Protein AF-A0A956DPC8-F1 (afdb_monomer)

Nearest PDB structures (foldseek):
  2i27-assembly2_O  TM=5.376E-01  e=2.536E-02  Ginglymostoma cirratum
  7s83-assembly1_B  TM=5.175E-01  e=5.178E-02  Ginglymostoma cirratum
  1ves-assembly2_B  TM=4.598E-01  e=2.830E-02  Orectolobus maculatus
  8ht3-assembly1_A  TM=4.931E-01  e=6.450E-02  Okamejei kenojei
  7fab-assembly1_L  TM=3.841E-01  e=5.779E-02  Homo sapiens

Foldseek 3Di:
DEWDDFDPVFLCLADPQLPAADADFAQLDHFWQPLALQRAAEEALAYKDKTKTKAAAPDDPVLKWKKWAAPPDDLGIGTWDWDKDWDPPDDDRRITMIITITGSHPRDFFFTWMWIDSDPDIHIHFSRYGYDNDFAQQFKEWEFEAQQDDPQFLVLLLLVLVVCQDPVNPRHAEYEYFANLHNFQCLDLLRLLVLLVVDDQDFADTRLVPRLVSSLVRSSSHRHRYHYAYALLQFAWAFRGRALWDDDQAQGGHDPGTHTNDTSSSSCCSRTHGNWDWGDGQLEIETRHHQASGGNSLRHDDRPQGQDRAGDDDPSRLVVLLVVLVVSLVVNGAYEYRHAFQLQWDAPPPQGPFAAEGGRRGPSDSVVSSVVSLVVLLAVPPDPRLRSHYDYPPDDLVRGRSLSNLLSCQVSVHLEYEYESNQDWWKFKDFFFAFSRDGDTPTPDDDPDDPPDDDDDPLLCVLLVCVVVVVVVVNSVSLVPDDPVVSSVSSNRNNPNPPDPPPPPPDDPDPVVVCRPGGPDDPPPDPVSTRGRNGMYMYTYHHHSTDNDRDDPCVQQSTWMWIFRGDSNHGQKIWTATSVRDTDDIDGSDDDD

Sequence (593 aa):
MPQRPLPRAQRRYADATSVAQSLPLPRLVDHLQYPTLGAPALVEVAATLQCVVSLDEGVGPSEVTLALVARHGDGGRHGLRFEAEALDDGVEGGRRLYELRASLEGIPAALYDLALEGLAEPEVQPNAVRVFEQITGDELVVFCGDSQLHDGNTQCLERFVARMNDADNEEVAWIALIGDVCDNGVKGETNAMRLALKAKASEVSHYYDFEYPTAHRILAKLHKPILLMPGNHDGMVAYARYGAGERTNVVVGPDPKNDVAYDGLQHFARTFGPLHHAFDWGGTRYLCTNTYELNRHDRLGFHCVVTNWGGWMQDSQIAWLDAELADAHASGLGAVVLMHHDPRGGSLGRKLGQYHLFRPYDFDEVGAAVLAYLRYLAKRRNVTFQQEWMADFGVDLVDHPARRILESLAKHHVHAVVMGHDNLNWVDTYDEGDDLLSAPSSTTRKALFDDDRELGSPEIEALRELLEKGAMEEALAILDGLPPERRDALLAQALPDAGDARVVTAASDDEATSEAGKPVFDLSDRVDYAVLAEAPLHFVHVDDIGAYRHSEETDFDDYGYVKARLSGGKPVYLEGVTMRGAESASVDLIVEE

Solvent-accessible surface area (backbone atoms only — not comparable to full-atom values): 31410 Å² total; per-residue (Å²): 96,75,68,57,77,74,47,79,90,41,72,61,60,35,44,82,62,48,64,36,44,75,50,90,70,72,74,65,28,52,39,56,62,27,40,16,40,24,42,40,41,69,35,26,29,83,26,59,49,68,31,36,34,45,33,52,71,92,58,53,78,88,58,45,46,45,30,41,35,38,72,80,70,83,78,45,75,45,80,48,64,62,50,77,45,77,49,95,80,58,74,58,72,59,28,38,42,31,42,34,45,22,66,30,73,90,48,74,62,44,52,15,23,39,34,45,34,71,52,99,69,63,45,66,25,45,40,8,33,36,32,28,84,66,76,72,13,56,51,35,32,38,40,27,9,24,38,25,28,36,98,73,40,54,66,34,55,48,49,51,37,53,53,59,56,31,78,94,33,65,66,46,64,39,36,36,41,26,10,16,60,24,37,34,65,25,77,33,72,68,42,39,51,52,49,37,73,65,50,64,98,50,83,78,83,78,44,60,81,54,28,49,60,50,48,50,63,49,60,57,66,38,81,48,38,37,37,49,27,48,15,54,49,29,35,37,19,37,37,49,69,68,37,60,71,62,89,52,87,47,56,77,54,67,52,95,78,44,61,30,27,44,47,22,54,52,50,44,17,11,59,30,28,49,58,46,47,56,44,63,42,50,43,16,34,40,37,41,34,41,29,46,50,42,31,39,52,53,23,29,32,61,63,79,52,48,32,47,70,31,22,33,53,42,70,69,55,51,53,47,51,46,50,53,40,52,51,28,46,77,69,70,30,42,36,36,39,38,30,14,44,50,62,42,16,27,52,88,85,39,60,43,35,31,27,39,62,64,50,79,60,73,47,69,41,53,68,54,46,31,49,50,48,52,50,51,62,31,43,60,85,84,43,86,75,60,41,22,26,52,36,60,91,90,64,51,67,87,78,31,54,42,50,53,50,51,46,42,43,22,74,48,49,30,48,36,40,42,26,13,85,68,63,40,61,40,48,37,46,39,51,64,66,35,28,70,40,75,53,84,54,80,51,71,77,64,84,90,76,88,83,91,73,88,79,92,53,76,66,27,58,53,37,24,56,23,58,76,68,66,39,53,71,60,34,47,54,60,42,73,76,42,59,69,74,59,32,55,57,36,52,66,62,19,38,59,76,77,74,80,75,74,77,82,70,85,84,70,100,60,76,71,71,82,52,78,81,54,54,75,42,73,58,92,82,48,77,90,69,64,39,52,22,72,34,58,34,33,43,34,33,20,13,18,45,27,68,61,73,63,90,52,85,70,45,41,68,79,23,23,32,29,42,28,39,25,53,49,34,39,73,36,35,41,33,37,29,26,68,78,66,50,77,58,67,69,47,69,70,59,77,85,128

Radius of gyration: 23.96 Å; Cα contacts (8 Å, |Δi|>4): 1394; chains: 1; bounding box: 62×53×73 Å

pLDDT: mean 82.51, std 16.86, range [28.12, 98.69]

Structure (mmCIF, N/CA/C/O backbone):
data_AF-A0A956DPC8-F1
#
_entry.id   AF-A0A956DPC8-F1
#
loop_
_atom_site.group_PDB
_atom_site.id
_atom_site.type_symbol
_atom_site.label_atom_id
_atom_site.label_alt_id
_atom_site.label_comp_id
_atom_site.label_asym_id
_atom_site.label_entity_id
_atom_site.label_seq_id
_atom_site.pdbx_PDB_ins_code
_atom_site.Cartn_x
_atom_site.Cartn_y
_atom_site.Cartn_z
_atom_site.occupancy
_atom_site.B_iso_or_equiv
_atom_site.auth_seq_id
_atom_site.auth_comp_id
_atom_site.auth_asym_id
_atom_site.auth_atom_id
_atom_site.pdbx_PDB_model_num
ATOM 1 N N . MET A 1 1 ? -15.218 -6.764 14.754 1.00 68.00 1 MET A N 1
ATOM 2 C CA . MET A 1 1 ? -14.123 -7.733 14.488 1.00 68.00 1 MET A CA 1
ATOM 3 C C . MET A 1 1 ? -12.862 -7.371 15.260 1.00 68.00 1 MET A C 1
ATOM 5 O O . MET A 1 1 ? -12.673 -6.189 15.539 1.00 68.00 1 MET A O 1
ATOM 9 N N . PRO A 1 2 ? -12.029 -8.353 15.654 1.00 74.56 2 PRO A N 1
ATOM 10 C CA . PRO A 1 2 ? -10.745 -8.068 16.280 1.00 74.56 2 PRO A CA 1
ATOM 11 C C . PRO A 1 2 ? -9.782 -7.451 15.261 1.00 74.56 2 PRO A C 1
ATOM 13 O O . PRO A 1 2 ? -9.672 -7.919 14.132 1.00 74.56 2 PRO A O 1
ATOM 16 N N . GLN A 1 3 ? -9.072 -6.411 15.680 1.00 87.88 3 GLN A N 1
ATOM 17 C CA . GLN A 1 3 ? -7.955 -5.856 14.926 1.00 87.88 3 GLN A CA 1
ATOM 18 C C . GLN A 1 3 ? -6.822 -6.890 14.843 1.00 87.88 3 GLN A C 1
ATOM 20 O O . GLN A 1 3 ? -6.583 -7.632 15.802 1.00 87.88 3 GLN A O 1
ATOM 25 N N . ARG A 1 4 ? -6.141 -6.960 13.694 1.00 91.44 4 ARG A N 1
ATOM 26 C CA . ARG A 1 4 ? -4.997 -7.858 13.498 1.00 91.44 4 ARG A CA 1
ATOM 27 C C . ARG A 1 4 ? -3.720 -7.194 14.028 1.00 91.44 4 ARG A C 1
ATOM 29 O O . ARG A 1 4 ? -3.543 -5.988 13.846 1.00 91.44 4 ARG A O 1
ATOM 36 N N . PRO A 1 5 ? -2.813 -7.961 14.653 1.00 89.38 5 PRO A N 1
ATOM 37 C CA . PRO A 1 5 ? -1.535 -7.424 15.089 1.00 89.38 5 PRO A CA 1
ATOM 38 C C . PRO A 1 5 ? -0.655 -7.090 13.880 1.00 89.38 5 PRO A C 1
ATOM 40 O O . PRO A 1 5 ? -0.669 -7.804 12.876 1.00 89.38 5 PRO A O 1
ATOM 43 N N . LEU A 1 6 ? 0.186 -6.059 14.005 1.00 89.81 6 LEU A N 1
ATOM 44 C CA . LEU A 1 6 ? 1.189 -5.779 12.979 1.00 89.81 6 LEU A CA 1
ATOM 45 C C . LEU A 1 6 ? 2.157 -6.967 12.805 1.00 89.81 6 LEU A C 1
ATOM 47 O O . LEU A 1 6 ? 2.619 -7.532 13.818 1.00 89.81 6 LEU A O 1
ATOM 51 N N . PRO A 1 7 ? 2.541 -7.290 11.551 1.00 90.31 7 PRO A N 1
ATOM 52 C CA . PRO A 1 7 ? 3.593 -8.256 11.261 1.00 90.31 7 PRO A CA 1
ATOM 53 C C . PRO A 1 7 ? 4.859 -7.899 12.033 1.00 90.31 7 PRO A C 1
ATOM 55 O O . PRO A 1 7 ? 5.231 -6.729 12.114 1.00 90.31 7 PRO A O 1
ATOM 58 N N . ARG A 1 8 ? 5.558 -8.892 12.595 1.00 87.44 8 ARG A N 1
ATOM 59 C CA . ARG A 1 8 ? 6.745 -8.639 13.431 1.00 87.44 8 ARG A CA 1
ATOM 60 C C . ARG A 1 8 ? 7.800 -7.785 12.715 1.00 87.44 8 ARG A C 1
ATOM 62 O O . ARG A 1 8 ? 8.351 -6.871 13.319 1.00 87.44 8 ARG A O 1
ATOM 69 N N . ALA A 1 9 ? 8.019 -8.042 11.423 1.00 85.44 9 ALA A N 1
ATOM 70 C CA . ALA A 1 9 ? 8.944 -7.284 10.578 1.00 85.44 9 ALA A CA 1
ATOM 71 C C . ALA A 1 9 ? 8.561 -5.798 10.420 1.00 85.44 9 ALA A C 1
ATOM 73 O O . ALA A 1 9 ? 9.420 -4.970 10.141 1.00 85.44 9 ALA A O 1
ATOM 74 N N . GLN A 1 10 ? 7.292 -5.453 10.651 1.00 89.88 10 GLN A N 1
ATOM 75 C CA . GLN A 1 10 ? 6.738 -4.105 10.526 1.00 89.88 10 GLN A CA 1
ATOM 76 C C . GLN A 1 10 ? 6.534 -3.422 11.886 1.00 89.88 10 GLN A C 1
ATOM 78 O O . GLN A 1 10 ? 5.973 -2.342 11.953 1.00 89.88 10 GLN A O 1
ATOM 83 N N . ARG A 1 11 ? 6.993 -3.978 13.011 1.00 86.19 11 ARG A N 1
ATOM 84 C CA . ARG A 1 11 ? 6.818 -3.310 14.319 1.00 86.19 11 ARG A CA 1
ATOM 85 C C . ARG A 1 11 ? 7.808 -2.163 14.565 1.00 86.19 11 ARG A C 1
ATOM 87 O O . ARG A 1 11 ? 7.695 -1.480 15.574 1.00 86.19 11 ARG A O 1
ATOM 94 N N . ARG A 1 12 ? 8.774 -1.951 13.661 1.00 78.88 12 ARG A N 1
ATOM 95 C CA . ARG A 1 12 ? 9.890 -0.985 13.794 1.00 78.88 12 ARG A CA 1
ATOM 96 C C . ARG A 1 12 ? 10.102 -0.077 12.586 1.00 78.88 12 ARG A C 1
ATOM 98 O O . ARG A 1 12 ? 11.180 0.499 12.434 1.00 78.88 12 ARG A O 1
ATOM 105 N N . TYR A 1 13 ? 9.116 0.047 11.707 1.00 75.38 13 TYR A N 1
ATOM 106 C CA . TYR A 1 13 ? 9.324 0.740 10.435 1.00 75.38 13 TYR A CA 1
ATOM 107 C C . TYR A 1 13 ? 9.652 2.239 10.617 1.00 75.38 13 TYR A C 1
ATOM 109 O O . TYR A 1 13 ? 10.353 2.813 9.784 1.00 75.38 13 TYR A O 1
ATOM 117 N N . ALA A 1 14 ? 9.205 2.872 11.712 1.00 69.19 14 ALA A N 1
ATOM 118 C CA . ALA A 1 14 ? 9.431 4.289 11.998 1.00 69.19 14 ALA A CA 1
ATOM 119 C C . ALA A 1 14 ? 10.310 4.550 13.240 1.00 69.19 14 ALA A C 1
ATOM 121 O O . ALA A 1 14 ? 10.164 5.570 13.906 1.00 69.19 14 ALA A O 1
ATOM 122 N N . ASP A 1 15 ? 11.284 3.697 13.565 1.00 71.56 15 ASP A N 1
ATOM 123 C CA . ASP A 1 15 ? 12.236 4.014 14.646 1.00 71.56 15 ASP A CA 1
ATOM 124 C C . ASP A 1 15 ? 13.262 5.084 14.226 1.00 71.56 15 ASP A C 1
ATOM 126 O O . ASP A 1 15 ? 14.092 4.842 13.359 1.00 71.56 15 ASP A O 1
ATOM 130 N N . ALA A 1 16 ? 13.220 6.313 14.763 1.00 61.19 16 ALA A N 1
ATOM 131 C CA . ALA A 1 16 ? 14.085 7.449 14.362 1.00 61.19 16 ALA A CA 1
ATOM 132 C C . ALA A 1 16 ? 15.601 7.179 14.416 1.00 61.19 16 ALA A C 1
ATOM 134 O O . ALA A 1 16 ? 16.392 7.931 13.850 1.00 61.19 16 ALA A O 1
ATOM 135 N N . THR A 1 17 ? 16.020 6.112 15.074 1.00 60.31 17 THR A N 1
ATOM 136 C CA . THR A 1 17 ? 17.427 5.713 15.176 1.00 60.31 17 THR A CA 1
ATOM 137 C C . THR A 1 17 ? 17.814 4.604 14.197 1.00 60.31 17 THR A C 1
ATOM 139 O O . THR A 1 17 ? 19.001 4.364 13.984 1.00 60.31 17 THR A O 1
ATOM 142 N N . SER A 1 18 ? 16.831 4.009 13.512 1.00 62.34 18 SER A N 1
ATOM 143 C CA . SER A 1 18 ? 17.036 3.225 12.291 1.00 62.34 18 SER A CA 1
ATOM 144 C C . SER A 1 18 ? 17.249 4.118 11.060 1.00 62.34 18 SER A C 1
ATOM 146 O O . SER A 1 18 ? 17.304 3.613 9.937 1.00 62.34 18 SER A O 1
ATOM 148 N N . VAL A 1 19 ? 17.377 5.446 11.247 1.00 64.31 19 VAL A N 1
ATOM 149 C CA . VAL A 1 19 ? 17.580 6.406 10.157 1.00 64.31 19 VAL A CA 1
ATOM 150 C C . VAL A 1 19 ? 18.875 6.111 9.412 1.00 64.31 19 VAL A C 1
ATOM 152 O O . VAL A 1 19 ? 19.976 6.393 9.870 1.00 64.31 19 VAL A O 1
ATOM 155 N N . ALA A 1 20 ? 18.688 5.506 8.243 1.00 75.88 20 ALA A N 1
ATOM 156 C CA . ALA A 1 20 ? 19.720 4.970 7.379 1.00 75.88 20 ALA A CA 1
ATOM 157 C C . ALA A 1 20 ? 20.302 5.981 6.400 1.00 75.88 20 ALA A C 1
ATOM 159 O O . ALA A 1 20 ? 21.196 5.621 5.641 1.00 75.88 20 ALA A O 1
ATOM 160 N N . GLN A 1 21 ? 19.743 7.191 6.367 1.00 87.62 21 GLN A N 1
ATOM 161 C CA . GLN A 1 21 ? 19.952 8.151 5.297 1.00 87.62 21 GLN A CA 1
ATOM 162 C C . GLN A 1 21 ? 20.411 9.511 5.821 1.00 87.62 21 GLN A C 1
ATOM 164 O O . GLN A 1 21 ? 20.156 9.876 6.970 1.00 87.62 21 GLN A O 1
ATOM 169 N N . SER A 1 22 ? 21.099 10.252 4.960 1.00 85.81 22 SER A N 1
ATOM 170 C CA . SER A 1 22 ? 21.679 11.560 5.269 1.00 85.81 22 SER A CA 1
ATOM 171 C C . SER A 1 22 ? 20.720 12.725 5.020 1.00 85.81 22 SER A C 1
ATOM 173 O O . SER A 1 22 ? 20.832 13.746 5.704 1.00 85.81 22 SER A O 1
ATOM 175 N N . LEU A 1 23 ? 19.773 12.594 4.084 1.00 84.81 23 LEU A N 1
ATOM 176 C CA . LEU A 1 23 ? 18.778 13.631 3.818 1.00 84.81 23 LEU A CA 1
ATOM 177 C C . LEU A 1 23 ? 17.617 13.568 4.821 1.00 84.81 23 LEU A C 1
ATOM 179 O O . LEU A 1 23 ? 17.284 12.480 5.309 1.00 84.81 23 LEU A O 1
ATOM 183 N N . PRO A 1 24 ? 17.011 14.724 5.161 1.00 85.69 24 PRO A N 1
ATOM 184 C CA . PRO A 1 24 ? 15.942 14.790 6.147 1.00 85.69 24 PRO A CA 1
ATOM 185 C C . PRO A 1 24 ? 14.787 13.837 5.834 1.00 85.69 24 PRO A C 1
ATOM 187 O O . PRO A 1 24 ? 14.414 13.633 4.687 1.00 85.69 24 PRO A O 1
ATOM 190 N N . LEU A 1 25 ? 14.194 13.282 6.890 1.00 84.94 25 LEU A N 1
ATOM 191 C CA . LEU A 1 25 ? 12.956 12.518 6.806 1.00 84.94 25 LEU A CA 1
ATOM 192 C C . LEU A 1 25 ? 11.847 13.298 7.507 1.00 84.94 25 LEU A C 1
ATOM 194 O O . LEU A 1 25 ? 12.065 13.754 8.639 1.00 84.94 25 LEU A O 1
ATOM 198 N N . PRO A 1 26 ? 10.656 13.427 6.897 1.00 82.81 26 PRO A N 1
ATOM 199 C CA . PRO A 1 26 ? 9.501 13.915 7.630 1.00 82.81 26 PRO A CA 1
ATOM 200 C C . PRO A 1 26 ? 9.234 12.980 8.817 1.00 82.81 26 PRO A C 1
ATOM 202 O O . PRO A 1 26 ? 9.310 11.762 8.690 1.00 82.81 26 PRO A O 1
ATOM 205 N N . ARG A 1 27 ? 8.933 13.542 9.989 1.00 85.69 27 ARG A N 1
ATOM 206 C CA . ARG A 1 27 ? 8.553 12.782 11.194 1.00 85.69 27 ARG A CA 1
ATOM 207 C C . ARG A 1 27 ? 7.041 12.821 11.382 1.00 85.69 27 ARG A C 1
ATOM 209 O O . ARG A 1 27 ? 6.553 13.292 12.401 1.00 85.69 27 ARG A O 1
ATOM 216 N N . LEU A 1 28 ? 6.306 12.428 10.342 1.00 93.44 28 LEU A N 1
ATOM 217 C CA . LEU A 1 28 ? 4.844 12.384 10.403 1.00 93.44 28 LEU A CA 1
ATOM 218 C C . LEU A 1 28 ? 4.375 11.149 11.168 1.00 93.44 28 LEU A C 1
ATOM 220 O O . LEU A 1 28 ? 3.406 11.250 11.904 1.00 93.44 28 LEU A O 1
ATOM 224 N N . VAL A 1 29 ? 5.104 10.038 11.048 1.00 94.31 29 VAL A N 1
ATOM 225 C CA . VAL A 1 29 ? 5.017 8.854 11.906 1.00 94.31 29 VAL A CA 1
ATOM 226 C C . VAL A 1 29 ? 6.333 8.701 12.672 1.00 94.31 29 VAL A C 1
ATOM 228 O O . VAL A 1 29 ? 7.400 8.569 12.055 1.00 94.31 29 VAL A O 1
ATOM 231 N N . ASP A 1 30 ? 6.280 8.719 14.006 1.00 93.56 30 ASP A N 1
ATOM 232 C CA . ASP A 1 30 ? 7.489 8.645 14.846 1.00 93.56 30 ASP A CA 1
ATOM 233 C C . ASP A 1 30 ? 7.369 7.658 16.015 1.00 93.56 30 ASP A C 1
ATOM 235 O O . ASP A 1 30 ? 8.064 6.642 16.061 1.00 93.56 30 ASP A O 1
ATOM 239 N N . HIS A 1 31 ? 6.477 7.931 16.956 1.00 94.62 31 HIS A N 1
ATOM 240 C CA . HIS A 1 31 ? 6.192 7.105 18.120 1.00 94.62 31 HIS A CA 1
ATOM 241 C C . HIS A 1 31 ? 4.958 6.227 17.908 1.00 94.62 31 HIS A C 1
ATOM 243 O O . HIS A 1 31 ? 4.946 5.105 18.409 1.00 94.62 31 HIS A O 1
ATOM 249 N N . LEU A 1 32 ? 3.947 6.671 17.155 1.00 95.94 32 LEU A N 1
ATOM 250 C CA . LEU A 1 32 ? 2.731 5.893 16.892 1.00 95.94 32 LEU A CA 1
ATOM 251 C C . LEU A 1 32 ? 2.889 5.015 15.637 1.00 95.94 32 LEU A C 1
ATOM 253 O O . LEU A 1 32 ? 2.623 5.447 14.523 1.00 95.94 32 LEU A O 1
ATOM 257 N N . GLN A 1 33 ? 3.314 3.763 15.817 1.00 94.88 33 GLN A N 1
ATOM 258 C CA . GLN A 1 33 ? 3.566 2.810 14.722 1.00 94.88 33 GLN A CA 1
ATOM 259 C C . GLN A 1 33 ? 2.286 2.149 14.179 1.00 94.88 33 GLN A C 1
ATOM 261 O O . GLN A 1 33 ? 2.316 1.489 13.152 1.00 94.88 33 GLN A O 1
ATOM 266 N N . TYR A 1 34 ? 1.169 2.210 14.898 1.00 96.94 34 TYR A N 1
ATOM 267 C CA . TYR A 1 34 ? -0.126 1.731 14.413 1.00 96.94 34 TYR A CA 1
ATOM 268 C C . TYR A 1 34 ? -1.226 2.149 15.389 1.00 96.94 34 TYR A C 1
ATOM 270 O O . TYR A 1 34 ? -0.990 2.087 16.601 1.00 96.94 34 TYR A O 1
ATOM 278 N N . PRO A 1 35 ? -2.429 2.489 14.907 1.00 98.00 35 PRO A N 1
ATOM 279 C CA . PRO A 1 35 ? -2.759 2.792 13.513 1.00 98.00 35 PRO A CA 1
ATOM 280 C C . PRO A 1 35 ? -2.233 4.154 13.042 1.00 98.00 35 PRO A C 1
ATOM 282 O O . PRO A 1 35 ? -1.934 5.034 13.848 1.00 98.00 35 PRO A O 1
ATOM 285 N N . THR A 1 36 ? -2.142 4.321 11.725 1.00 98.12 36 THR A N 1
ATOM 286 C CA . THR A 1 36 ? -1.652 5.535 11.044 1.00 98.12 36 THR A CA 1
ATOM 287 C C . THR A 1 36 ? -2.607 5.957 9.924 1.00 98.12 36 THR A C 1
ATOM 289 O O . THR A 1 36 ? -3.584 5.260 9.655 1.00 98.12 36 THR A O 1
ATOM 292 N N . LEU A 1 37 ? -2.328 7.079 9.244 1.00 97.94 37 LEU A N 1
ATOM 293 C CA . LEU A 1 37 ? -3.138 7.530 8.100 1.00 97.94 37 LEU A CA 1
ATOM 294 C C . LEU A 1 37 ? -3.252 6.469 6.992 1.00 97.94 37 LEU A C 1
ATOM 296 O O . LEU A 1 37 ? -4.336 6.305 6.447 1.00 97.94 37 LEU A O 1
ATOM 300 N N . GLY A 1 38 ? -2.151 5.789 6.645 1.00 97.88 38 GLY A N 1
ATOM 301 C CA . GLY A 1 38 ? -2.118 4.792 5.566 1.00 97.88 38 GLY A CA 1
ATOM 302 C C . GLY A 1 38 ? -2.426 3.357 5.997 1.00 97.88 38 GLY A C 1
ATOM 303 O O . GLY A 1 38 ? -2.572 2.484 5.146 1.00 97.88 38 GLY A O 1
ATOM 304 N N . ALA A 1 39 ? -2.526 3.105 7.303 1.00 98.12 39 ALA A N 1
ATOM 305 C CA . ALA A 1 39 ? -2.920 1.820 7.875 1.00 98.12 39 ALA A CA 1
ATOM 306 C C . ALA A 1 39 ? -3.887 2.056 9.051 1.00 98.12 39 ALA A C 1
ATOM 308 O O . ALA A 1 39 ? -3.508 1.897 10.220 1.00 98.12 39 ALA A O 1
ATOM 309 N N . PRO A 1 40 ? -5.124 2.502 8.767 1.00 98.12 40 PRO A N 1
ATOM 310 C CA . PRO A 1 40 ? -6.095 2.826 9.796 1.00 98.12 40 PRO A CA 1
ATOM 311 C C . PRO A 1 40 ? -6.610 1.570 10.509 1.00 98.12 40 PRO A C 1
ATOM 313 O O . PRO A 1 40 ? -6.688 0.477 9.946 1.00 98.12 40 PRO A O 1
ATOM 316 N N . ALA A 1 41 ? -7.030 1.737 11.760 1.00 98.06 41 ALA A N 1
ATOM 317 C CA . ALA A 1 41 ? -7.801 0.737 12.483 1.00 98.06 41 ALA A CA 1
ATOM 318 C C . ALA A 1 41 ? -9.277 0.838 12.081 1.00 98.06 41 ALA A C 1
ATOM 320 O O . ALA A 1 41 ? -9.923 1.863 12.316 1.00 98.06 41 ALA A O 1
ATOM 321 N N . LEU A 1 42 ? -9.811 -0.239 11.507 1.00 97.62 42 LEU A N 1
ATOM 322 C CA . LEU A 1 42 ? -11.221 -0.379 11.149 1.00 97.62 42 LEU A CA 1
ATOM 323 C C . LEU A 1 42 ? -11.898 -1.291 12.177 1.00 97.62 42 LEU A C 1
ATOM 325 O O . LEU A 1 42 ? -11.682 -2.501 12.181 1.00 97.62 42 LEU A O 1
ATOM 329 N N . VAL A 1 43 ? -12.658 -0.712 13.104 1.00 97.31 43 VAL A N 1
ATOM 330 C CA . VAL A 1 43 ? -13.099 -1.408 14.326 1.00 97.31 43 VAL A CA 1
ATOM 331 C C . VAL A 1 43 ? -14.551 -1.091 14.666 1.00 97.31 43 VAL A C 1
ATOM 333 O O . VAL A 1 43 ? -15.072 -0.052 14.286 1.00 97.31 43 VAL A O 1
ATOM 336 N N . GLU A 1 44 ? -15.223 -1.976 15.399 1.00 96.44 44 GLU A N 1
ATOM 337 C CA . GLU A 1 44 ? -16.591 -1.740 15.885 1.00 96.44 44 GLU A CA 1
ATOM 338 C C . GLU A 1 44 ? -16.586 -1.093 17.278 1.00 96.44 44 GLU A C 1
ATOM 340 O O . GLU A 1 44 ? -15.619 -1.236 18.026 1.00 96.44 44 GLU A O 1
ATOM 345 N N . VAL A 1 45 ? -17.686 -0.448 17.675 1.00 94.69 45 VAL A N 1
ATOM 346 C CA . VAL A 1 45 ? -17.839 0.215 18.994 1.00 94.69 45 VAL A CA 1
ATOM 347 C C . VAL A 1 45 ? -17.533 -0.680 20.208 1.00 94.69 45 VAL A C 1
ATOM 349 O O . VAL A 1 45 ? -17.133 -0.187 21.257 1.00 94.69 45 VAL A O 1
ATOM 352 N N . ALA A 1 46 ? -17.715 -1.998 20.093 1.00 92.50 46 ALA A N 1
ATOM 353 C CA . ALA A 1 46 ? -17.449 -2.955 21.172 1.00 92.50 46 ALA A CA 1
ATOM 354 C C . ALA A 1 46 ? -16.038 -3.574 21.113 1.00 92.50 46 ALA A C 1
ATOM 356 O O . ALA A 1 46 ? -15.698 -4.421 21.941 1.00 92.50 46 ALA A O 1
ATOM 357 N N . ALA A 1 47 ? -15.230 -3.205 20.118 1.00 95.31 47 ALA A N 1
ATOM 358 C CA . ALA A 1 47 ? -13.908 -3.774 19.919 1.00 95.31 47 ALA A CA 1
ATOM 359 C C . ALA A 1 47 ? -12.866 -3.169 20.874 1.00 95.31 47 ALA A C 1
ATOM 361 O O . ALA A 1 47 ? -13.050 -2.121 21.498 1.00 95.31 47 ALA A O 1
ATOM 362 N N . THR A 1 48 ? -11.734 -3.858 20.975 1.00 96.56 48 THR A N 1
ATOM 363 C CA . THR A 1 48 ? -10.515 -3.312 21.571 1.00 96.56 48 THR A CA 1
ATOM 364 C C . THR A 1 48 ? -9.668 -2.706 20.463 1.00 96.56 48 THR A C 1
ATOM 366 O O . THR A 1 48 ? -9.332 -3.402 19.506 1.00 96.56 48 THR A O 1
ATOM 369 N N . LEU A 1 49 ? -9.312 -1.433 20.613 1.00 97.75 49 LEU A N 1
ATOM 370 C CA . LEU A 1 49 ? -8.311 -0.781 19.782 1.00 97.75 49 LEU A CA 1
ATOM 371 C C . LEU A 1 49 ? -6.920 -1.221 20.241 1.00 97.75 49 LEU A C 1
ATOM 373 O O . LEU A 1 49 ? -6.551 -1.034 21.401 1.00 97.75 49 LEU A O 1
ATOM 377 N N . GLN A 1 50 ? -6.160 -1.794 19.324 1.00 97.62 50 GLN A N 1
ATOM 378 C CA . GLN A 1 50 ? -4.742 -2.081 19.457 1.00 97.62 50 GLN A CA 1
ATOM 379 C C . GLN A 1 50 ? -3.945 -0.939 18.830 1.00 97.62 50 GLN A C 1
ATOM 381 O O . GLN A 1 50 ? -4.149 -0.583 17.666 1.00 97.62 50 GLN A O 1
ATOM 386 N N . CYS A 1 51 ? -3.011 -0.396 19.601 1.00 97.56 51 CYS A N 1
ATOM 387 C CA . CYS A 1 51 ? -2.027 0.560 19.124 1.00 97.56 51 CYS A CA 1
ATOM 388 C C . CYS A 1 51 ? -0.627 -0.006 19.341 1.00 97.56 51 CYS A C 1
ATOM 390 O O . CYS A 1 51 ? -0.344 -0.563 20.401 1.00 97.56 51 CYS A O 1
ATOM 392 N N . VAL A 1 52 ? 0.271 0.184 18.382 1.00 96.62 52 VAL A N 1
ATOM 393 C CA . VAL A 1 52 ? 1.697 -0.109 18.563 1.00 96.62 52 VAL A CA 1
ATOM 394 C C . VAL A 1 52 ? 2.425 1.216 18.708 1.00 96.62 52 VAL A C 1
ATOM 396 O O . VAL A 1 52 ? 2.320 2.081 17.840 1.00 96.62 52 VAL A O 1
ATOM 399 N N . VAL A 1 53 ? 3.155 1.384 19.808 1.00 95.69 53 VAL A N 1
ATOM 400 C CA . VAL A 1 53 ? 3.954 2.585 20.068 1.00 95.69 53 VAL A CA 1
ATOM 401 C C . VAL A 1 53 ? 5.422 2.233 20.279 1.00 95.69 53 VAL A C 1
ATOM 403 O O . VAL A 1 53 ? 5.742 1.208 20.879 1.00 95.69 53 VAL A O 1
ATOM 406 N N . SER A 1 54 ? 6.313 3.100 19.806 1.00 93.81 54 SER A N 1
ATOM 407 C CA . SER A 1 54 ? 7.756 3.047 20.046 1.00 93.81 54 SER A CA 1
ATOM 408 C C . SER A 1 54 ? 8.152 4.222 20.934 1.00 93.81 54 SER A C 1
ATOM 410 O O . SER A 1 54 ? 8.138 5.370 20.492 1.00 93.81 54 SER A O 1
ATOM 412 N N . LEU A 1 55 ? 8.450 3.957 22.205 1.00 93.44 55 LEU A N 1
ATOM 413 C CA . LEU A 1 55 ? 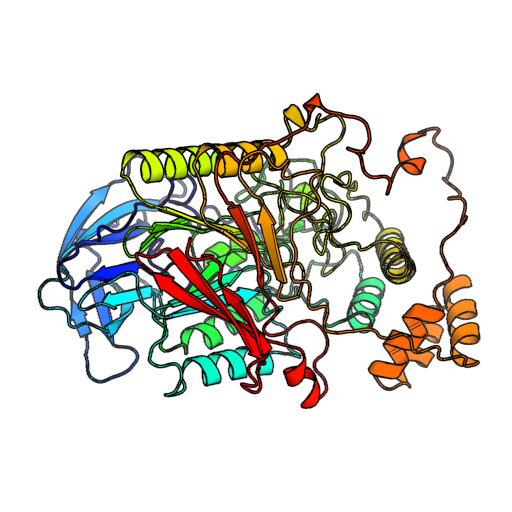8.761 4.986 23.202 1.00 93.44 55 LEU A CA 1
ATOM 414 C C . LEU A 1 55 ? 10.265 5.045 23.468 1.00 93.44 55 LEU A C 1
ATOM 416 O O . LEU A 1 55 ? 10.936 4.013 23.441 1.00 93.44 55 LEU A O 1
ATOM 420 N N . ASP A 1 56 ? 10.785 6.240 23.741 1.00 92.00 56 ASP A N 1
ATOM 421 C CA . ASP A 1 56 ? 12.200 6.439 24.066 1.00 92.00 56 ASP A CA 1
ATOM 422 C C . ASP A 1 56 ? 12.606 5.680 25.339 1.00 92.00 56 ASP A C 1
ATOM 424 O O . ASP A 1 56 ? 11.800 5.448 26.246 1.00 92.00 56 ASP A O 1
ATOM 428 N N . GLU A 1 57 ? 13.875 5.283 25.422 1.00 88.25 57 GLU A N 1
ATOM 429 C CA . GLU A 1 57 ? 14.409 4.581 26.584 1.00 88.25 57 GLU A CA 1
ATOM 430 C C . GLU A 1 57 ? 14.172 5.385 27.871 1.00 88.25 57 GLU A C 1
ATOM 432 O O . GLU A 1 57 ? 14.540 6.552 27.997 1.00 88.25 57 GLU A O 1
ATOM 437 N N . GLY A 1 58 ? 13.551 4.730 28.852 1.00 90.81 58 GLY A N 1
ATOM 438 C CA . GLY A 1 58 ? 13.179 5.343 30.124 1.00 90.81 58 GLY A CA 1
ATOM 439 C C . GLY A 1 58 ? 11.773 5.943 30.154 1.00 90.81 58 GLY A C 1
ATOM 440 O O . GLY A 1 58 ? 11.291 6.179 31.257 1.00 90.81 58 GLY A O 1
ATOM 441 N N . VAL A 1 59 ? 11.104 6.107 29.006 1.00 94.25 59 VAL A N 1
ATOM 442 C CA . VAL A 1 59 ? 9.694 6.517 28.931 1.00 94.25 59 VAL A CA 1
ATOM 443 C C . VAL A 1 59 ? 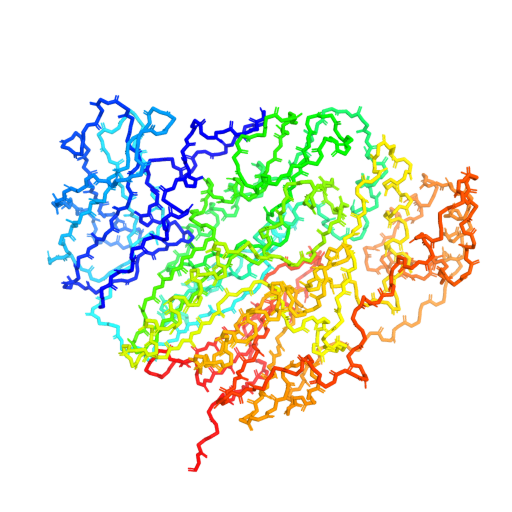8.803 5.277 28.955 1.00 94.25 59 VAL A C 1
ATOM 445 O O . VAL A 1 59 ? 8.809 4.450 28.041 1.00 94.25 59 VAL A O 1
ATOM 448 N N . GLY A 1 60 ? 8.035 5.121 30.029 1.00 95.44 60 GLY A N 1
ATOM 449 C CA . GLY A 1 60 ? 7.081 4.029 30.189 1.00 95.44 60 GLY A CA 1
ATOM 450 C C . GLY A 1 60 ? 5.705 4.337 29.584 1.00 95.44 60 GLY A C 1
ATOM 451 O O . GLY A 1 60 ? 5.310 5.497 29.477 1.00 95.44 60 GLY A O 1
ATOM 452 N N . PRO A 1 61 ? 4.889 3.307 29.286 1.00 96.75 61 PRO A N 1
ATOM 453 C CA . PRO A 1 61 ? 3.536 3.495 28.756 1.00 96.75 61 PRO A CA 1
ATOM 454 C C . PRO A 1 61 ? 2.601 4.243 29.723 1.00 96.75 61 PRO A C 1
ATOM 456 O O . PRO A 1 61 ? 1.594 4.790 29.299 1.00 96.75 61 PRO A O 1
ATOM 459 N N . SER A 1 62 ? 2.924 4.304 31.020 1.00 96.94 62 SER A N 1
ATOM 460 C CA . SER A 1 62 ? 2.176 5.096 32.007 1.00 96.94 62 SER A CA 1
ATOM 461 C C . SER A 1 62 ? 2.396 6.608 31.900 1.00 96.94 62 SER A C 1
ATOM 463 O O . SER A 1 62 ? 1.689 7.365 32.561 1.00 96.94 62 SER A O 1
ATOM 465 N N . GLU A 1 63 ? 3.407 7.046 31.148 1.00 97.75 63 GLU A N 1
ATOM 466 C CA . GLU A 1 63 ? 3.757 8.463 30.974 1.00 97.75 63 GLU A CA 1
ATOM 467 C C . GLU A 1 63 ? 3.084 9.088 29.751 1.00 97.75 63 GLU A C 1
ATOM 469 O O . GLU A 1 63 ? 3.076 10.309 29.609 1.00 97.75 63 GLU A O 1
ATOM 474 N N . VAL A 1 64 ? 2.481 8.259 28.898 1.00 98.12 64 VAL A N 1
ATOM 475 C CA . VAL A 1 64 ? 1.751 8.696 27.713 1.00 98.12 64 VAL A CA 1
ATOM 476 C C . VAL A 1 64 ? 0.251 8.499 27.888 1.00 98.12 64 VAL A C 1
ATOM 478 O O . VAL A 1 64 ? -0.212 7.661 28.664 1.00 98.12 64 VAL A O 1
ATOM 481 N N . THR A 1 65 ? -0.530 9.269 27.140 1.00 98.19 65 THR A N 1
ATOM 482 C CA . THR A 1 65 ? -1.984 9.097 27.060 1.00 98.19 65 THR A CA 1
ATOM 483 C C . THR A 1 65 ? -2.433 8.976 25.616 1.00 98.19 65 THR A C 1
ATOM 485 O O . THR A 1 65 ? -1.910 9.670 24.747 1.00 98.19 65 THR A O 1
ATOM 488 N N . LEU A 1 66 ? -3.441 8.137 25.382 1.00 98.31 66 LEU A N 1
ATOM 489 C CA . LEU A 1 66 ? -4.098 7.989 24.089 1.00 98.31 66 LEU A CA 1
ATOM 490 C C . LEU A 1 66 ? -5.429 8.738 24.078 1.00 98.31 66 LEU A C 1
ATOM 492 O O . LEU A 1 66 ? -6.181 8.699 25.058 1.00 98.31 66 LEU A O 1
ATOM 496 N N . ALA A 1 67 ? -5.748 9.378 22.958 1.00 98.38 67 ALA A N 1
ATOM 497 C CA . ALA A 1 67 ? -7.059 9.974 22.747 1.00 98.38 67 ALA A CA 1
ATOM 498 C C . ALA A 1 67 ? -7.525 9.869 21.296 1.00 98.38 67 ALA A C 1
ATOM 500 O O . ALA A 1 67 ? -6.731 9.991 20.368 1.00 98.38 67 ALA A O 1
ATOM 501 N N . LEU A 1 68 ? -8.836 9.717 21.125 1.00 98.38 68 LEU A N 1
ATOM 502 C CA . LEU A 1 68 ? -9.514 9.865 19.843 1.00 98.38 68 LEU A CA 1
ATOM 503 C C . LEU A 1 68 ? -10.057 11.285 19.724 1.00 98.38 68 LEU A C 1
ATOM 505 O O . LEU A 1 68 ? -10.719 11.781 20.643 1.00 98.38 68 LEU A O 1
ATOM 509 N N . VAL A 1 69 ? -9.787 11.941 18.599 1.00 97.75 69 VAL A N 1
ATOM 510 C CA . VAL A 1 69 ? -10.264 13.298 18.311 1.00 97.75 69 VAL A CA 1
ATOM 511 C C . VAL A 1 69 ? -11.137 13.244 17.068 1.00 97.75 69 VAL A C 1
ATOM 513 O O . VAL A 1 69 ? -10.667 12.877 15.994 1.00 97.75 69 VAL A O 1
ATOM 516 N N . ALA A 1 70 ? -12.424 13.564 17.213 1.00 94.94 70 ALA A N 1
ATOM 517 C CA . ALA A 1 70 ? -13.342 13.578 16.082 1.00 94.94 70 ALA A CA 1
ATOM 518 C C . ALA A 1 70 ? -12.896 14.658 15.091 1.00 94.94 70 ALA A C 1
ATOM 520 O O . ALA A 1 70 ? -12.846 15.841 15.434 1.00 94.94 70 ALA A O 1
ATOM 521 N N . ARG A 1 71 ? -12.557 14.246 13.868 1.00 82.69 71 ARG A N 1
ATOM 522 C CA . ARG A 1 71 ? -12.039 15.157 12.838 1.00 82.69 71 ARG A CA 1
ATOM 523 C C . ARG A 1 71 ? -13.160 15.861 12.079 1.00 82.69 71 ARG A C 1
ATOM 525 O O . ARG A 1 71 ? -13.077 17.052 11.786 1.00 82.69 71 ARG A O 1
ATOM 532 N N . HIS A 1 72 ? -14.221 15.115 11.788 1.00 81.62 72 HIS A N 1
ATOM 533 C CA . HIS A 1 72 ? -15.349 15.553 10.975 1.00 81.62 72 HIS A CA 1
ATOM 534 C C . HIS A 1 72 ? -16.630 15.478 11.808 1.00 81.62 72 HIS A C 1
ATOM 536 O O . HIS A 1 72 ? -17.272 14.435 11.874 1.00 81.62 72 HIS A O 1
ATOM 542 N N . GLY A 1 73 ? -16.975 16.571 12.495 1.00 74.75 73 GLY A N 1
ATOM 543 C CA . GLY A 1 73 ? -18.208 16.680 13.283 1.00 74.75 73 GLY A CA 1
ATOM 544 C C . GLY A 1 73 ? -18.000 17.212 14.701 1.00 74.75 73 GLY A C 1
ATOM 545 O O . GLY A 1 73 ? -16.955 17.766 15.035 1.00 74.75 73 GLY A O 1
ATOM 546 N N . ASP A 1 74 ? -19.021 17.052 15.538 1.00 75.94 74 ASP A N 1
ATOM 547 C CA . ASP A 1 74 ? -19.084 17.507 16.932 1.00 75.94 74 ASP A CA 1
ATOM 548 C C . ASP A 1 74 ? -18.784 16.395 17.954 1.00 75.94 74 ASP A C 1
ATOM 550 O O . ASP A 1 74 ? -18.937 16.606 19.158 1.00 75.94 74 ASP A O 1
ATOM 554 N N . GLY A 1 75 ? -18.295 15.236 17.489 1.00 76.75 75 GLY A N 1
ATOM 555 C CA . GLY A 1 75 ? -18.009 14.055 18.317 1.00 76.75 75 GLY A CA 1
ATOM 556 C C . GLY A 1 75 ? -17.023 14.303 19.466 1.00 76.75 75 GLY A C 1
ATOM 557 O O . GLY A 1 75 ? -17.008 13.559 20.441 1.00 76.75 75 GLY A O 1
ATOM 558 N N . GLY A 1 76 ? -16.255 15.392 19.411 1.00 91.75 76 GLY A N 1
ATOM 559 C CA . GLY A 1 76 ? -15.403 15.832 20.507 1.00 91.75 76 GLY A CA 1
ATOM 560 C C . GLY A 1 76 ? -14.146 14.979 20.676 1.00 91.75 76 GLY A C 1
ATOM 561 O O . GLY A 1 76 ? -13.617 14.402 19.728 1.00 91.75 76 GLY A O 1
ATOM 562 N N . ARG A 1 77 ? -13.616 14.968 21.901 1.00 96.81 77 ARG A N 1
ATOM 563 C CA . ARG A 1 77 ? -12.356 14.311 22.262 1.00 96.81 77 ARG A CA 1
ATOM 564 C C . ARG A 1 77 ? -12.610 13.257 23.331 1.00 96.81 77 ARG A C 1
ATOM 566 O O . ARG A 1 77 ? -13.208 13.564 24.363 1.00 96.81 77 ARG A O 1
ATOM 573 N N . HIS A 1 78 ? -12.076 12.058 23.126 1.00 97.69 78 HIS A N 1
ATOM 574 C CA . HIS A 1 78 ? -12.237 10.926 24.032 1.00 97.69 78 HIS A CA 1
ATOM 575 C C . HIS A 1 78 ? -10.876 10.417 24.501 1.00 97.69 78 HIS A C 1
ATOM 577 O O . HIS A 1 78 ? -10.096 9.899 23.708 1.00 97.69 78 HIS A O 1
ATOM 583 N N . GLY A 1 79 ? -10.583 10.558 25.795 1.00 97.69 79 GLY A N 1
ATOM 584 C CA . GLY A 1 79 ? -9.401 9.937 26.393 1.00 97.69 79 GLY A CA 1
ATOM 585 C C . GLY A 1 79 ? -9.599 8.430 26.537 1.00 97.69 79 GLY A C 1
ATOM 586 O O . GLY A 1 79 ? -10.633 7.992 27.043 1.00 97.69 79 GLY A O 1
ATOM 587 N N . LEU A 1 80 ? -8.607 7.648 26.122 1.00 98.00 80 LEU A N 1
ATOM 588 C CA . LEU A 1 80 ? -8.643 6.193 26.167 1.00 98.00 80 LEU A CA 1
ATOM 589 C C . LEU A 1 80 ? -7.872 5.667 27.378 1.00 98.00 80 LEU A C 1
ATOM 591 O O . LEU A 1 80 ? -6.749 6.085 27.660 1.00 98.00 80 LEU A O 1
ATOM 595 N N . ARG A 1 81 ? -8.471 4.706 28.084 1.00 96.69 81 ARG A N 1
ATOM 596 C CA . ARG A 1 81 ? -7.758 3.885 29.068 1.00 96.69 81 ARG A CA 1
ATOM 597 C C . ARG A 1 81 ? -7.261 2.635 28.369 1.00 96.69 81 ARG A C 1
ATOM 599 O O . ARG A 1 81 ? -8.038 1.999 27.659 1.00 96.69 81 ARG A O 1
ATOM 606 N N . PHE A 1 82 ? -6.005 2.285 28.600 1.00 98.12 82 PHE A N 1
ATOM 607 C CA . PHE A 1 82 ? -5.380 1.147 27.948 1.00 98.12 82 PHE A CA 1
ATOM 608 C C . PHE A 1 82 ? -4.586 0.286 28.924 1.00 98.12 82 PHE A C 1
ATOM 610 O O . PHE A 1 82 ? -4.088 0.759 29.948 1.00 98.12 82 PHE A O 1
ATOM 617 N N . GLU A 1 83 ? -4.469 -0.985 28.566 1.00 98.00 83 GLU A N 1
ATOM 618 C CA . GLU A 1 83 ? -3.449 -1.891 29.080 1.00 98.00 83 GLU A CA 1
ATOM 619 C C . GLU A 1 83 ? -2.235 -1.835 28.154 1.00 98.00 83 GLU A C 1
ATOM 621 O O . GLU A 1 83 ? -2.383 -1.565 26.964 1.00 98.00 83 GLU A O 1
ATOM 626 N N . ALA A 1 84 ? -1.040 -2.056 28.694 1.00 97.56 84 ALA A N 1
ATOM 627 C CA . ALA A 1 84 ? 0.194 -2.000 27.923 1.00 97.56 84 ALA A CA 1
ATOM 628 C C . ALA A 1 84 ? 1.006 -3.280 28.114 1.00 97.56 84 ALA A C 1
ATOM 630 O O . ALA A 1 84 ? 1.277 -3.686 29.247 1.00 97.56 84 ALA A O 1
ATOM 631 N N . GLU A 1 85 ? 1.438 -3.870 27.007 1.00 96.44 85 GLU A N 1
ATOM 632 C CA . GLU A 1 85 ? 2.330 -5.023 26.966 1.00 96.44 85 GLU A CA 1
ATOM 633 C C . GLU A 1 85 ? 3.608 -4.638 26.218 1.00 96.44 85 GLU A C 1
ATOM 635 O O . GLU A 1 85 ? 3.561 -4.044 25.144 1.00 96.44 85 GLU A O 1
ATOM 640 N N . ALA A 1 86 ? 4.773 -4.936 26.796 1.00 94.56 86 ALA A N 1
ATOM 641 C CA . ALA A 1 86 ? 6.031 -4.743 26.086 1.00 94.56 86 ALA A CA 1
ATOM 642 C C . ALA A 1 86 ? 6.196 -5.847 25.037 1.00 94.56 86 ALA A C 1
ATOM 644 O O . ALA A 1 86 ? 6.046 -7.022 25.361 1.00 94.56 86 ALA A O 1
ATOM 645 N N . LEU A 1 87 ? 6.557 -5.478 23.812 1.00 92.19 87 LEU A N 1
ATOM 646 C CA . LEU A 1 87 ? 6.788 -6.451 22.746 1.00 92.19 87 LEU A CA 1
ATOM 647 C C . LEU A 1 87 ? 8.233 -6.978 22.808 1.00 92.19 87 LEU A C 1
ATOM 649 O O . LEU A 1 87 ? 9.185 -6.203 22.943 1.00 92.19 87 LEU A O 1
ATOM 653 N N . ASP A 1 88 ? 8.400 -8.302 22.707 1.00 78.81 88 ASP A N 1
ATOM 654 C CA . ASP A 1 88 ? 9.680 -9.034 22.804 1.00 78.81 88 ASP A CA 1
ATOM 655 C C . ASP A 1 88 ? 10.544 -8.919 21.530 1.00 78.81 88 ASP A C 1
ATOM 657 O O . ASP A 1 88 ? 11.064 -9.891 20.973 1.00 78.81 88 ASP A O 1
ATOM 661 N N . ASP A 1 89 ? 10.722 -7.693 21.054 1.00 73.25 89 ASP A N 1
ATOM 662 C CA . ASP A 1 89 ? 11.558 -7.394 19.892 1.00 73.25 89 ASP A CA 1
ATOM 663 C C . ASP A 1 89 ? 12.940 -6.850 20.309 1.00 73.25 89 ASP A C 1
ATOM 665 O O . ASP A 1 89 ? 13.846 -6.703 19.488 1.00 73.25 89 ASP A O 1
ATOM 669 N N . GLY A 1 90 ? 13.151 -6.582 21.603 1.00 65.69 90 GLY A N 1
ATOM 670 C CA . GLY A 1 90 ? 14.376 -5.998 22.163 1.00 65.69 90 GLY A CA 1
ATOM 671 C C . GLY A 1 90 ? 14.336 -4.467 22.254 1.00 65.69 90 GLY A C 1
ATOM 672 O O . GLY A 1 90 ? 13.331 -3.841 21.922 1.00 65.69 90 GLY A O 1
ATOM 673 N N . VAL A 1 91 ? 15.432 -3.869 22.724 1.00 63.97 91 VAL A N 1
ATOM 674 C CA . VAL A 1 91 ? 15.683 -2.424 22.603 1.00 63.97 91 VAL A CA 1
ATOM 675 C C . VAL A 1 91 ? 16.624 -2.263 21.423 1.00 63.97 91 VAL A C 1
ATOM 677 O O . VAL A 1 91 ? 17.783 -2.670 21.490 1.00 63.97 91 VAL A O 1
ATOM 680 N N . GLU A 1 92 ? 16.110 -1.733 20.328 1.00 66.81 92 GLU A N 1
ATOM 681 C CA . GLU A 1 92 ? 16.916 -1.332 19.184 1.00 66.81 92 GLU A CA 1
ATOM 682 C C . GLU A 1 92 ? 16.823 0.181 19.118 1.00 66.81 92 GLU A C 1
ATOM 684 O O . GLU A 1 92 ? 15.784 0.748 19.453 1.00 66.81 92 GLU A O 1
ATOM 689 N N . GLY A 1 93 ? 17.937 0.849 18.828 1.00 73.69 93 GLY A N 1
ATOM 690 C CA . GLY A 1 93 ? 17.845 2.282 18.620 1.00 73.69 93 GLY A CA 1
ATOM 691 C C . GLY A 1 93 ? 17.576 3.159 19.850 1.00 73.69 93 GLY A C 1
ATOM 692 O O . GLY A 1 93 ? 17.354 4.355 19.731 1.00 73.69 93 GLY A O 1
ATOM 693 N N . GLY A 1 94 ? 17.586 2.594 21.059 1.00 85.44 94 GLY A N 1
ATOM 694 C CA . GLY A 1 94 ? 17.211 3.341 22.263 1.00 85.44 94 GLY A CA 1
ATOM 695 C C . GLY A 1 94 ? 15.707 3.606 22.370 1.00 85.44 94 GLY A C 1
ATOM 696 O O . GLY A 1 94 ? 15.303 4.469 23.145 1.00 85.44 94 GLY A O 1
ATOM 697 N N . ARG A 1 95 ? 14.873 2.863 21.630 1.00 89.44 95 ARG A N 1
ATOM 698 C CA . ARG A 1 95 ? 13.421 2.840 21.816 1.00 89.44 95 ARG A CA 1
ATOM 699 C C . ARG A 1 95 ? 12.927 1.445 22.183 1.00 89.44 95 ARG A C 1
ATOM 701 O O . ARG A 1 95 ? 13.548 0.424 21.875 1.00 89.44 95 ARG A O 1
ATOM 708 N N . ARG A 1 96 ? 11.791 1.397 22.876 1.00 91.56 96 ARG A N 1
ATOM 709 C CA . ARG A 1 96 ? 11.100 0.164 23.254 1.00 91.56 96 ARG A CA 1
ATOM 710 C C . ARG A 1 96 ? 9.679 0.168 22.717 1.00 91.56 96 ARG A C 1
ATOM 712 O O . ARG A 1 96 ? 8.952 1.150 22.842 1.00 91.56 96 ARG A O 1
ATOM 719 N N . LEU A 1 97 ? 9.290 -0.972 22.157 1.00 93.50 97 LEU A N 1
ATOM 720 C CA . LEU A 1 97 ? 7.958 -1.178 21.618 1.00 93.50 97 LEU A CA 1
ATOM 721 C C . LEU A 1 97 ? 6.978 -1.646 22.686 1.00 93.50 97 LEU A C 1
ATOM 723 O O . LEU A 1 97 ? 7.283 -2.536 23.490 1.00 93.50 97 LEU A O 1
ATOM 727 N N . TYR A 1 98 ? 5.781 -1.081 22.625 1.00 95.19 98 TYR A N 1
ATOM 728 C CA . TYR A 1 98 ? 4.644 -1.472 23.436 1.00 95.19 98 TYR A CA 1
ATOM 729 C C . TYR A 1 98 ? 3.417 -1.654 22.553 1.00 95.19 98 TYR A C 1
ATOM 731 O O . TYR A 1 98 ? 3.162 -0.854 21.652 1.00 95.19 98 TYR A O 1
ATOM 739 N N . GLU A 1 99 ? 2.637 -2.684 22.847 1.00 96.81 99 GLU A N 1
ATOM 740 C CA . GLU A 1 99 ? 1.264 -2.798 22.380 1.00 96.81 99 GLU A CA 1
ATOM 741 C C . GLU A 1 99 ? 0.339 -2.241 23.461 1.00 96.81 99 GLU A C 1
ATOM 743 O O . GLU A 1 99 ? 0.372 -2.676 24.614 1.00 96.81 99 GLU A O 1
ATOM 748 N N . LEU A 1 100 ? -0.469 -1.254 23.089 1.00 97.56 100 LEU A N 1
ATOM 749 C CA . LEU A 1 100 ? -1.478 -0.642 23.938 1.00 97.56 100 LEU A CA 1
ATOM 750 C C . LEU A 1 100 ? -2.850 -1.159 23.507 1.00 97.56 100 LEU A C 1
ATOM 752 O O . LEU A 1 100 ? -3.191 -1.101 22.329 1.00 97.56 100 LEU A O 1
ATOM 756 N N . ARG A 1 101 ? -3.650 -1.648 24.452 1.00 97.94 101 ARG A N 1
ATOM 757 C CA . ARG A 1 101 ? -4.990 -2.193 24.203 1.00 97.94 101 ARG A CA 1
ATOM 758 C C . ARG A 1 101 ? -6.028 -1.354 24.929 1.00 97.94 101 ARG A C 1
ATOM 760 O O . ARG A 1 101 ? -6.083 -1.378 26.158 1.00 97.94 101 ARG A O 1
ATOM 767 N N . ALA A 1 102 ? -6.833 -0.605 24.184 1.00 97.94 102 ALA A N 1
ATOM 768 C CA . ALA A 1 102 ? -7.854 0.294 24.712 1.00 97.94 102 ALA A CA 1
ATOM 769 C C . ALA A 1 102 ? -9.270 -0.204 24.400 1.00 97.94 102 ALA A C 1
ATOM 771 O O . ALA A 1 102 ? -9.561 -0.605 23.276 1.00 97.94 102 ALA A O 1
ATOM 772 N N . SER A 1 103 ? -10.177 -0.129 25.376 1.00 96.00 103 SER A N 1
ATOM 773 C CA . SER A 1 103 ? -11.605 -0.369 25.125 1.00 96.00 103 SER A CA 1
ATOM 774 C C . SER A 1 103 ? -12.227 0.822 24.395 1.00 96.00 103 SER A C 1
ATOM 776 O O . SER A 1 103 ? -11.971 1.970 24.766 1.00 96.00 103 SER A O 1
ATOM 778 N N . LEU A 1 104 ? -13.071 0.544 23.398 1.00 96.75 104 LEU A N 1
ATOM 779 C CA . LEU A 1 104 ? -13.879 1.547 22.695 1.00 96.75 104 LEU A CA 1
ATOM 780 C C . LEU A 1 104 ? -15.309 1.663 23.241 1.00 96.75 104 LEU A C 1
ATOM 782 O O . LEU A 1 104 ? -16.137 2.368 22.668 1.00 96.75 104 LEU A O 1
ATOM 786 N N . GLU A 1 105 ? -15.609 1.019 24.372 1.00 95.31 105 GLU A N 1
ATOM 787 C CA . GLU A 1 105 ? -16.935 1.085 24.984 1.00 95.31 105 GLU A CA 1
ATOM 788 C C . GLU A 1 105 ? -17.357 2.541 25.262 1.00 95.31 105 GLU A C 1
ATOM 790 O O . GLU A 1 105 ? -16.688 3.289 25.979 1.00 95.31 105 GLU A O 1
ATOM 795 N N . GLY A 1 106 ? -18.495 2.942 24.689 1.00 94.81 106 GLY A N 1
ATOM 796 C CA . GLY A 1 106 ? -19.039 4.296 24.818 1.00 94.81 106 GLY A CA 1
ATOM 797 C C . GLY A 1 106 ? -18.437 5.331 23.861 1.00 94.81 106 GLY A C 1
ATOM 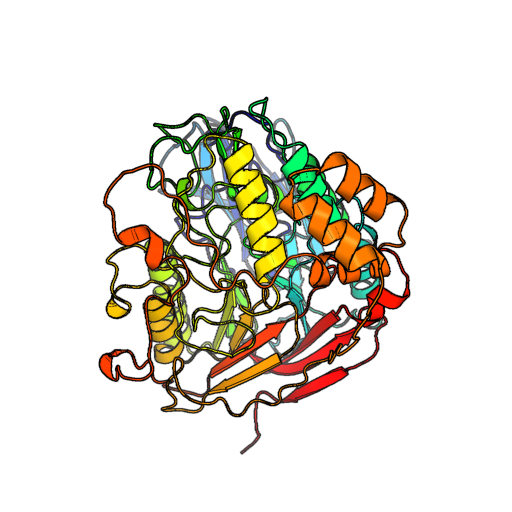798 O O . GLY A 1 106 ? -18.848 6.492 23.913 1.00 94.81 106 GLY A O 1
ATOM 799 N N . ILE A 1 107 ? -17.508 4.939 22.986 1.00 96.62 107 ILE A N 1
ATOM 800 C CA . ILE A 1 107 ? -17.030 5.776 21.882 1.00 96.62 107 ILE A CA 1
ATOM 801 C C . ILE A 1 107 ? -18.039 5.693 20.723 1.00 96.62 107 ILE A C 1
ATOM 803 O O . ILE A 1 107 ? -18.351 4.587 20.279 1.00 96.62 107 ILE A O 1
ATOM 807 N N . PRO A 1 108 ? -18.579 6.826 20.231 1.00 96.12 108 PRO A N 1
ATOM 808 C CA . PRO A 1 108 ? -19.485 6.829 19.084 1.00 96.12 108 PRO A CA 1
ATOM 809 C C . PRO A 1 108 ? -18.836 6.292 17.802 1.00 96.12 108 PRO A C 1
ATOM 811 O O . PRO A 1 108 ? -17.624 6.367 17.618 1.00 96.12 108 PRO A O 1
ATOM 814 N N . ALA A 1 109 ? -19.658 5.801 16.876 1.00 95.06 109 ALA A N 1
ATOM 815 C CA . ALA A 1 109 ? -19.191 5.474 15.536 1.00 95.06 109 ALA A CA 1
ATOM 816 C C . ALA A 1 109 ? -18.859 6.761 14.762 1.00 95.06 109 ALA A C 1
ATOM 818 O O . ALA A 1 109 ? -19.740 7.578 14.495 1.00 95.06 109 ALA A O 1
ATOM 819 N N . ALA A 1 110 ? -17.586 6.957 14.422 1.00 95.50 110 ALA A N 1
ATOM 820 C CA . ALA A 1 110 ? -17.102 8.074 13.614 1.00 95.50 110 ALA A CA 1
ATOM 821 C C . ALA A 1 110 ? -15.675 7.804 13.106 1.00 95.50 110 ALA A C 1
ATOM 823 O O . ALA A 1 110 ? -15.056 6.786 13.426 1.00 95.50 110 ALA A O 1
ATOM 824 N N . LEU A 1 111 ? -15.155 8.725 12.288 1.00 96.12 111 LEU A N 1
ATOM 825 C CA . LEU A 1 111 ? -13.742 8.769 11.908 1.00 96.12 111 LEU A CA 1
ATOM 826 C C . LEU A 1 111 ? -12.985 9.698 12.864 1.00 96.12 111 LEU A C 1
ATOM 828 O O . LEU A 1 111 ? -13.401 10.840 13.092 1.00 96.12 111 LEU A O 1
ATOM 832 N N . TYR A 1 112 ? -11.879 9.201 13.400 1.00 98.06 112 TYR A N 1
ATOM 833 C CA . TYR A 1 112 ? -11.086 9.858 14.424 1.00 98.06 112 TYR A CA 1
ATOM 834 C C . TYR A 1 112 ? -9.625 9.980 14.004 1.00 98.06 112 TYR A C 1
ATOM 836 O O . TYR A 1 112 ? -9.042 9.064 13.417 1.00 98.06 112 TYR A O 1
ATOM 844 N N . ASP A 1 113 ? -9.023 11.094 14.405 1.00 98.31 113 ASP A N 1
ATOM 845 C CA . ASP A 1 113 ? -7.579 11.179 14.564 1.00 98.31 113 ASP A CA 1
ATOM 846 C C . ASP A 1 113 ? -7.179 10.441 15.846 1.00 98.31 113 ASP A C 1
ATOM 848 O O . ASP A 1 113 ? -7.904 10.487 16.850 1.00 98.31 113 ASP A O 1
ATOM 852 N N . LEU A 1 114 ? -6.007 9.806 15.837 1.00 98.56 114 LEU A N 1
ATOM 853 C CA . LEU A 1 114 ? -5.421 9.194 17.027 1.00 98.56 114 LEU A CA 1
ATOM 854 C C . LEU A 1 114 ? -4.280 10.066 17.547 1.00 98.56 114 LEU A C 1
ATOM 856 O O . LEU A 1 114 ? -3.294 10.283 16.849 1.00 98.56 114 LEU A O 1
ATOM 860 N N . ALA A 1 115 ? -4.417 10.553 18.778 1.00 98.31 115 ALA A N 1
ATOM 861 C CA . ALA A 1 115 ? -3.420 11.378 19.445 1.00 98.31 115 ALA A CA 1
ATOM 862 C C . ALA A 1 115 ? -2.666 10.579 20.518 1.00 98.31 115 ALA A C 1
ATOM 864 O O . ALA A 1 115 ? -3.289 9.982 21.404 1.00 98.31 115 ALA A O 1
ATOM 865 N N . LEU A 1 116 ? -1.335 10.625 20.458 1.00 98.12 116 LEU A N 1
ATOM 866 C CA . LEU A 1 116 ? -0.410 10.143 21.478 1.00 98.12 116 LEU A CA 1
ATOM 867 C C . LEU A 1 116 ? 0.236 11.350 22.169 1.00 98.12 116 LEU A C 1
ATOM 869 O O . LEU A 1 116 ? 0.982 12.123 21.568 1.00 98.12 116 LEU A O 1
ATOM 873 N N . GLU A 1 117 ? -0.072 11.527 23.448 1.00 97.69 117 GLU A N 1
ATOM 874 C CA . GLU A 1 117 ? 0.318 12.695 24.243 1.00 97.69 117 GLU A CA 1
ATOM 875 C C . GLU A 1 117 ? 1.191 12.294 25.435 1.00 97.69 117 GLU A C 1
ATOM 877 O O . GLU A 1 117 ? 1.322 11.113 25.743 1.00 97.69 117 GLU A O 1
ATOM 882 N N . GLY A 1 118 ? 1.778 13.278 26.123 1.00 95.50 118 GLY A N 1
ATOM 883 C CA . GLY A 1 118 ? 2.738 13.052 27.216 1.00 95.50 118 GLY A CA 1
ATOM 884 C C . GLY A 1 118 ? 4.194 12.964 26.746 1.00 95.50 118 GLY A C 1
ATOM 885 O O . GLY A 1 118 ? 5.110 13.010 27.561 1.00 95.50 118 GLY A O 1
ATOM 886 N N . LEU A 1 119 ? 4.403 12.923 25.430 1.00 94.50 119 LEU A N 1
ATOM 887 C CA . LEU A 1 119 ? 5.699 13.077 24.778 1.00 94.50 119 LEU A CA 1
ATOM 888 C C . LEU A 1 119 ? 6.154 14.545 24.773 1.00 94.50 119 LEU A C 1
ATOM 890 O O . LEU A 1 119 ? 5.352 15.461 24.976 1.00 94.50 119 LEU A O 1
ATOM 894 N N . ALA A 1 120 ? 7.442 14.774 24.493 1.00 92.88 120 ALA A N 1
ATOM 895 C CA . ALA A 1 120 ? 7.979 16.123 24.296 1.00 92.88 120 ALA A CA 1
ATOM 896 C C . ALA A 1 120 ? 7.275 16.852 23.136 1.00 92.88 120 ALA A C 1
ATOM 898 O O . ALA A 1 120 ? 6.951 18.035 23.250 1.00 92.88 120 ALA A O 1
ATOM 899 N N . GLU A 1 121 ? 6.996 16.118 22.057 1.00 93.31 121 GLU A N 1
ATOM 900 C CA . GLU A 1 121 ? 6.187 16.548 20.921 1.00 93.31 121 GLU A CA 1
ATOM 901 C C . GLU A 1 121 ? 5.021 15.557 20.775 1.00 93.31 121 GLU A C 1
ATOM 903 O O . GLU A 1 121 ? 5.257 14.391 20.460 1.00 93.31 121 GLU A O 1
ATOM 908 N N . PRO A 1 122 ? 3.771 15.963 21.070 1.00 95.50 122 PRO A N 1
ATOM 909 C CA . PRO A 1 122 ? 2.613 15.104 20.858 1.00 95.50 122 PRO A CA 1
ATOM 910 C C . PRO A 1 122 ? 2.475 14.715 19.389 1.00 95.50 122 PRO A C 1
ATOM 912 O O . PRO A 1 122 ? 2.620 15.558 18.502 1.00 95.50 122 PRO A O 1
ATOM 915 N N . GLU A 1 123 ? 2.121 13.461 19.142 1.00 96.94 123 GLU A N 1
ATOM 916 C CA . GLU A 1 123 ? 1.922 12.936 17.796 1.00 96.94 123 GLU A CA 1
ATOM 917 C C . GLU A 1 123 ? 0.434 12.726 17.527 1.00 96.94 123 GLU A C 1
ATOM 919 O O . GLU A 1 123 ? -0.304 12.247 18.390 1.00 96.94 123 GLU A O 1
ATOM 924 N N . VAL A 1 124 ? -0.017 13.086 16.324 1.00 97.50 124 VAL A N 1
ATOM 925 C CA . VAL A 1 124 ? -1.404 12.900 15.893 1.00 97.50 124 VAL A CA 1
ATOM 926 C C . VAL A 1 124 ? -1.417 12.261 14.513 1.00 97.50 124 VAL A C 1
ATOM 928 O O . VAL A 1 124 ? -0.945 12.867 13.553 1.00 97.50 124 VAL A O 1
ATOM 931 N N . GLN A 1 125 ? -2.007 11.072 14.413 1.00 98.06 125 GLN A N 1
ATOM 932 C CA . GLN A 1 125 ? -2.230 10.390 13.143 1.00 98.06 125 GLN A CA 1
ATOM 933 C C . GLN A 1 125 ? -3.639 10.707 12.626 1.00 98.06 125 GLN A C 1
ATOM 935 O O . GLN A 1 125 ? -4.624 10.338 13.280 1.00 98.06 125 GLN A O 1
ATOM 940 N N . PRO A 1 126 ? -3.765 11.412 11.486 1.00 97.88 126 PRO A N 1
ATOM 941 C CA . PRO A 1 126 ? -5.062 11.804 10.968 1.00 97.88 126 PRO A CA 1
ATOM 942 C C . PRO A 1 126 ? -5.834 10.598 10.434 1.00 97.88 126 PRO A C 1
ATOM 944 O O . PRO A 1 126 ? -5.238 9.729 9.805 1.00 97.88 126 PRO A O 1
ATOM 947 N N . ASN A 1 127 ? -7.153 10.559 10.645 1.00 97.25 127 ASN A N 1
ATOM 948 C CA . ASN A 1 127 ? -8.039 9.500 10.126 1.00 97.25 127 ASN A CA 1
ATOM 949 C C . ASN A 1 127 ? -7.610 8.059 10.469 1.00 97.25 127 ASN A C 1
ATOM 951 O O . ASN A 1 127 ? -8.014 7.110 9.798 1.00 97.25 127 ASN A O 1
ATOM 955 N N . ALA A 1 128 ? -6.798 7.887 11.510 1.00 98.06 128 ALA A N 1
ATOM 956 C CA . ALA A 1 128 ? -6.167 6.616 11.831 1.00 98.06 128 ALA A CA 1
ATOM 957 C C . ALA A 1 128 ? -7.125 5.607 12.476 1.00 98.06 128 ALA A C 1
ATOM 959 O O . ALA A 1 128 ? -6.811 4.424 12.541 1.00 98.06 128 ALA A O 1
ATOM 960 N N . VAL A 1 129 ? -8.285 6.035 12.982 1.00 98.31 129 VAL A N 1
ATOM 961 C CA . VAL A 1 129 ? -9.250 5.127 13.617 1.00 98.31 129 VAL A CA 1
ATOM 962 C C . VAL A 1 129 ? -10.646 5.400 13.086 1.00 98.31 129 VAL A C 1
ATOM 964 O O . VAL A 1 129 ? -11.203 6.478 13.291 1.00 98.31 129 VAL A O 1
ATOM 967 N N . ARG A 1 130 ? -11.252 4.398 12.451 1.00 97.31 130 ARG A N 1
ATOM 968 C CA . ARG A 1 130 ? -12.666 4.415 12.083 1.00 97.31 130 ARG A CA 1
ATOM 969 C C . ARG A 1 130 ? -13.427 3.443 12.974 1.00 97.31 130 ARG A C 1
ATOM 971 O O . ARG A 1 130 ? -13.211 2.234 12.911 1.00 97.31 130 ARG A O 1
ATOM 978 N N . VAL A 1 131 ? -14.336 3.993 13.775 1.00 97.06 131 VAL A N 1
ATOM 979 C CA . VAL A 1 131 ? -15.261 3.223 14.607 1.00 97.06 131 VAL A CA 1
ATOM 980 C C . VAL A 1 131 ? -16.581 3.071 13.856 1.00 97.06 131 VAL A C 1
ATOM 982 O O . VAL A 1 131 ? -17.210 4.065 13.491 1.00 97.06 131 VAL A O 1
ATOM 985 N N . PHE A 1 132 ? -16.999 1.833 13.625 1.00 96.25 132 PHE A N 1
ATOM 986 C CA . PHE A 1 132 ? -18.266 1.465 13.003 1.00 96.25 132 PHE A CA 1
ATOM 987 C C . PHE A 1 132 ? -19.275 1.031 14.067 1.00 96.25 132 PHE A C 1
ATOM 989 O O . PHE A 1 132 ? -18.906 0.426 15.075 1.00 96.25 132 PHE A O 1
ATOM 996 N N . GLU A 1 133 ? -20.561 1.302 13.838 1.00 95.94 133 GLU A N 1
ATOM 997 C CA . GLU A 1 133 ? -21.621 0.703 14.663 1.00 95.94 133 GLU A CA 1
ATOM 998 C C . GLU A 1 133 ? -21.614 -0.819 14.500 1.00 95.94 133 GLU A C 1
ATOM 1000 O O . GLU A 1 133 ? -21.660 -1.559 15.481 1.00 95.94 133 GLU A O 1
ATOM 1005 N N . GLN A 1 134 ? -21.495 -1.262 13.249 1.00 95.62 134 GLN A N 1
ATOM 1006 C CA . GLN A 1 134 ? -21.385 -2.650 12.842 1.00 95.62 134 GLN A CA 1
ATOM 1007 C C . GLN A 1 134 ? -20.650 -2.712 11.501 1.00 95.62 134 GLN A C 1
ATOM 1009 O O . GLN A 1 134 ? -20.865 -1.846 10.652 1.00 95.62 134 GLN A O 1
ATOM 1014 N N . ILE A 1 135 ? -19.814 -3.732 11.313 1.00 96.25 135 ILE A N 1
ATOM 1015 C CA . ILE A 1 135 ? -19.253 -4.096 10.007 1.00 96.25 135 ILE A CA 1
ATOM 1016 C C . ILE A 1 135 ? -20.060 -5.287 9.485 1.00 96.25 135 ILE A C 1
ATOM 1018 O O . ILE A 1 135 ? -20.021 -6.373 10.068 1.00 96.25 135 ILE A O 1
ATOM 1022 N N . THR A 1 136 ? -20.826 -5.087 8.416 1.00 95.88 136 THR A N 1
ATOM 1023 C CA . THR A 1 136 ? -21.674 -6.125 7.810 1.00 95.88 136 THR A CA 1
ATOM 1024 C C . THR A 1 136 ? -20.907 -6.962 6.793 1.00 95.88 136 THR A C 1
ATOM 1026 O O . THR A 1 136 ? -21.193 -8.148 6.642 1.00 95.88 136 THR A O 1
ATOM 1029 N N . GLY A 1 137 ? -19.905 -6.372 6.137 1.00 96.00 137 GLY A N 1
ATOM 1030 C CA . GLY A 1 137 ? -19.239 -6.967 4.983 1.00 96.00 137 GLY A CA 1
ATOM 1031 C C . GLY A 1 137 ? -19.969 -6.721 3.660 1.00 96.00 137 GLY A C 1
ATOM 1032 O O . GLY A 1 137 ? -19.514 -7.225 2.640 1.00 96.00 137 GLY A O 1
ATOM 1033 N N . ASP A 1 138 ? -21.065 -5.966 3.655 1.00 96.75 138 ASP A N 1
ATOM 1034 C CA . ASP A 1 138 ? -21.849 -5.663 2.447 1.00 96.75 138 ASP A CA 1
ATOM 1035 C C . ASP A 1 138 ? -21.692 -4.196 2.010 1.00 96.75 138 ASP A C 1
ATOM 1037 O O . ASP A 1 138 ? -22.462 -3.667 1.206 1.00 96.75 138 ASP A O 1
ATOM 1041 N N . GLU A 1 139 ? -20.718 -3.499 2.595 1.00 96.12 139 GLU A N 1
ATOM 1042 C CA . GLU A 1 139 ? -20.479 -2.087 2.348 1.00 96.12 139 GLU A CA 1
ATOM 1043 C C . GLU A 1 139 ? -19.912 -1.822 0.946 1.00 96.12 139 GLU A C 1
ATOM 1045 O O . GLU A 1 139 ? -19.404 -2.707 0.253 1.00 96.12 139 GLU A O 1
ATOM 1050 N N . LEU A 1 140 ? -19.987 -0.558 0.533 1.00 96.19 140 LEU A N 1
ATOM 1051 C CA . LEU A 1 140 ? -19.308 -0.054 -0.651 1.00 96.19 140 LEU A CA 1
ATOM 1052 C C . LEU A 1 140 ? -17.873 0.337 -0.289 1.00 96.19 140 LEU A C 1
ATOM 1054 O O . LEU A 1 140 ? -17.648 1.043 0.696 1.00 96.19 140 LEU A O 1
ATOM 1058 N N . VAL A 1 141 ? -16.907 -0.066 -1.104 1.00 97.50 141 VAL A N 1
ATOM 1059 C CA . VAL A 1 141 ? -15.496 0.311 -0.944 1.00 97.50 141 VAL A CA 1
ATOM 1060 C C . VAL A 1 141 ? -14.941 0.841 -2.259 1.00 97.50 141 VAL A C 1
ATOM 1062 O O . VAL A 1 141 ? -15.560 0.673 -3.313 1.00 97.50 141 VAL A O 1
ATOM 1065 N N . VAL A 1 142 ? -13.801 1.523 -2.199 1.00 97.00 142 VAL A N 1
ATOM 1066 C CA . VAL A 1 142 ? -13.138 2.079 -3.386 1.00 97.00 142 VAL A CA 1
ATOM 1067 C C . VAL A 1 142 ? -11.724 1.535 -3.501 1.00 97.00 142 VAL A C 1
ATOM 1069 O O . VAL A 1 142 ? -10.961 1.581 -2.537 1.00 97.00 142 VAL A O 1
ATOM 1072 N N . PHE A 1 143 ? -11.375 1.077 -4.698 1.00 97.19 143 PHE A N 1
ATOM 1073 C CA . PHE A 1 143 ? -10.020 0.722 -5.098 1.00 97.19 143 PHE A CA 1
ATOM 1074 C C . PHE A 1 143 ? -9.534 1.706 -6.167 1.00 97.19 143 PHE A C 1
ATOM 1076 O O . PHE A 1 143 ? -10.270 2.021 -7.101 1.00 97.19 143 PHE A O 1
ATOM 1083 N N . CYS A 1 144 ? -8.307 2.193 -6.041 1.00 95.38 144 CYS A N 1
ATOM 1084 C CA . CYS A 1 144 ? -7.672 3.084 -7.013 1.00 95.38 144 CYS A CA 1
ATOM 1085 C C . CYS A 1 144 ? -6.161 2.863 -7.036 1.00 95.38 144 CYS A C 1
ATOM 1087 O O . CYS A 1 144 ? -5.596 2.463 -6.018 1.00 95.38 144 CYS A O 1
ATOM 1089 N N . GLY A 1 145 ? -5.524 3.118 -8.173 1.00 93.25 145 GLY A N 1
ATOM 1090 C CA . GLY A 1 145 ? -4.078 3.064 -8.349 1.00 93.25 145 GLY A CA 1
ATOM 1091 C C . GLY A 1 145 ? -3.456 4.456 -8.380 1.00 93.25 145 GLY A C 1
ATOM 1092 O O . GLY A 1 145 ? -4.146 5.466 -8.551 1.00 93.25 145 GLY A O 1
ATOM 1093 N N . ASP A 1 146 ? -2.149 4.485 -8.152 1.00 92.12 146 ASP A N 1
ATOM 1094 C CA . ASP A 1 146 ? -1.190 5.436 -8.711 1.00 92.12 146 ASP A CA 1
ATOM 1095 C C . ASP A 1 146 ? -1.687 6.885 -8.784 1.00 92.12 146 ASP A C 1
ATOM 1097 O O . ASP A 1 146 ? -2.110 7.424 -9.810 1.00 92.12 146 ASP A O 1
ATOM 1101 N N . SER A 1 147 ? -1.621 7.562 -7.636 1.00 92.38 147 SER A N 1
ATOM 1102 C CA . SER A 1 147 ? -1.895 9.001 -7.609 1.00 92.38 147 SER A CA 1
ATOM 1103 C C . SER A 1 147 ? -0.789 9.830 -8.256 1.00 92.38 147 SER A C 1
ATOM 1105 O O . SER A 1 147 ? -1.033 10.998 -8.561 1.00 92.38 147 SER A O 1
ATOM 1107 N N . GLN A 1 148 ? 0.409 9.238 -8.370 1.00 91.19 148 GLN A N 1
ATOM 1108 C CA . GLN A 1 148 ? 1.639 9.781 -8.941 1.00 91.19 148 GLN A CA 1
ATOM 1109 C C . GLN A 1 148 ? 1.796 11.262 -8.615 1.00 91.19 148 GLN A C 1
ATOM 1111 O O . GLN A 1 148 ? 1.944 12.115 -9.488 1.00 91.19 148 GLN A O 1
ATOM 1116 N N . LEU A 1 149 ? 1.694 11.616 -7.331 1.00 92.75 149 LEU A N 1
ATOM 1117 C CA . LEU A 1 149 ? 1.651 13.017 -6.945 1.00 92.75 149 LEU A CA 1
ATOM 1118 C C . LEU A 1 149 ? 2.983 13.708 -7.249 1.00 92.75 149 LEU A C 1
ATOM 1120 O O . LEU A 1 149 ? 4.040 13.284 -6.787 1.00 92.75 149 LEU A O 1
ATOM 1124 N N . HIS A 1 150 ? 2.888 14.864 -7.897 1.00 89.75 150 HIS A N 1
ATOM 1125 C CA . HIS A 1 150 ? 3.941 15.854 -8.041 1.00 89.75 150 HIS A CA 1
ATOM 1126 C C . HIS A 1 150 ? 3.376 17.291 -8.008 1.00 89.75 150 HIS A C 1
ATOM 1128 O O . HIS A 1 150 ? 2.175 17.552 -7.873 1.00 89.75 150 HIS A O 1
ATOM 1134 N N . ASP A 1 151 ? 4.258 18.285 -8.121 1.00 85.75 151 ASP A N 1
ATOM 1135 C CA . ASP A 1 151 ? 3.912 19.719 -8.056 1.00 85.75 151 ASP A CA 1
ATOM 1136 C C . ASP A 1 151 ? 3.020 20.229 -9.208 1.00 85.75 151 ASP A C 1
ATOM 1138 O O . ASP A 1 151 ? 2.520 21.351 -9.149 1.00 85.75 151 ASP A O 1
ATOM 1142 N N . GLY A 1 152 ? 2.820 19.421 -10.248 1.00 83.12 152 GLY A N 1
ATOM 1143 C CA . GLY A 1 152 ? 2.052 19.758 -11.445 1.00 83.12 152 GLY A CA 1
ATOM 1144 C C . GLY A 1 152 ? 0.666 19.119 -11.489 1.00 83.12 152 GLY A C 1
ATOM 1145 O O . GLY A 1 152 ? -0.186 19.611 -12.220 1.00 83.12 152 GLY A O 1
ATOM 1146 N N . ASN A 1 153 ? 0.410 18.080 -10.688 1.00 85.00 153 ASN A N 1
ATOM 1147 C CA . ASN A 1 153 ? -0.857 17.342 -10.693 1.00 85.00 153 ASN A CA 1
ATOM 1148 C C . ASN A 1 153 ? -1.530 17.281 -9.313 1.00 85.00 153 ASN A C 1
ATOM 1150 O O . ASN A 1 153 ? -2.483 16.535 -9.117 1.00 85.00 153 ASN A O 1
ATOM 1154 N N . THR A 1 154 ? -1.099 18.114 -8.359 1.00 90.31 154 THR A N 1
ATOM 1155 C CA . THR A 1 154 ? -1.687 18.174 -7.008 1.00 90.31 154 THR A CA 1
ATOM 1156 C C . THR A 1 154 ? -3.219 18.295 -7.022 1.00 90.31 154 THR A C 1
ATOM 1158 O O . THR A 1 154 ? -3.908 17.717 -6.181 1.00 90.31 154 THR A O 1
ATOM 1161 N N . GLN A 1 155 ? -3.761 18.996 -8.020 1.00 88.81 155 GLN A N 1
ATOM 1162 C CA . GLN A 1 155 ? -5.198 19.143 -8.245 1.00 88.81 155 GLN A CA 1
ATOM 1163 C C . GLN A 1 155 ? -5.944 17.819 -8.489 1.00 88.81 155 GLN A C 1
ATOM 1165 O O . GLN A 1 155 ? -7.132 17.748 -8.181 1.00 88.81 155 GLN A O 1
ATOM 1170 N N . CYS A 1 156 ? -5.288 16.782 -9.016 1.00 88.81 156 CYS A N 1
ATOM 1171 C CA . CYS A 1 156 ? -5.889 15.467 -9.243 1.00 88.81 156 CYS A CA 1
ATOM 1172 C C . CYS A 1 156 ? -6.224 14.792 -7.921 1.00 88.81 156 CYS A C 1
ATOM 1174 O O . CYS A 1 156 ? -7.392 14.499 -7.659 1.00 88.81 156 CYS A O 1
ATOM 1176 N N . LEU A 1 157 ? -5.238 14.695 -7.029 1.00 93.19 157 LEU A N 1
ATOM 1177 C CA . LEU A 1 157 ? -5.451 14.151 -5.695 1.00 93.19 157 LEU A CA 1
ATOM 1178 C C . LEU A 1 157 ? -6.441 15.003 -4.881 1.00 93.19 157 LEU A C 1
ATOM 1180 O O . LEU A 1 157 ? -7.288 14.466 -4.172 1.00 93.19 157 LEU A O 1
ATOM 1184 N N . GLU A 1 158 ? -6.404 16.335 -5.009 1.00 93.50 158 GLU A N 1
ATOM 1185 C CA . GLU A 1 158 ? -7.382 17.209 -4.342 1.00 93.50 158 GLU A CA 1
ATOM 1186 C C . GLU A 1 158 ? -8.816 16.997 -4.848 1.00 93.50 158 GLU A C 1
ATOM 1188 O O . GLU A 1 158 ? -9.746 16.969 -4.039 1.00 93.50 158 GLU A O 1
ATOM 1193 N N . ARG A 1 159 ? -9.011 16.819 -6.160 1.00 91.19 159 ARG A N 1
ATOM 1194 C CA . ARG A 1 159 ? -10.323 16.501 -6.746 1.00 91.19 159 ARG A CA 1
ATOM 1195 C C . ARG A 1 159 ? -10.799 15.117 -6.336 1.00 91.19 159 ARG A C 1
ATOM 1197 O O . ARG A 1 159 ? -11.979 14.976 -6.024 1.00 91.19 159 ARG A O 1
ATOM 1204 N N . PHE A 1 160 ? -9.903 14.134 -6.284 1.00 92.81 160 PHE A N 1
ATOM 1205 C CA . PHE A 1 160 ? -10.227 12.792 -5.804 1.00 92.81 160 PHE A CA 1
ATOM 1206 C C . PHE A 1 160 ? -10.754 12.859 -4.370 1.00 92.81 160 PHE A C 1
ATOM 1208 O O . PHE A 1 160 ? -11.866 12.413 -4.093 1.00 92.81 160 PHE A O 1
ATOM 1215 N N . VAL A 1 161 ? -10.019 13.527 -3.476 1.00 95.12 161 VAL A N 1
ATOM 1216 C CA . VAL A 1 161 ? -10.444 13.718 -2.084 1.00 95.12 161 VAL A CA 1
ATOM 1217 C C . VAL A 1 161 ? -11.770 14.476 -1.992 1.00 95.12 161 VAL A C 1
ATOM 1219 O O . VAL A 1 161 ? -12.651 14.077 -1.233 1.00 95.12 161 VAL A O 1
ATOM 1222 N N . ALA A 1 162 ? -11.953 15.543 -2.776 1.00 93.44 162 ALA A N 1
ATOM 1223 C CA . ALA A 1 162 ? -13.213 16.283 -2.804 1.00 93.44 162 ALA A CA 1
ATOM 1224 C C . ALA A 1 162 ? -14.389 15.400 -3.248 1.00 93.44 162 ALA A C 1
ATOM 1226 O O . ALA A 1 162 ? -15.455 15.460 -2.640 1.00 93.44 162 ALA A O 1
ATOM 1227 N N . ARG A 1 163 ? -14.182 14.550 -4.260 1.00 91.25 163 ARG A N 1
ATOM 1228 C CA . ARG A 1 163 ? -15.185 13.602 -4.751 1.00 91.25 163 ARG A CA 1
ATOM 1229 C C . ARG A 1 163 ? -15.523 12.559 -3.691 1.00 91.25 163 ARG A C 1
ATOM 1231 O O . ARG A 1 163 ? -16.700 12.332 -3.440 1.00 91.25 163 ARG A O 1
ATOM 1238 N N . MET A 1 164 ? -14.526 11.961 -3.042 1.00 94.25 164 MET A N 1
ATOM 1239 C CA . MET A 1 164 ? -14.734 10.953 -1.991 1.00 94.25 164 MET A CA 1
ATOM 1240 C C . MET A 1 164 ? -15.451 11.506 -0.754 1.00 94.25 164 MET A C 1
ATOM 1242 O O . MET A 1 164 ? -16.118 10.760 -0.041 1.00 94.25 164 MET A O 1
ATOM 1246 N N . ASN A 1 165 ? -15.342 12.813 -0.514 1.00 93.88 165 ASN A N 1
ATOM 1247 C CA . ASN A 1 165 ? -16.027 13.498 0.580 1.00 93.88 165 ASN A CA 1
ATOM 1248 C C . ASN A 1 165 ? -17.454 13.956 0.238 1.00 93.88 165 ASN A C 1
ATOM 1250 O O . ASN A 1 165 ? -18.154 14.425 1.135 1.00 93.88 165 ASN A O 1
ATOM 1254 N N . ASP A 1 166 ? -17.859 13.882 -1.031 1.00 90.69 166 ASP A N 1
ATOM 1255 C CA . ASP A 1 166 ? -19.181 14.303 -1.495 1.00 90.69 166 ASP A CA 1
ATOM 1256 C C . ASP A 1 166 ? -20.290 13.349 -1.014 1.00 90.69 166 ASP A C 1
ATOM 1258 O O . ASP A 1 166 ? -20.042 12.163 -0.785 1.00 90.69 166 ASP A O 1
ATOM 1262 N N . ALA A 1 167 ? -21.519 13.860 -0.885 1.00 62.19 167 ALA A N 1
ATOM 1263 C CA . ALA A 1 167 ? -22.653 13.164 -0.265 1.00 62.19 167 ALA A CA 1
ATOM 1264 C C . ALA A 1 167 ? -22.995 11.832 -0.959 1.00 62.19 167 ALA A C 1
ATOM 1266 O O . ALA A 1 167 ? -23.300 10.843 -0.297 1.00 62.19 167 ALA A O 1
ATOM 1267 N N . ASP A 1 168 ? -22.853 11.772 -2.286 1.00 62.62 168 ASP A N 1
ATOM 1268 C CA . ASP A 1 168 ? -23.073 10.553 -3.082 1.00 62.62 168 ASP A CA 1
ATOM 1269 C C . ASP A 1 168 ? -22.067 9.428 -2.764 1.00 62.62 168 ASP A C 1
ATOM 1271 O O . ASP A 1 168 ? -22.254 8.285 -3.176 1.00 62.62 168 ASP A O 1
ATOM 1275 N N . ASN A 1 169 ? -20.984 9.740 -2.046 1.00 74.81 169 ASN A N 1
ATOM 1276 C CA . ASN A 1 169 ? -19.967 8.788 -1.608 1.00 74.81 169 ASN A CA 1
ATOM 1277 C C . ASN A 1 169 ? -19.969 8.602 -0.075 1.00 74.81 169 ASN A C 1
ATOM 1279 O O . ASN A 1 169 ? -19.057 7.983 0.483 1.00 74.81 169 ASN A O 1
ATOM 1283 N N . GLU A 1 170 ? -21.009 9.070 0.631 1.00 73.06 170 GLU A N 1
ATOM 1284 C CA . GLU A 1 170 ? -21.167 8.836 2.074 1.00 73.06 170 GLU A CA 1
ATOM 1285 C C . GLU A 1 170 ? -21.253 7.344 2.427 1.00 73.06 170 GLU A C 1
ATOM 1287 O O . GLU A 1 170 ? -20.823 6.964 3.516 1.00 73.06 170 GLU A O 1
ATOM 1292 N N . GLU A 1 171 ? -21.688 6.494 1.498 1.00 85.69 171 GLU A N 1
ATOM 1293 C CA . GLU A 1 171 ? -21.778 5.041 1.686 1.00 85.69 171 GLU A CA 1
ATOM 1294 C C . GLU A 1 171 ? -20.422 4.320 1.629 1.00 85.69 171 GLU A C 1
ATOM 1296 O O . GLU A 1 171 ? -20.325 3.177 2.074 1.00 85.69 171 GLU A O 1
ATOM 1301 N N . VAL A 1 172 ? -19.362 4.970 1.125 1.00 95.31 172 VAL A N 1
ATOM 1302 C CA . VAL A 1 172 ? -18.027 4.357 1.066 1.00 95.31 172 VAL A CA 1
ATOM 1303 C C . VAL A 1 172 ? -17.524 4.108 2.488 1.00 95.31 172 VAL A C 1
ATOM 1305 O O . VAL A 1 172 ? -17.428 5.041 3.294 1.00 95.31 172 VAL A O 1
ATOM 1308 N N . ALA A 1 173 ? -17.199 2.859 2.808 1.00 96.56 173 ALA A N 1
ATOM 1309 C CA . ALA A 1 173 ? -16.699 2.471 4.122 1.00 96.56 173 ALA A CA 1
ATOM 1310 C C . ALA A 1 173 ? -15.206 2.781 4.283 1.00 96.56 173 ALA A C 1
ATOM 1312 O O . ALA A 1 173 ? -14.797 3.312 5.319 1.00 96.56 173 ALA A O 1
ATOM 1313 N N . TRP A 1 174 ? -14.412 2.479 3.255 1.00 97.75 174 TRP A N 1
ATOM 1314 C CA . TRP A 1 174 ? -12.971 2.713 3.197 1.00 97.75 174 TRP A CA 1
ATOM 1315 C C . TRP A 1 174 ? -12.475 2.763 1.744 1.00 97.75 174 TRP A C 1
ATOM 1317 O O . TRP A 1 174 ? -13.177 2.356 0.814 1.00 97.75 174 TRP A O 1
ATOM 1327 N N . ILE A 1 175 ? -11.270 3.302 1.563 1.00 98.25 175 ILE A N 1
ATOM 1328 C CA . ILE A 1 175 ? -10.594 3.476 0.271 1.00 98.25 175 ILE A CA 1
ATOM 1329 C C . ILE A 1 175 ? -9.258 2.732 0.325 1.00 98.25 175 ILE A C 1
ATOM 1331 O O . ILE A 1 175 ? -8.599 2.773 1.360 1.00 98.25 175 ILE A O 1
ATOM 1335 N N . ALA A 1 176 ? -8.827 2.108 -0.767 1.00 98.50 176 ALA A N 1
ATOM 1336 C CA . ALA A 1 176 ? -7.452 1.651 -0.938 1.00 98.50 176 ALA A CA 1
ATOM 1337 C C . ALA A 1 176 ? -6.801 2.334 -2.148 1.00 98.50 176 ALA A C 1
ATOM 1339 O O . ALA A 1 176 ? -7.338 2.265 -3.255 1.00 98.50 176 ALA A O 1
ATOM 1340 N N . LEU A 1 177 ? -5.653 2.977 -1.924 1.00 97.88 177 LEU A N 1
ATOM 1341 C CA . LEU A 1 177 ? -4.781 3.521 -2.967 1.00 97.88 177 LEU A CA 1
ATOM 1342 C C . LEU A 1 177 ? -3.568 2.592 -3.113 1.00 97.88 177 LEU A C 1
ATOM 1344 O O . LEU A 1 177 ? -2.781 2.426 -2.175 1.00 97.88 177 LEU A O 1
ATOM 1348 N N . ILE A 1 178 ? -3.477 1.941 -4.269 1.00 97.50 178 ILE A N 1
ATOM 1349 C CA . ILE A 1 178 ? -2.588 0.813 -4.541 1.00 97.50 178 ILE A CA 1
ATOM 1350 C C . ILE A 1 178 ? -1.363 1.277 -5.325 1.00 97.50 178 ILE A C 1
ATOM 1352 O O . ILE A 1 178 ? -1.295 1.129 -6.540 1.00 97.50 178 ILE A O 1
ATOM 1356 N N . GLY A 1 179 ? -0.372 1.772 -4.591 1.00 94.38 179 GLY A N 1
ATOM 1357 C CA . GLY A 1 179 ? 0.911 2.176 -5.143 1.00 94.38 179 GLY A CA 1
ATOM 1358 C C . GLY A 1 179 ? 0.976 3.615 -5.634 1.00 94.38 179 GLY A C 1
ATOM 1359 O O . GLY A 1 179 ? 0.032 4.394 -5.480 1.00 94.38 179 GLY A O 1
ATOM 1360 N N . ASP A 1 180 ? 2.177 3.944 -6.106 1.00 94.56 180 ASP A N 1
ATOM 1361 C CA . ASP A 1 180 ? 2.656 5.232 -6.594 1.00 94.56 180 ASP A CA 1
ATOM 1362 C C . ASP A 1 180 ? 1.913 6.433 -6.014 1.00 94.56 180 ASP A C 1
ATOM 1364 O O . ASP A 1 180 ? 1.246 7.211 -6.704 1.00 94.56 180 ASP A O 1
ATOM 1368 N N . VAL A 1 181 ? 2.032 6.613 -4.699 1.00 95.31 181 VAL A N 1
ATOM 1369 C CA . VAL A 1 181 ? 1.548 7.835 -4.053 1.00 95.31 181 VAL A CA 1
ATOM 1370 C C . VAL A 1 181 ? 2.325 9.041 -4.585 1.00 95.31 181 VAL A C 1
ATOM 1372 O O . VAL A 1 181 ? 1.766 10.121 -4.773 1.00 95.31 181 VAL A O 1
ATOM 1375 N N . CYS A 1 182 ? 3.612 8.858 -4.851 1.00 91.94 182 CYS A N 1
ATOM 1376 C CA . CYS A 1 182 ? 4.510 9.861 -5.405 1.00 91.94 182 CYS A CA 1
ATOM 1377 C C . CYS A 1 182 ? 4.884 9.533 -6.854 1.00 91.94 182 CYS A C 1
ATOM 1379 O O . CYS A 1 182 ? 4.952 8.372 -7.233 1.00 91.94 182 CYS A O 1
ATOM 1381 N N . ASP A 1 183 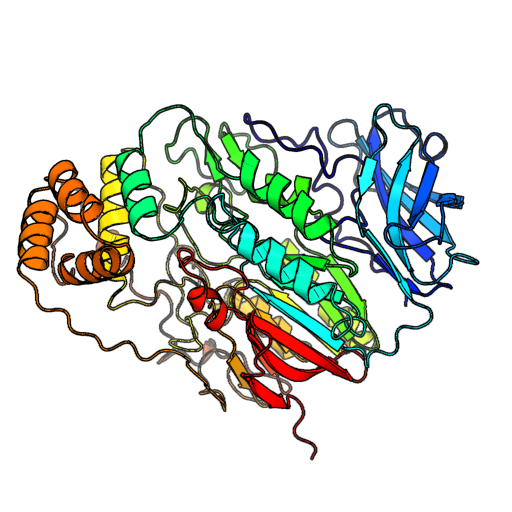? 5.192 10.554 -7.650 1.00 87.94 183 ASP A N 1
ATOM 1382 C CA . ASP A 1 183 ? 5.723 10.377 -9.011 1.00 87.94 183 ASP A CA 1
ATOM 1383 C C . ASP A 1 183 ? 7.256 10.258 -9.028 1.00 87.94 183 ASP A C 1
ATOM 1385 O O . ASP A 1 183 ? 7.861 9.781 -9.987 1.00 87.94 183 ASP A O 1
ATOM 1389 N N . ASN A 1 184 ? 7.926 10.740 -7.978 1.00 81.62 184 ASN A N 1
ATOM 1390 C CA . ASN A 1 184 ? 9.363 11.001 -7.966 1.00 81.62 184 ASN A CA 1
ATOM 1391 C C . ASN A 1 184 ? 9.806 11.914 -9.128 1.00 81.62 184 ASN A C 1
ATOM 1393 O O . ASN A 1 184 ? 10.894 11.774 -9.704 1.00 81.62 184 ASN A O 1
ATOM 1397 N N . GLY A 1 185 ? 8.939 12.877 -9.450 1.00 73.94 185 GLY A N 1
ATOM 1398 C CA . GLY A 1 185 ? 9.149 13.934 -10.423 1.00 73.94 185 GLY A CA 1
ATOM 1399 C C . GLY A 1 185 ? 9.413 13.491 -11.858 1.00 73.94 185 GLY A C 1
ATOM 1400 O O . GLY A 1 185 ? 10.121 14.216 -12.548 1.00 73.94 185 GLY A O 1
ATOM 1401 N N . VAL A 1 186 ? 8.845 12.387 -12.346 1.00 73.44 186 VAL A N 1
ATOM 1402 C CA . VAL A 1 186 ? 8.840 12.050 -13.783 1.00 73.44 186 VAL A CA 1
ATOM 1403 C C . VAL A 1 186 ? 8.150 13.162 -14.578 1.00 73.44 186 VAL A C 1
ATOM 1405 O O . VAL A 1 186 ? 8.735 13.670 -15.534 1.00 73.44 186 VAL A O 1
ATOM 1408 N N . LYS A 1 187 ? 6.965 13.609 -14.140 1.00 74.12 187 LYS A N 1
ATOM 1409 C CA . LYS A 1 187 ? 6.097 14.674 -14.689 1.00 74.12 187 LYS A CA 1
ATOM 1410 C C . LYS A 1 187 ? 5.875 14.579 -16.204 1.00 74.12 187 LYS A C 1
ATOM 1412 O O . LYS A 1 187 ? 5.738 15.603 -16.880 1.00 74.12 187 LYS A O 1
ATOM 1417 N N . GLY A 1 188 ? 5.935 13.363 -16.745 1.00 70.62 188 GLY A N 1
ATOM 1418 C CA . GLY A 1 188 ? 5.874 13.073 -18.178 1.00 70.62 188 GLY A CA 1
ATOM 1419 C C . GLY A 1 188 ? 7.224 13.079 -18.914 1.00 70.62 188 GLY A C 1
ATOM 1420 O O . GLY A 1 188 ? 8.282 13.431 -18.388 1.00 70.62 188 GLY A O 1
ATOM 1421 N N . GLU A 1 189 ? 7.193 12.687 -20.188 1.00 68.81 189 GLU A N 1
ATOM 1422 C CA . GLU A 1 189 ? 8.386 12.351 -20.987 1.00 68.81 189 GLU A CA 1
ATOM 1423 C C . GLU A 1 189 ? 9.365 13.519 -21.150 1.00 68.81 189 GLU A C 1
ATOM 1425 O O . GLU A 1 189 ? 10.584 13.350 -21.084 1.00 68.81 189 GLU A O 1
ATOM 1430 N N . THR A 1 190 ? 8.847 14.737 -21.306 1.00 66.81 190 THR A N 1
ATOM 1431 C CA . THR A 1 190 ? 9.698 15.924 -21.444 1.00 66.81 190 THR A CA 1
ATOM 1432 C C . THR A 1 190 ? 10.476 16.225 -20.174 1.00 66.81 190 THR A C 1
ATOM 1434 O O . THR A 1 190 ? 11.645 16.621 -20.225 1.00 66.81 190 THR A O 1
ATOM 1437 N N . ASN A 1 191 ? 9.818 16.107 -19.023 1.00 72.19 191 ASN A N 1
ATOM 1438 C CA . ASN A 1 191 ? 10.473 16.391 -17.765 1.00 72.19 191 ASN A CA 1
ATOM 1439 C C . ASN A 1 191 ? 11.465 15.273 -17.429 1.00 72.19 191 ASN A C 1
ATOM 1441 O O . ASN A 1 191 ? 12.597 15.602 -17.086 1.00 72.19 191 ASN A O 1
ATOM 1445 N N . ALA A 1 192 ? 11.135 14.009 -17.707 1.00 70.62 192 ALA A N 1
ATOM 1446 C CA . ALA A 1 192 ? 12.099 12.909 -17.706 1.00 70.62 192 ALA A CA 1
ATOM 1447 C C . ALA A 1 192 ? 13.352 13.231 -18.550 1.00 70.62 192 ALA A C 1
ATOM 1449 O O . ALA A 1 192 ? 14.478 13.111 -18.066 1.00 70.62 192 ALA A O 1
ATOM 1450 N N . MET A 1 193 ? 13.185 13.756 -19.771 1.00 69.06 193 MET A N 1
ATOM 1451 C CA . MET A 1 193 ? 14.305 14.181 -20.625 1.00 69.06 193 MET A CA 1
ATOM 1452 C C . MET A 1 193 ? 15.110 15.344 -20.025 1.00 69.06 193 MET A C 1
ATOM 1454 O O . MET A 1 193 ? 16.341 15.340 -20.046 1.00 69.06 193 MET A O 1
ATOM 1458 N N . ARG A 1 194 ? 14.439 16.351 -19.456 1.00 71.56 194 ARG A N 1
ATOM 1459 C CA . ARG A 1 194 ? 15.110 17.471 -18.774 1.00 71.56 194 ARG A CA 1
ATOM 1460 C C . ARG A 1 194 ? 15.881 17.003 -17.544 1.00 71.56 194 ARG A C 1
ATOM 1462 O O . ARG A 1 194 ? 16.955 17.539 -17.280 1.00 71.56 194 ARG A O 1
ATOM 1469 N N . LEU A 1 195 ? 15.344 16.045 -16.795 1.00 70.19 195 LEU A N 1
ATOM 1470 C CA . LEU A 1 195 ? 15.999 15.455 -15.633 1.00 70.19 195 LEU A CA 1
ATOM 1471 C C . LEU A 1 195 ? 17.210 14.634 -16.041 1.00 70.19 195 LEU A C 1
ATOM 1473 O O . LEU A 1 195 ? 18.273 14.831 -15.458 1.00 70.19 195 LEU A O 1
ATOM 1477 N N . ALA A 1 196 ? 17.093 13.837 -17.103 1.00 67.06 196 ALA A N 1
ATOM 1478 C CA . ALA A 1 196 ? 18.227 13.156 -17.715 1.00 67.06 196 ALA A CA 1
ATOM 1479 C C . ALA A 1 196 ? 19.360 14.147 -18.016 1.00 67.06 196 ALA A C 1
ATOM 1481 O O . ALA A 1 196 ? 20.499 13.944 -17.614 1.00 67.06 196 ALA A O 1
ATOM 1482 N N . LEU A 1 197 ? 19.044 15.274 -18.654 1.00 67.38 197 LEU A N 1
ATOM 1483 C CA . LEU A 1 197 ? 20.046 16.249 -19.097 1.00 67.38 197 LEU A CA 1
ATOM 1484 C C . LEU A 1 197 ? 20.623 17.117 -17.985 1.00 67.38 197 LEU A C 1
ATOM 1486 O O . LEU A 1 197 ? 21.710 17.674 -18.131 1.00 67.38 197 LEU A O 1
ATOM 1490 N N . LYS A 1 198 ? 19.903 17.238 -16.872 1.00 64.75 198 LYS A N 1
ATOM 1491 C CA . LYS A 1 198 ? 20.377 17.913 -15.662 1.00 64.75 198 LYS A CA 1
ATOM 1492 C C . LYS A 1 198 ? 21.078 16.964 -14.698 1.00 64.75 198 LYS A C 1
ATOM 1494 O O . LYS A 1 198 ? 21.644 17.457 -13.718 1.00 64.75 198 LYS A O 1
ATOM 1499 N N . ALA A 1 199 ? 21.047 15.654 -14.957 1.00 62.62 199 ALA A N 1
ATOM 1500 C CA . ALA A 1 199 ? 21.762 14.675 -14.162 1.00 62.62 199 ALA A CA 1
ATOM 1501 C C . ALA A 1 199 ? 23.241 15.069 -14.125 1.00 62.62 199 ALA A C 1
ATOM 1503 O O . ALA A 1 199 ? 23.880 15.313 -15.146 1.00 62.62 199 ALA A O 1
ATOM 1504 N N . LYS A 1 200 ? 23.784 15.201 -12.923 1.00 59.59 200 LYS A N 1
ATOM 1505 C CA . LYS A 1 200 ? 25.189 15.519 -12.686 1.00 59.59 200 LYS A CA 1
ATOM 1506 C C . LYS A 1 200 ? 25.611 14.823 -11.406 1.00 59.59 200 LYS A C 1
ATOM 1508 O O . LYS A 1 200 ? 24.795 14.671 -10.503 1.00 59.59 200 LYS A O 1
ATOM 1513 N N . ALA A 1 201 ? 26.884 14.455 -11.306 1.00 55.47 201 ALA A N 1
ATOM 1514 C CA . ALA A 1 201 ? 27.476 14.021 -10.046 1.00 55.47 201 ALA A CA 1
ATOM 1515 C C . ALA A 1 201 ? 27.561 15.227 -9.083 1.00 55.47 201 ALA A C 1
ATOM 1517 O O . ALA A 1 201 ? 28.607 15.858 -8.941 1.00 55.47 201 ALA A O 1
ATOM 1518 N N . SER A 1 202 ? 26.428 15.626 -8.506 1.00 57.03 202 SER A N 1
ATOM 1519 C CA . SER A 1 202 ? 26.315 16.651 -7.463 1.00 57.03 202 SER A CA 1
ATOM 1520 C C . SER A 1 202 ? 25.809 16.035 -6.163 1.00 57.03 202 SER A C 1
ATOM 1522 O O . SER A 1 202 ? 25.793 14.819 -6.019 1.00 57.03 202 SER A O 1
ATOM 1524 N N . GLU A 1 203 ? 25.391 16.853 -5.202 1.00 65.25 203 GLU A N 1
ATOM 1525 C CA . GLU A 1 203 ? 24.533 16.352 -4.131 1.00 65.25 203 GLU A CA 1
ATOM 1526 C C . GLU A 1 203 ? 23.211 15.853 -4.724 1.00 65.25 203 GLU A C 1
ATOM 1528 O O . GLU A 1 203 ? 22.728 16.365 -5.748 1.00 65.25 203 GLU A O 1
ATOM 1533 N N . VAL A 1 204 ? 22.682 14.804 -4.104 1.00 67.19 204 VAL A N 1
ATOM 1534 C CA . VAL A 1 204 ? 21.437 14.163 -4.501 1.00 67.19 204 VAL A CA 1
ATOM 1535 C C . VAL A 1 204 ? 20.251 15.013 -4.058 1.00 67.19 204 VAL A C 1
ATOM 1537 O O . VAL A 1 204 ? 20.168 15.398 -2.897 1.00 67.19 204 VAL A O 1
ATOM 1540 N N . SER A 1 205 ? 19.324 15.287 -4.977 1.00 72.00 205 SER A N 1
ATOM 1541 C CA . SER A 1 205 ? 18.009 15.858 -4.662 1.00 72.00 205 SER A CA 1
ATOM 1542 C C . SER A 1 205 ? 16.922 14.826 -4.927 1.00 72.00 205 SER A C 1
ATOM 1544 O O . SER A 1 205 ? 17.016 14.088 -5.906 1.00 72.00 205 SER A O 1
ATOM 1546 N N . HIS A 1 206 ? 15.873 14.819 -4.112 1.00 80.75 206 HIS A N 1
ATOM 1547 C CA . HIS A 1 206 ? 14.702 13.967 -4.309 1.00 80.75 206 HIS A CA 1
ATOM 1548 C C . HIS A 1 206 ? 13.414 14.768 -4.200 1.00 80.75 206 HIS A C 1
ATOM 1550 O O . HIS A 1 206 ? 13.387 15.873 -3.655 1.00 80.75 206 HIS A O 1
ATOM 1556 N N . TYR A 1 207 ? 12.339 14.185 -4.720 1.00 85.75 207 TYR A N 1
ATOM 1557 C CA . TYR A 1 207 ? 11.014 14.791 -4.682 1.00 85.75 207 TYR A CA 1
ATOM 1558 C C . TYR A 1 207 ? 10.202 14.377 -3.457 1.00 85.75 207 TYR A C 1
ATOM 1560 O O . TYR A 1 207 ? 9.276 15.091 -3.082 1.00 85.75 207 TYR A O 1
ATOM 1568 N N . TYR A 1 208 ? 10.614 13.314 -2.759 1.00 90.44 208 TYR A N 1
ATOM 1569 C CA . TYR A 1 208 ? 9.939 12.810 -1.562 1.00 90.44 208 TYR A CA 1
ATOM 1570 C C . TYR A 1 208 ? 9.771 13.844 -0.437 1.00 90.44 208 TYR A C 1
ATOM 1572 O O . TYR A 1 208 ? 8.798 13.762 0.306 1.00 90.44 208 TYR A O 1
ATOM 1580 N N . ASP A 1 209 ? 10.646 14.851 -0.330 1.00 88.94 209 ASP A N 1
ATOM 1581 C CA . ASP A 1 209 ? 10.497 15.938 0.655 1.00 88.94 209 ASP A CA 1
ATOM 1582 C C . ASP A 1 209 ? 9.304 16.858 0.369 1.00 88.94 209 ASP A C 1
ATOM 1584 O O . ASP A 1 209 ? 8.768 17.496 1.275 1.00 88.94 209 ASP A O 1
ATOM 1588 N N . PHE A 1 210 ? 8.884 16.938 -0.892 1.00 91.56 210 PHE A N 1
ATOM 1589 C CA . PHE A 1 210 ? 7.698 17.676 -1.298 1.00 91.56 210 PHE A CA 1
ATOM 1590 C C . PHE A 1 210 ? 6.487 16.750 -1.437 1.00 91.56 210 PHE A C 1
ATOM 1592 O O . PHE A 1 210 ? 5.430 17.047 -0.875 1.00 91.56 210 PHE A O 1
ATOM 1599 N N . GLU A 1 211 ? 6.630 15.652 -2.180 1.00 93.81 211 GLU A N 1
ATOM 1600 C CA . GLU A 1 211 ? 5.521 14.798 -2.612 1.00 93.81 211 GLU A CA 1
ATOM 1601 C C . GLU A 1 211 ? 4.858 14.110 -1.414 1.00 93.81 211 GLU A C 1
ATOM 1603 O O . GLU A 1 211 ? 3.663 14.310 -1.200 1.00 93.81 211 GLU A O 1
ATOM 1608 N N . TYR A 1 212 ? 5.614 13.443 -0.536 1.00 95.12 212 TYR A N 1
ATOM 1609 C CA . TYR A 1 212 ? 5.029 12.743 0.614 1.00 95.12 212 TYR A CA 1
ATOM 1610 C C . TYR A 1 212 ? 4.310 13.666 1.609 1.00 95.12 212 TYR A C 1
ATOM 1612 O O . TYR A 1 212 ? 3.138 13.411 1.907 1.00 95.12 212 TYR A O 1
ATOM 1620 N N . PRO A 1 213 ? 4.913 14.767 2.112 1.00 95.56 213 PRO A N 1
ATOM 1621 C CA . PRO A 1 213 ? 4.188 15.683 2.993 1.00 95.56 213 PRO A CA 1
ATOM 1622 C C . PRO A 1 213 ? 2.970 16.324 2.320 1.00 95.56 213 PRO A C 1
ATOM 1624 O O . PRO A 1 213 ? 1.959 16.588 2.981 1.00 95.56 213 PRO A O 1
ATOM 1627 N N . THR A 1 214 ? 3.036 16.570 1.008 1.00 96.38 214 THR A N 1
ATOM 1628 C CA . THR A 1 214 ? 1.912 17.122 0.243 1.00 96.38 214 THR A CA 1
ATOM 1629 C C . THR A 1 214 ? 0.782 16.106 0.113 1.00 96.38 214 THR A C 1
ATOM 1631 O O . THR A 1 214 ? -0.359 16.459 0.426 1.00 96.38 214 THR A O 1
ATOM 1634 N N . ALA A 1 215 ? 1.089 14.860 -0.256 1.00 97.00 215 ALA A N 1
ATOM 1635 C CA . ALA A 1 215 ? 0.140 13.752 -0.316 1.00 97.00 215 ALA A CA 1
ATOM 1636 C C . ALA A 1 215 ? -0.521 13.539 1.045 1.00 97.00 215 ALA A C 1
ATOM 1638 O O . ALA A 1 215 ? -1.745 13.595 1.145 1.00 97.00 215 ALA A O 1
ATOM 1639 N N . HIS A 1 216 ? 0.272 13.432 2.116 1.00 97.81 216 HIS A N 1
ATOM 1640 C CA . HIS A 1 216 ? -0.230 13.298 3.483 1.00 97.81 216 HIS A CA 1
ATOM 1641 C C . HIS A 1 216 ? -1.205 14.420 3.853 1.00 97.81 216 HIS A C 1
ATOM 1643 O O . HIS A 1 216 ? -2.309 14.162 4.329 1.00 97.81 216 HIS A O 1
ATOM 1649 N N . ARG A 1 217 ? -0.851 15.684 3.589 1.00 97.69 217 ARG A N 1
ATOM 1650 C CA . ARG A 1 217 ? -1.726 16.836 3.870 1.00 97.69 217 ARG A CA 1
ATOM 1651 C C . ARG A 1 217 ? -3.047 16.781 3.097 1.00 97.69 217 ARG A C 1
ATOM 1653 O O . ARG A 1 217 ? -4.057 17.263 3.612 1.00 97.69 217 ARG A O 1
ATOM 1660 N N . ILE A 1 218 ? -3.045 16.284 1.862 1.00 97.75 218 ILE A N 1
ATOM 1661 C CA . ILE A 1 218 ? -4.247 16.204 1.023 1.00 97.75 218 ILE A CA 1
ATOM 1662 C C . ILE A 1 218 ? -5.111 15.017 1.445 1.00 97.75 218 ILE A C 1
ATOM 1664 O O . ILE A 1 218 ? -6.289 15.217 1.736 1.00 97.75 218 ILE A O 1
ATOM 1668 N N . LEU A 1 219 ? -4.524 13.826 1.567 1.00 97.69 219 LEU A N 1
ATOM 1669 C CA . LEU A 1 219 ? -5.203 12.597 1.985 1.00 97.69 219 LEU A CA 1
ATOM 1670 C C . LEU A 1 219 ? -5.785 12.705 3.397 1.00 97.69 219 LEU A C 1
ATOM 1672 O O . LEU A 1 219 ? -6.893 12.241 3.646 1.00 97.69 219 LEU A O 1
ATOM 1676 N N . ALA A 1 220 ? -5.122 13.424 4.305 1.00 97.31 220 ALA A N 1
ATOM 1677 C CA . ALA A 1 220 ? -5.657 13.710 5.634 1.00 97.31 220 ALA A CA 1
ATOM 1678 C C . ALA A 1 220 ? -6.957 14.545 5.611 1.00 97.31 220 ALA A C 1
ATOM 1680 O O . ALA A 1 220 ? -7.566 14.758 6.656 1.00 97.31 220 ALA A O 1
ATOM 1681 N N . LYS A 1 221 ? -7.398 15.084 4.467 1.00 97.12 221 LYS A N 1
ATOM 1682 C CA . LYS A 1 221 ? -8.702 15.761 4.348 1.00 97.12 221 LYS A CA 1
ATOM 1683 C C . LYS A 1 221 ? -9.845 14.795 4.017 1.00 97.12 221 LYS A C 1
ATOM 1685 O O . LYS A 1 221 ? -10.990 15.238 4.004 1.00 97.12 221 LYS A O 1
ATOM 1690 N N . LEU A 1 222 ? -9.565 13.522 3.732 1.00 96.12 222 LEU A N 1
ATOM 1691 C CA . LEU A 1 222 ? -10.600 12.517 3.486 1.00 96.12 222 LEU A CA 1
ATOM 1692 C C . LEU A 1 222 ? -11.506 12.362 4.707 1.00 96.12 222 LEU A C 1
ATOM 1694 O O . LEU A 1 222 ? -11.034 12.319 5.835 1.00 96.12 222 LEU A O 1
ATOM 1698 N N . HIS A 1 223 ? -12.804 12.220 4.470 1.00 95.75 223 HIS A N 1
ATOM 1699 C CA . HIS A 1 223 ? -13.813 11.887 5.478 1.00 95.75 223 HIS A CA 1
ATOM 1700 C C . HIS A 1 223 ? -13.971 10.367 5.635 1.00 95.75 223 HIS A C 1
ATOM 1702 O O . HIS A 1 223 ? -14.913 9.887 6.271 1.00 95.75 223 HIS A O 1
ATOM 1708 N N . LYS A 1 224 ? -13.051 9.613 5.026 1.00 95.75 224 LYS A N 1
ATOM 1709 C CA . LYS A 1 224 ? -13.011 8.158 4.922 1.00 95.75 224 LYS A CA 1
ATOM 1710 C C . LYS A 1 224 ? -11.625 7.664 5.347 1.00 95.75 224 LYS A C 1
ATOM 1712 O O . LYS A 1 224 ? -10.644 8.365 5.087 1.00 95.75 224 LYS A O 1
ATOM 1717 N N . PRO A 1 225 ? -11.522 6.489 5.987 1.00 97.12 225 PRO A N 1
ATOM 1718 C CA . PRO A 1 225 ? -10.228 5.847 6.180 1.00 97.12 225 PRO A CA 1
ATOM 1719 C C . PRO A 1 225 ? -9.643 5.423 4.822 1.00 97.12 225 PRO A C 1
ATOM 1721 O O . PRO A 1 225 ? -10.387 5.009 3.927 1.00 97.12 225 PRO A O 1
ATOM 1724 N N . ILE A 1 226 ? -8.320 5.524 4.685 1.00 98.19 226 ILE A N 1
ATOM 1725 C CA . ILE A 1 226 ? -7.585 5.146 3.476 1.00 98.19 226 ILE A CA 1
ATOM 1726 C C . ILE A 1 226 ? -6.485 4.134 3.806 1.00 98.19 226 ILE A C 1
ATOM 1728 O O . ILE A 1 226 ? -5.747 4.303 4.768 1.00 98.19 226 ILE A O 1
ATOM 1732 N N . LEU A 1 227 ? -6.390 3.081 3.006 1.00 98.44 227 LEU A N 1
ATOM 1733 C CA . LEU A 1 227 ? -5.344 2.066 3.041 1.00 98.44 227 LEU A CA 1
ATOM 1734 C C . LEU A 1 227 ? -4.336 2.399 1.942 1.00 98.44 227 LEU A C 1
ATOM 1736 O O . LEU A 1 227 ? -4.734 2.621 0.798 1.00 98.44 227 LEU A O 1
ATOM 1740 N N . LEU A 1 228 ? -3.055 2.458 2.290 1.00 98.31 228 LEU A N 1
ATOM 1741 C CA . LEU A 1 228 ? -1.979 2.787 1.360 1.00 98.31 228 LEU A CA 1
ATOM 1742 C C . LEU A 1 228 ? -1.012 1.614 1.239 1.00 98.31 228 LEU A C 1
ATOM 1744 O O . LEU A 1 228 ? -0.585 1.047 2.247 1.00 98.31 228 LEU A O 1
ATOM 1748 N N . MET A 1 229 ? -0.626 1.306 0.006 1.00 97.25 229 MET A N 1
ATOM 1749 C CA . MET A 1 229 ? 0.447 0.365 -0.309 1.00 97.25 229 MET A CA 1
ATOM 1750 C C . MET A 1 229 ? 1.510 1.094 -1.132 1.00 97.25 229 MET A C 1
ATOM 1752 O O . MET A 1 229 ? 1.135 1.898 -1.983 1.00 97.25 229 MET A O 1
ATOM 1756 N N . PRO A 1 230 ? 2.809 0.851 -0.894 1.00 97.25 230 PRO A N 1
ATOM 1757 C CA . PRO A 1 230 ? 3.859 1.465 -1.694 1.00 97.25 230 PRO A CA 1
ATOM 1758 C C . PRO A 1 230 ? 3.911 0.852 -3.099 1.00 97.25 230 PRO A C 1
ATOM 1760 O O . PRO A 1 230 ? 3.842 -0.373 -3.255 1.00 97.25 230 PRO A O 1
ATOM 1763 N N . GLY A 1 231 ? 4.084 1.706 -4.104 1.00 95.62 231 GLY A N 1
ATOM 1764 C CA . GLY A 1 231 ? 4.433 1.310 -5.466 1.00 95.62 231 GLY A CA 1
ATOM 1765 C C . GLY A 1 231 ? 5.933 1.389 -5.731 1.00 95.62 231 GLY A C 1
ATOM 1766 O O . GLY A 1 231 ? 6.752 1.594 -4.825 1.00 95.62 231 GLY A O 1
ATOM 1767 N N . ASN A 1 232 ? 6.319 1.217 -6.988 1.00 93.12 232 ASN A N 1
ATOM 1768 C CA . ASN A 1 232 ? 7.717 1.333 -7.395 1.00 93.12 232 ASN A CA 1
ATOM 1769 C C . ASN A 1 232 ? 8.216 2.788 -7.380 1.00 93.12 232 ASN A C 1
ATOM 1771 O O . ASN A 1 232 ? 9.374 3.026 -7.010 1.00 93.12 232 ASN A O 1
ATOM 1775 N N . HIS A 1 233 ? 7.361 3.772 -7.682 1.00 92.56 233 HIS A N 1
ATOM 1776 C CA . HIS A 1 233 ? 7.727 5.188 -7.575 1.00 92.56 233 HIS A CA 1
ATOM 1777 C C . HIS A 1 233 ? 7.863 5.663 -6.128 1.00 92.56 233 HIS A C 1
ATOM 1779 O O . HIS A 1 233 ? 8.621 6.595 -5.848 1.00 92.56 233 HIS A O 1
ATOM 1785 N N . ASP A 1 234 ? 7.208 4.988 -5.190 1.00 94.81 234 ASP A N 1
ATOM 1786 C CA . ASP A 1 234 ? 7.289 5.297 -3.763 1.00 94.81 234 ASP A CA 1
ATOM 1787 C C . ASP A 1 234 ? 8.610 4.842 -3.134 1.00 94.81 234 ASP A C 1
ATOM 1789 O O . ASP A 1 234 ? 9.050 5.397 -2.126 1.00 94.81 234 ASP A O 1
ATOM 1793 N N . GLY A 1 235 ? 9.255 3.830 -3.716 1.00 93.06 235 GLY A N 1
ATOM 1794 C CA . GLY A 1 235 ? 10.333 3.087 -3.077 1.00 93.06 235 GLY A CA 1
ATOM 1795 C C . GLY A 1 235 ? 11.723 3.276 -3.675 1.00 93.06 235 GLY A C 1
ATOM 1796 O O . GLY A 1 235 ? 12.546 2.384 -3.520 1.00 93.06 235 GLY A O 1
ATOM 1797 N N . MET A 1 236 ? 12.041 4.351 -4.384 1.00 91.50 236 MET A N 1
ATOM 1798 C CA . MET A 1 236 ? 13.371 4.491 -5.000 1.00 91.50 236 MET A CA 1
ATOM 1799 C C . MET A 1 236 ? 14.450 4.915 -4.003 1.00 91.50 236 MET A C 1
ATOM 1801 O O . MET A 1 236 ? 14.160 5.557 -2.995 1.00 91.50 236 MET A O 1
ATOM 1805 N N . VAL A 1 237 ? 15.715 4.599 -4.288 1.00 90.56 237 VAL A N 1
ATOM 1806 C CA . VAL A 1 237 ? 16.849 4.912 -3.399 1.00 90.56 237 VAL A CA 1
ATOM 1807 C C . VAL A 1 237 ? 17.965 5.610 -4.155 1.00 90.56 237 VAL A C 1
ATOM 1809 O O . VAL A 1 237 ? 18.250 5.277 -5.298 1.00 90.56 237 VAL A O 1
ATOM 1812 N N . ALA A 1 238 ? 18.681 6.513 -3.496 1.00 88.50 238 ALA A N 1
ATOM 1813 C CA . ALA A 1 238 ? 19.979 6.965 -3.978 1.00 88.50 238 ALA A CA 1
ATOM 1814 C C . ALA A 1 238 ? 21.022 6.977 -2.861 1.00 88.50 238 ALA A C 1
ATOM 1816 O O . ALA A 1 238 ? 20.720 7.242 -1.695 1.00 88.50 238 ALA A O 1
ATOM 1817 N N . TYR A 1 239 ? 22.279 6.748 -3.234 1.00 87.56 239 TYR A N 1
ATOM 1818 C CA . TYR A 1 239 ? 23.435 6.952 -2.364 1.00 87.56 239 TYR A CA 1
ATOM 1819 C C . TYR A 1 239 ? 23.957 8.387 -2.463 1.00 87.56 239 TYR A C 1
ATOM 1821 O O . TYR A 1 239 ? 23.832 9.027 -3.504 1.00 87.56 239 TYR A O 1
ATOM 1829 N N . ALA A 1 240 ? 24.602 8.885 -1.405 1.00 81.94 240 ALA A N 1
ATOM 1830 C CA . ALA A 1 240 ? 25.110 10.258 -1.285 1.00 81.94 240 ALA A CA 1
ATOM 1831 C C . ALA A 1 240 ? 26.020 10.684 -2.446 1.00 81.94 240 ALA A C 1
ATOM 1833 O O . ALA A 1 240 ? 26.119 11.865 -2.775 1.00 81.94 240 ALA A O 1
ATOM 1834 N N . ARG A 1 241 ? 26.683 9.714 -3.081 1.00 74.06 241 ARG A N 1
ATOM 1835 C CA . ARG A 1 241 ? 27.555 9.913 -4.236 1.00 74.06 241 ARG A CA 1
ATOM 1836 C C . ARG A 1 241 ? 27.115 9.046 -5.408 1.00 74.06 241 ARG A C 1
ATOM 1838 O O . ARG A 1 241 ? 27.916 8.212 -5.787 1.00 74.06 241 ARG A O 1
ATOM 1845 N N . TYR A 1 242 ? 25.895 9.240 -5.920 1.00 68.25 242 TYR A N 1
ATOM 1846 C CA . TYR A 1 242 ? 25.293 8.830 -7.217 1.00 68.25 242 TYR A CA 1
ATOM 1847 C C . TYR A 1 242 ? 25.668 7.511 -7.939 1.00 68.25 242 TYR A C 1
ATOM 1849 O O . TYR A 1 242 ? 24.828 6.977 -8.658 1.00 68.25 242 TYR A O 1
ATOM 1857 N N . GLY A 1 243 ? 26.888 7.005 -7.825 1.00 72.25 243 GLY A N 1
ATOM 1858 C CA . GLY A 1 243 ? 27.331 5.726 -8.342 1.00 72.25 243 GLY A CA 1
ATOM 1859 C C . GLY A 1 243 ? 26.704 4.537 -7.627 1.00 72.25 243 GLY A C 1
ATOM 1860 O O . GLY A 1 243 ? 25.988 4.665 -6.629 1.00 72.25 243 GLY A O 1
ATOM 1861 N N . ALA A 1 244 ? 27.017 3.365 -8.163 1.00 74.94 244 ALA A N 1
ATOM 1862 C CA . ALA A 1 244 ? 26.350 2.107 -7.839 1.00 74.94 244 ALA A CA 1
ATOM 1863 C C . ALA A 1 244 ? 26.481 1.661 -6.374 1.00 74.94 244 ALA A C 1
ATOM 1865 O O . ALA A 1 244 ? 25.708 0.821 -5.911 1.00 74.94 244 ALA A O 1
ATOM 1866 N N . GLY A 1 245 ? 27.469 2.196 -5.651 1.00 84.00 245 GLY A N 1
ATOM 1867 C CA . GLY A 1 245 ? 27.835 1.709 -4.326 1.00 84.00 245 GLY A CA 1
ATOM 1868 C C . GLY A 1 245 ? 28.231 0.228 -4.340 1.00 84.00 245 GLY A C 1
ATOM 1869 O O . GLY A 1 245 ? 28.446 -0.390 -5.383 1.00 84.00 245 GLY A O 1
ATOM 1870 N N . GLU A 1 246 ? 28.339 -0.362 -3.158 1.00 88.69 246 GLU A N 1
ATOM 1871 C CA . GLU A 1 246 ? 28.518 -1.801 -2.996 1.00 88.69 246 GLU A CA 1
ATOM 1872 C C . GLU A 1 246 ? 27.162 -2.502 -2.872 1.00 88.69 246 GLU A C 1
ATOM 1874 O O . GLU A 1 246 ? 26.289 -2.059 -2.125 1.00 88.69 246 GLU A O 1
ATOM 1879 N N . ARG A 1 247 ? 26.998 -3.657 -3.529 1.00 88.44 247 ARG A N 1
ATOM 1880 C CA . ARG A 1 247 ? 25.798 -4.494 -3.370 1.00 88.44 247 ARG A CA 1
ATOM 1881 C C . ARG A 1 247 ? 25.576 -4.897 -1.907 1.00 88.44 247 ARG A C 1
ATOM 1883 O O . ARG A 1 247 ? 26.492 -5.390 -1.222 1.00 88.44 247 ARG A O 1
ATOM 1890 N N . THR A 1 248 ? 24.340 -4.725 -1.440 1.00 89.00 248 THR A N 1
ATOM 1891 C CA . THR A 1 248 ? 23.872 -5.113 -0.103 1.00 89.00 248 THR A CA 1
ATOM 1892 C C . THR A 1 248 ? 22.511 -5.797 -0.205 1.00 89.00 248 THR A C 1
ATOM 1894 O O . THR A 1 248 ? 21.745 -5.519 -1.119 1.00 89.00 248 THR A O 1
ATOM 1897 N N . ASN A 1 249 ? 22.200 -6.657 0.768 1.00 89.00 249 ASN A N 1
ATOM 1898 C CA . ASN A 1 249 ? 20.872 -7.269 0.914 1.00 89.00 249 ASN A CA 1
ATOM 1899 C C . ASN A 1 249 ? 19.981 -6.441 1.859 1.00 89.00 249 ASN A C 1
ATOM 1901 O O . ASN A 1 249 ? 19.074 -6.968 2.499 1.00 89.00 249 ASN A O 1
ATOM 1905 N N . VAL A 1 250 ? 20.317 -5.163 2.056 1.00 90.62 250 VAL A N 1
ATOM 1906 C CA . VAL A 1 250 ? 19.531 -4.276 2.912 1.00 90.62 250 VAL A CA 1
ATOM 1907 C C . VAL A 1 250 ? 18.349 -3.793 2.090 1.00 90.62 250 VAL A C 1
ATOM 1909 O O . VAL A 1 250 ? 18.544 -3.201 1.032 1.00 90.62 250 VAL A O 1
ATOM 1912 N N . VAL A 1 251 ? 17.135 -4.035 2.577 1.00 90.44 251 VAL A N 1
ATOM 1913 C CA . VAL A 1 251 ? 15.918 -3.480 1.977 1.00 90.44 251 VAL A CA 1
ATOM 1914 C C . VAL A 1 251 ? 15.703 -2.080 2.540 1.00 90.44 251 VAL A C 1
ATOM 1916 O O . VAL A 1 251 ? 15.961 -1.119 1.835 1.00 90.44 251 VAL A O 1
ATOM 1919 N N . VAL A 1 252 ? 15.362 -1.947 3.824 1.00 89.25 252 VAL A N 1
ATOM 1920 C CA . VAL A 1 252 ? 15.234 -0.661 4.540 1.00 89.25 252 VAL A CA 1
ATOM 1921 C C . VAL A 1 252 ? 16.129 -0.680 5.785 1.00 89.25 252 VAL A C 1
ATOM 1923 O O . VAL A 1 252 ? 16.449 -1.749 6.304 1.00 89.25 252 VAL A O 1
ATOM 1926 N N . GLY A 1 253 ? 16.544 0.491 6.276 1.00 87.50 253 GLY A N 1
ATOM 1927 C CA . GLY A 1 253 ? 17.392 0.618 7.469 1.00 87.50 253 GLY A CA 1
ATOM 1928 C C . GLY A 1 253 ? 18.885 0.784 7.152 1.00 87.50 253 GLY A C 1
ATOM 1929 O O . GLY A 1 253 ? 19.249 0.881 5.973 1.00 87.50 253 GLY A O 1
ATOM 1930 N N . PRO A 1 254 ? 19.747 0.919 8.180 1.00 87.00 254 PRO A N 1
ATOM 1931 C CA . PRO A 1 254 ? 21.138 1.343 8.015 1.00 87.00 254 PRO A CA 1
ATOM 1932 C C . PRO A 1 254 ? 21.914 0.480 7.018 1.00 87.00 254 PRO A C 1
ATOM 1934 O O . PRO A 1 254 ? 21.892 -0.748 7.098 1.00 87.00 254 PRO A O 1
ATOM 1937 N N . ASP A 1 255 ? 22.621 1.121 6.085 1.00 90.12 255 ASP A N 1
ATOM 1938 C CA . ASP A 1 255 ? 23.538 0.431 5.179 1.00 90.12 255 ASP A CA 1
ATOM 1939 C C . ASP A 1 255 ? 24.964 0.468 5.749 1.00 90.12 255 ASP A C 1
ATOM 1941 O O . ASP A 1 255 ? 25.531 1.550 5.899 1.00 90.12 255 ASP A O 1
ATOM 1945 N N . PRO A 1 256 ? 25.587 -0.676 6.074 1.00 89.50 256 PRO A N 1
ATOM 1946 C CA . PRO A 1 256 ? 26.950 -0.673 6.594 1.00 89.50 256 PRO A CA 1
ATOM 1947 C C . PRO A 1 256 ? 28.007 -0.401 5.515 1.00 89.50 256 PRO A C 1
ATOM 1949 O O . PRO A 1 256 ? 29.166 -0.171 5.863 1.00 89.50 256 PRO A O 1
ATOM 1952 N N . LYS A 1 257 ? 27.649 -0.486 4.227 1.00 91.69 257 LYS A N 1
ATOM 1953 C CA . LYS A 1 257 ? 28.596 -0.351 3.111 1.00 91.69 257 LYS A CA 1
ATOM 1954 C C . LYS A 1 257 ? 28.437 0.951 2.341 1.00 91.69 257 LYS A C 1
ATOM 1956 O O . LYS A 1 257 ? 29.405 1.422 1.753 1.00 91.69 257 LYS A O 1
ATOM 1961 N N . ASN A 1 258 ? 27.238 1.523 2.339 1.00 90.75 258 ASN A N 1
ATOM 1962 C CA . ASN A 1 258 ? 26.921 2.687 1.524 1.00 90.75 258 ASN A CA 1
ATOM 1963 C C . ASN A 1 258 ? 26.432 3.860 2.366 1.00 90.75 258 ASN A C 1
ATOM 1965 O O . ASN A 1 258 ? 25.747 3.694 3.367 1.00 90.75 258 ASN A O 1
ATOM 1969 N N . ASP A 1 259 ? 26.743 5.067 1.913 1.00 89.88 259 ASP A N 1
ATOM 1970 C CA . ASP A 1 259 ? 26.161 6.285 2.464 1.00 89.88 259 ASP A CA 1
ATOM 1971 C C . ASP A 1 259 ? 24.858 6.578 1.713 1.00 89.88 259 ASP A C 1
ATOM 1973 O O . ASP A 1 259 ? 24.892 6.921 0.529 1.00 89.88 259 ASP A O 1
ATOM 1977 N N . VAL A 1 260 ? 23.706 6.369 2.350 1.00 90.44 260 VAL A N 1
ATOM 1978 C CA . VAL A 1 260 ? 22.395 6.535 1.705 1.00 90.44 260 VAL A CA 1
ATOM 1979 C C . VAL A 1 260 ? 21.995 8.007 1.737 1.00 90.44 260 VAL A C 1
ATOM 1981 O O . VAL A 1 260 ? 21.987 8.642 2.790 1.00 90.44 260 VAL A O 1
ATOM 1984 N N . ALA A 1 261 ? 21.660 8.573 0.578 1.00 89.88 261 ALA A N 1
ATOM 1985 C CA . ALA A 1 261 ? 21.111 9.923 0.496 1.00 89.88 261 ALA A CA 1
ATOM 1986 C C . ALA A 1 261 ? 19.661 9.924 0.974 1.00 89.88 261 ALA A C 1
ATOM 1988 O O . ALA A 1 261 ? 19.333 10.616 1.932 1.00 89.88 261 ALA A O 1
ATOM 1989 N N . TYR A 1 262 ? 18.826 9.106 0.332 1.00 90.75 262 TYR A N 1
ATOM 1990 C CA . TYR A 1 262 ? 17.414 8.924 0.655 1.00 90.75 262 TYR A CA 1
ATOM 1991 C C . TYR A 1 262 ? 16.959 7.503 0.304 1.00 90.75 262 TYR A C 1
ATOM 1993 O O . TYR A 1 262 ? 17.511 6.889 -0.610 1.00 90.75 262 TYR A O 1
ATOM 2001 N N . ASP A 1 263 ? 15.933 7.004 0.993 1.00 92.81 263 ASP A N 1
ATOM 2002 C CA . ASP A 1 263 ? 15.259 5.738 0.698 1.00 92.81 263 ASP A CA 1
ATOM 2003 C C . ASP A 1 263 ? 13.737 5.940 0.703 1.00 92.81 263 ASP A C 1
ATOM 2005 O O . ASP A 1 263 ? 13.132 6.230 1.736 1.00 92.81 263 ASP A O 1
ATOM 2009 N N . GLY A 1 264 ? 13.106 5.798 -0.459 1.00 93.81 264 GLY A N 1
ATOM 2010 C CA . GLY A 1 264 ? 11.683 6.051 -0.660 1.00 93.81 264 GLY A CA 1
ATOM 2011 C C . GLY A 1 264 ? 10.782 5.191 0.223 1.00 93.81 264 GLY A C 1
ATOM 2012 O O . GLY A 1 264 ? 9.842 5.713 0.815 1.00 93.81 264 GLY A O 1
ATOM 2013 N N . LEU A 1 265 ? 11.123 3.913 0.440 1.00 94.38 265 LEU A N 1
ATOM 2014 C CA . LEU A 1 265 ? 10.354 3.052 1.349 1.00 94.38 265 LEU A CA 1
ATOM 2015 C C . LEU A 1 265 ? 10.462 3.538 2.797 1.00 94.38 265 LEU A C 1
ATOM 2017 O O . LEU A 1 265 ? 9.509 3.430 3.566 1.00 94.38 265 LEU A O 1
ATOM 2021 N N . GLN A 1 266 ? 11.602 4.120 3.175 1.00 92.81 266 GLN A N 1
ATOM 2022 C CA . GLN A 1 266 ? 11.742 4.751 4.480 1.00 92.81 266 GLN A CA 1
ATOM 2023 C C . GLN A 1 266 ? 10.907 6.035 4.576 1.00 92.81 266 GLN A C 1
ATOM 2025 O O . GLN A 1 266 ? 10.264 6.260 5.601 1.00 92.81 266 GLN A O 1
ATOM 2030 N N . HIS A 1 267 ? 10.869 6.854 3.522 1.00 93.69 267 HIS A N 1
ATOM 2031 C CA . HIS A 1 267 ? 9.984 8.020 3.461 1.00 93.69 267 HIS A CA 1
ATOM 2032 C C . HIS A 1 267 ? 8.502 7.626 3.535 1.00 93.69 267 HIS A C 1
ATOM 2034 O O . HIS A 1 267 ? 7.769 8.224 4.327 1.00 93.69 267 HIS A O 1
ATOM 2040 N N . PHE A 1 268 ? 8.074 6.607 2.782 1.00 95.56 268 PHE A N 1
ATOM 2041 C CA . PHE A 1 268 ? 6.721 6.056 2.845 1.00 95.56 268 PHE A CA 1
ATOM 2042 C C . PHE A 1 268 ? 6.393 5.650 4.278 1.00 95.56 268 PHE A C 1
ATOM 2044 O O . PHE A 1 268 ? 5.407 6.111 4.855 1.00 95.56 268 PHE A O 1
ATOM 2051 N N . ALA A 1 269 ? 7.279 4.864 4.896 1.00 94.44 269 ALA A N 1
ATOM 2052 C CA . ALA A 1 269 ? 7.056 4.340 6.231 1.00 94.44 269 ALA A CA 1
ATOM 2053 C C . ALA A 1 269 ? 6.924 5.449 7.289 1.00 94.44 269 ALA A C 1
ATOM 2055 O O . ALA A 1 269 ? 6.104 5.380 8.203 1.00 94.44 269 ALA A O 1
ATOM 2056 N N . ARG A 1 270 ? 7.685 6.532 7.117 1.00 93.62 270 ARG A N 1
ATOM 2057 C CA . ARG A 1 270 ? 7.654 7.729 7.970 1.00 93.62 270 ARG A CA 1
ATOM 2058 C C . ARG A 1 270 ? 6.515 8.692 7.717 1.00 93.62 270 ARG A C 1
ATOM 2060 O O . ARG A 1 270 ? 6.310 9.605 8.516 1.00 93.62 270 ARG A O 1
ATOM 2067 N N . THR A 1 271 ? 5.811 8.509 6.615 1.00 95.62 271 THR A N 1
ATOM 2068 C CA . THR A 1 271 ? 4.718 9.382 6.200 1.00 95.62 271 THR A CA 1
ATOM 2069 C C . THR A 1 271 ? 3.376 8.714 6.447 1.00 95.62 271 THR A C 1
ATOM 2071 O O . THR A 1 271 ? 2.459 9.361 6.943 1.00 95.62 271 THR A O 1
ATOM 2074 N N . PHE A 1 272 ? 3.260 7.428 6.125 1.00 97.12 272 PHE A N 1
ATOM 2075 C CA . PHE A 1 272 ? 1.977 6.740 6.029 1.00 97.12 272 PHE A CA 1
ATOM 2076 C C . PHE A 1 272 ? 1.836 5.534 6.945 1.00 97.12 272 PHE A C 1
ATOM 2078 O O . PHE A 1 272 ? 0.713 5.252 7.363 1.00 97.12 272 PHE A O 1
ATOM 2085 N N . GLY A 1 273 ? 2.930 4.861 7.304 1.00 95.62 273 GLY A N 1
ATOM 2086 C CA . GLY A 1 273 ? 2.918 3.748 8.251 1.00 95.62 273 GLY A CA 1
ATOM 2087 C C . GLY A 1 273 ? 3.564 2.460 7.723 1.00 95.62 273 GLY A C 1
ATOM 2088 O O . GLY A 1 273 ? 4.518 2.537 6.957 1.00 95.62 273 GLY A O 1
ATOM 2089 N N . PRO A 1 274 ? 3.112 1.267 8.140 1.00 96.19 274 PRO A N 1
ATOM 2090 C CA . PRO A 1 274 ? 3.758 0.007 7.771 1.00 96.19 274 PRO A CA 1
ATOM 2091 C C . PRO A 1 274 ? 3.730 -0.234 6.255 1.00 96.19 274 PRO A C 1
ATOM 2093 O O . PRO A 1 274 ? 2.770 0.126 5.579 1.00 96.19 274 PRO A O 1
ATOM 2096 N N . LEU A 1 275 ? 4.762 -0.904 5.733 1.00 96.62 275 LEU A N 1
ATOM 2097 C CA . LEU A 1 275 ? 4.870 -1.230 4.303 1.00 96.62 275 LEU A CA 1
ATOM 2098 C C . LEU A 1 275 ? 3.911 -2.352 3.884 1.00 96.62 275 LEU A C 1
ATOM 2100 O O . LEU A 1 275 ? 3.507 -2.423 2.730 1.00 96.62 275 LEU A O 1
ATOM 2104 N N . HIS A 1 276 ? 3.546 -3.225 4.822 1.00 97.56 276 HIS A N 1
ATOM 2105 C CA . HIS A 1 276 ? 2.543 -4.267 4.632 1.00 97.56 276 HIS A CA 1
ATOM 2106 C C . HIS A 1 276 ? 1.799 -4.541 5.940 1.00 97.56 276 HIS A C 1
ATOM 2108 O O . HIS A 1 276 ? 2.360 -4.417 7.033 1.00 97.56 276 HIS A O 1
ATOM 2114 N N . HIS A 1 277 ? 0.526 -4.906 5.844 1.00 97.81 277 HIS A N 1
ATOM 2115 C CA . HIS A 1 277 ? -0.325 -5.235 6.987 1.00 97.81 277 HIS A CA 1
ATOM 2116 C C . HIS A 1 277 ? -1.563 -6.015 6.525 1.00 97.81 277 HIS A C 1
ATOM 2118 O O . HIS A 1 277 ? -1.798 -6.177 5.331 1.00 97.81 277 HIS A O 1
ATOM 2124 N N . ALA A 1 278 ? -2.363 -6.506 7.468 1.00 97.81 278 ALA A N 1
ATOM 2125 C CA . ALA A 1 278 ? -3.633 -7.156 7.170 1.00 97.81 278 ALA A CA 1
ATOM 2126 C C . ALA A 1 278 ? -4.729 -6.654 8.109 1.00 97.81 278 ALA A C 1
ATOM 2128 O O . ALA A 1 278 ? -4.447 -6.197 9.219 1.00 97.81 278 ALA A O 1
ATOM 2129 N N . PHE A 1 279 ? -5.978 -6.768 7.674 1.00 97.81 279 PHE A N 1
ATOM 2130 C CA . PHE A 1 279 ? -7.155 -6.518 8.499 1.00 97.81 279 PHE A CA 1
ATOM 2131 C C . PHE A 1 279 ? -8.305 -7.428 8.068 1.00 97.81 279 PHE A C 1
ATOM 2133 O O . PHE A 1 279 ? -8.346 -7.908 6.936 1.00 97.81 279 PHE A O 1
ATOM 2140 N N . ASP A 1 280 ? -9.245 -7.661 8.979 1.00 97.44 280 ASP A N 1
ATOM 2141 C CA . ASP A 1 280 ? -10.448 -8.439 8.694 1.00 97.44 280 ASP A CA 1
ATOM 2142 C C . ASP A 1 280 ? -11.631 -7.481 8.451 1.00 97.44 280 ASP A C 1
ATOM 2144 O O . ASP A 1 280 ? -11.812 -6.500 9.179 1.00 97.44 280 ASP A O 1
ATOM 2148 N N . TRP A 1 281 ? -12.436 -7.763 7.425 1.00 97.12 281 TRP A N 1
ATOM 2149 C CA . TRP A 1 281 ? -13.633 -7.015 7.044 1.00 97.12 281 TRP A CA 1
ATOM 2150 C C . TRP A 1 281 ? -14.760 -7.966 6.622 1.00 97.12 281 TRP A C 1
ATOM 2152 O O . TRP A 1 281 ? -14.606 -8.786 5.718 1.00 97.12 281 TRP A O 1
ATOM 2162 N N . GLY A 1 282 ? -15.921 -7.868 7.268 1.00 95.50 282 GLY A N 1
ATOM 2163 C CA . GLY A 1 282 ? -16.980 -8.874 7.170 1.00 95.50 282 GLY A CA 1
ATOM 2164 C C . GLY A 1 282 ? -16.474 -10.292 7.471 1.00 95.50 282 GLY A C 1
ATOM 2165 O O . GLY A 1 282 ? -15.938 -10.575 8.537 1.00 95.50 282 GLY A O 1
ATOM 2166 N N . GLY A 1 283 ? -16.644 -11.199 6.514 1.00 96.50 283 GLY A N 1
ATOM 2167 C CA . GLY A 1 283 ? -16.095 -12.555 6.539 1.00 96.50 283 GLY A CA 1
ATOM 2168 C C . GLY A 1 283 ? -14.837 -12.712 5.684 1.00 96.50 283 GLY A C 1
ATOM 2169 O O . GLY A 1 283 ? -14.609 -13.800 5.163 1.00 96.50 283 GLY A O 1
ATOM 2170 N N . THR A 1 284 ? -14.059 -11.646 5.467 1.00 98.12 284 THR A N 1
ATOM 2171 C CA . THR A 1 284 ? -12.923 -11.629 4.530 1.00 98.12 284 THR A CA 1
ATOM 2172 C C . THR A 1 284 ? -11.692 -10.966 5.140 1.00 98.12 284 THR A C 1
ATOM 2174 O O . THR A 1 284 ? -11.789 -9.913 5.762 1.00 98.12 284 THR A O 1
ATOM 2177 N N . ARG A 1 285 ? -10.516 -11.561 4.935 1.00 98.38 285 ARG A N 1
ATOM 2178 C CA . ARG A 1 285 ? -9.221 -10.964 5.261 1.00 98.38 285 ARG A CA 1
ATOM 2179 C C . ARG A 1 285 ? -8.668 -10.194 4.071 1.00 98.38 285 ARG A C 1
ATOM 2181 O O . ARG A 1 285 ? -8.545 -10.749 2.983 1.00 98.38 285 ARG A O 1
ATOM 2188 N N . TYR A 1 286 ? -8.283 -8.949 4.301 1.00 98.62 286 TYR A N 1
ATOM 2189 C CA . TYR A 1 286 ? -7.581 -8.111 3.337 1.00 98.62 286 TYR A CA 1
ATOM 2190 C C . TYR A 1 286 ? -6.095 -8.068 3.684 1.00 98.62 286 TYR A C 1
ATOM 2192 O O . TYR A 1 286 ? -5.731 -7.801 4.833 1.00 98.62 286 TYR A O 1
ATOM 2200 N N . LEU A 1 287 ? -5.240 -8.343 2.699 1.00 98.62 287 LEU A N 1
ATOM 2201 C CA . LEU A 1 287 ? -3.787 -8.362 2.853 1.00 98.62 287 LEU A CA 1
ATOM 2202 C C . LEU A 1 287 ? -3.158 -7.266 1.994 1.00 98.62 287 LEU A C 1
ATOM 2204 O O . LEU A 1 287 ? -3.097 -7.390 0.775 1.00 98.62 287 LEU A O 1
ATOM 2208 N N . CYS A 1 288 ? -2.680 -6.205 2.635 1.00 98.50 288 CYS A N 1
ATOM 2209 C CA . CYS A 1 288 ? -1.989 -5.086 2.003 1.00 98.50 288 CYS A CA 1
ATOM 2210 C C . CYS A 1 288 ? -0.496 -5.419 1.924 1.00 98.50 288 CYS A C 1
ATOM 2212 O O . CYS A 1 288 ? 0.166 -5.516 2.961 1.00 98.50 288 CYS A O 1
ATOM 2214 N N . THR A 1 289 ? 0.038 -5.620 0.721 1.00 98.44 289 THR A N 1
ATOM 2215 C CA . THR A 1 289 ? 1.420 -6.089 0.516 1.00 98.44 289 THR A CA 1
ATOM 2216 C C . THR A 1 289 ? 2.325 -5.000 -0.063 1.00 98.44 289 THR A C 1
ATOM 2218 O O . THR A 1 289 ? 1.860 -4.116 -0.780 1.00 98.44 289 THR A O 1
ATOM 2221 N N . ASN A 1 290 ? 3.633 -5.088 0.208 1.00 97.75 290 ASN A N 1
ATOM 2222 C CA . ASN A 1 290 ? 4.648 -4.318 -0.508 1.00 97.75 290 ASN A CA 1
ATOM 2223 C C . ASN A 1 290 ? 5.260 -5.192 -1.607 1.00 97.75 290 ASN A C 1
ATOM 2225 O O . ASN A 1 290 ? 6.074 -6.073 -1.330 1.00 97.75 290 ASN A O 1
ATOM 2229 N N . THR A 1 291 ? 4.885 -4.960 -2.859 1.00 96.94 291 THR A N 1
ATOM 2230 C CA . THR A 1 291 ? 5.458 -5.682 -4.007 1.00 96.94 291 THR A CA 1
ATOM 2231 C C . THR A 1 291 ? 6.734 -5.057 -4.546 1.00 96.94 291 THR A C 1
ATOM 2233 O O . THR A 1 291 ? 7.170 -5.446 -5.617 1.00 96.94 291 THR A O 1
ATOM 2236 N N . TYR A 1 292 ? 7.340 -4.097 -3.852 1.00 95.81 292 TYR A N 1
ATOM 2237 C CA . TYR A 1 292 ? 8.584 -3.443 -4.250 1.00 95.81 292 TYR A CA 1
ATOM 2238 C C . TYR A 1 292 ? 9.662 -3.566 -3.155 1.00 95.81 292 TYR A C 1
ATOM 2240 O O . TYR A 1 292 ? 10.448 -2.652 -2.906 1.00 95.81 292 TYR A O 1
ATOM 2248 N N . GLU A 1 293 ? 9.738 -4.726 -2.489 1.00 93.19 293 GLU A N 1
ATOM 2249 C CA . GLU A 1 293 ? 10.750 -5.045 -1.463 1.00 93.19 293 GLU A CA 1
ATOM 2250 C C . GLU A 1 293 ? 12.092 -5.504 -2.065 1.00 93.19 293 GLU A C 1
ATOM 2252 O O . GLU A 1 293 ? 12.754 -6.421 -1.569 1.00 93.19 293 GLU A O 1
ATOM 2257 N N . LEU A 1 294 ? 12.520 -4.869 -3.149 1.00 92.50 294 LEU A N 1
ATOM 2258 C CA . LEU A 1 294 ? 13.845 -5.073 -3.725 1.00 92.50 294 LEU A CA 1
ATOM 2259 C C . LEU A 1 294 ? 14.948 -4.630 -2.749 1.00 92.50 294 LEU A C 1
ATOM 2261 O O . LEU A 1 294 ? 14.780 -3.686 -1.964 1.00 92.50 294 LEU A O 1
ATOM 2265 N N . ASN A 1 295 ? 16.119 -5.266 -2.836 1.00 91.50 295 ASN A N 1
ATOM 2266 C CA . ASN A 1 295 ? 17.291 -4.770 -2.121 1.00 91.50 295 ASN A CA 1
ATOM 2267 C C . ASN A 1 295 ? 17.604 -3.341 -2.572 1.00 91.50 295 ASN A C 1
ATOM 2269 O O . ASN A 1 295 ? 17.354 -2.957 -3.714 1.00 91.50 295 ASN A O 1
ATOM 2273 N N . ARG A 1 296 ? 18.208 -2.551 -1.688 1.00 90.69 296 ARG A N 1
ATOM 2274 C CA . ARG A 1 296 ? 18.500 -1.139 -1.933 1.00 90.69 296 ARG A CA 1
ATOM 2275 C C . ARG A 1 296 ? 19.257 -0.891 -3.237 1.00 90.69 296 ARG A C 1
ATOM 2277 O O . ARG A 1 296 ? 18.903 0.023 -3.972 1.00 90.69 296 ARG A O 1
ATOM 2284 N N . HIS A 1 297 ? 20.265 -1.712 -3.528 1.00 88.12 297 HIS A N 1
ATOM 2285 C CA . HIS A 1 297 ? 21.048 -1.605 -4.762 1.00 88.12 297 HIS A CA 1
ATOM 2286 C C . HIS A 1 297 ? 20.190 -1.812 -6.026 1.00 88.12 297 HIS A C 1
ATOM 2288 O O . HIS A 1 297 ? 20.407 -1.172 -7.055 1.00 88.12 297 HIS A O 1
ATOM 2294 N N . ASP A 1 298 ? 19.167 -2.659 -5.932 1.00 88.25 298 ASP A N 1
ATOM 2295 C CA . ASP A 1 298 ? 18.269 -2.990 -7.037 1.00 88.25 298 ASP A CA 1
ATOM 2296 C C . ASP A 1 298 ? 17.116 -1.977 -7.177 1.00 88.25 298 ASP A C 1
ATOM 2298 O O . ASP A 1 298 ? 16.415 -1.996 -8.186 1.00 88.25 298 ASP A O 1
ATOM 2302 N N . ARG A 1 299 ? 16.958 -1.056 -6.212 1.00 90.81 299 ARG A N 1
ATOM 2303 C CA . ARG A 1 299 ? 16.038 0.103 -6.246 1.00 90.81 299 ARG A CA 1
ATOM 2304 C C . ARG A 1 299 ? 16.748 1.428 -6.519 1.00 90.81 299 ARG A C 1
ATOM 2306 O O . ARG A 1 299 ? 16.141 2.489 -6.344 1.00 90.81 299 ARG A O 1
ATOM 2313 N N . LEU A 1 300 ? 18.036 1.394 -6.873 1.00 86.94 300 LEU A N 1
ATOM 2314 C CA . LEU A 1 300 ? 18.779 2.624 -7.116 1.00 86.94 300 LEU A CA 1
ATOM 2315 C C . LEU A 1 300 ? 18.131 3.415 -8.245 1.00 86.94 300 LEU A C 1
ATOM 2317 O O . LEU A 1 300 ? 17.812 2.877 -9.300 1.00 86.94 300 LEU A O 1
ATOM 2321 N N . GLY A 1 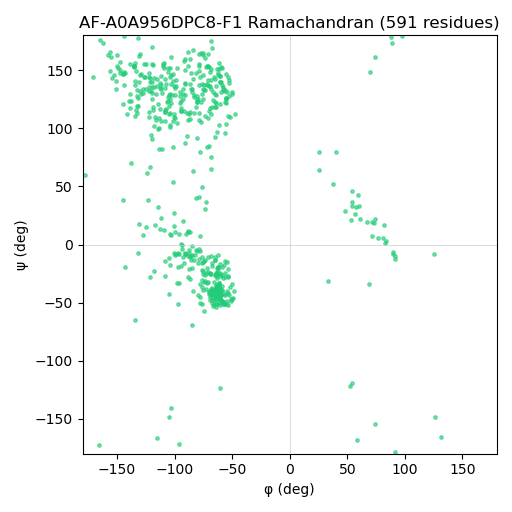301 ? 17.916 4.697 -7.993 1.00 79.00 301 GLY A N 1
ATOM 2322 C CA . GLY A 1 301 ? 17.097 5.548 -8.822 1.00 79.00 301 GLY A CA 1
ATOM 2323 C C . GLY A 1 301 ? 17.531 6.997 -8.770 1.00 79.00 301 GLY A C 1
ATOM 2324 O O . GLY A 1 301 ? 17.746 7.576 -7.705 1.00 79.00 301 GLY A O 1
ATOM 2325 N N . PHE A 1 302 ? 17.614 7.607 -9.944 1.00 70.00 302 PHE A N 1
ATOM 2326 C CA . PHE A 1 302 ? 17.635 9.046 -10.107 1.00 70.00 302 PHE A CA 1
ATOM 2327 C C . PHE A 1 302 ? 16.365 9.491 -10.822 1.00 70.00 302 PHE A C 1
ATOM 2329 O O . PHE A 1 302 ? 16.265 9.404 -12.053 1.00 70.00 302 PHE A O 1
ATOM 2336 N N . HIS A 1 303 ? 15.406 9.987 -10.039 1.00 71.12 303 HIS A N 1
ATOM 2337 C CA . HIS A 1 303 ? 14.081 10.345 -10.540 1.00 71.12 303 HIS A CA 1
ATOM 2338 C C . HIS A 1 303 ? 13.473 9.143 -11.277 1.00 71.12 303 HIS A C 1
ATOM 2340 O O . HIS A 1 303 ? 13.383 8.076 -10.693 1.00 71.12 303 HIS A O 1
ATOM 2346 N N . CYS A 1 304 ? 13.162 9.245 -12.566 1.00 68.69 304 CYS A N 1
ATOM 2347 C CA . CYS A 1 304 ? 12.651 8.131 -13.368 1.00 68.69 304 CYS A CA 1
ATOM 2348 C C . CYS A 1 304 ? 13.702 7.243 -14.058 1.00 68.69 304 CYS A C 1
ATOM 2350 O O . CYS A 1 304 ? 13.346 6.440 -14.919 1.00 68.69 304 CYS A O 1
ATOM 2352 N N . VAL A 1 305 ? 14.994 7.354 -13.735 1.00 71.44 305 VAL A N 1
ATOM 2353 C CA . VAL A 1 305 ? 15.973 6.329 -14.130 1.00 71.44 305 VAL A CA 1
ATOM 2354 C C . VAL A 1 305 ? 16.300 5.507 -12.921 1.00 71.44 305 VAL A C 1
ATOM 2356 O O . VAL A 1 305 ? 17.083 5.909 -12.070 1.00 71.44 305 VAL A O 1
ATOM 2359 N N . VAL A 1 306 ? 15.672 4.346 -12.878 1.00 77.50 306 VAL A N 1
ATOM 2360 C CA . VAL A 1 306 ? 15.899 3.332 -11.866 1.00 77.50 306 VAL A CA 1
ATOM 2361 C C . VAL A 1 306 ? 16.605 2.140 -12.470 1.00 77.50 306 VAL A C 1
ATOM 2363 O O . VAL A 1 306 ? 16.499 1.870 -13.672 1.00 77.50 306 VAL A O 1
ATOM 2366 N N . THR A 1 307 ? 17.299 1.402 -11.614 1.00 77.56 307 THR A N 1
ATOM 2367 C CA . THR A 1 307 ? 17.785 0.066 -11.924 1.00 77.56 307 THR A CA 1
ATOM 2368 C C . THR A 1 307 ? 16.624 -0.798 -12.405 1.00 77.56 307 THR A C 1
ATOM 2370 O O . THR A 1 307 ? 16.682 -1.379 -13.488 1.00 77.56 307 THR A O 1
ATOM 2373 N N . ASN A 1 308 ? 15.541 -0.838 -11.627 1.00 83.50 308 ASN A N 1
ATOM 2374 C CA . ASN A 1 308 ? 14.415 -1.722 -11.866 1.00 83.50 308 ASN A CA 1
ATOM 2375 C C . ASN A 1 308 ? 13.114 -1.034 -11.486 1.00 83.50 308 ASN A C 1
ATOM 2377 O O . ASN A 1 308 ? 13.043 -0.403 -10.440 1.00 83.50 308 ASN A O 1
ATOM 2381 N N . TRP A 1 309 ? 12.101 -1.189 -12.332 1.00 85.25 309 TRP A N 1
ATOM 2382 C CA . TRP A 1 309 ? 10.745 -0.741 -12.031 1.00 85.25 309 TRP A CA 1
ATOM 2383 C C . TRP A 1 309 ? 9.883 -1.847 -11.445 1.00 85.25 309 TRP A C 1
ATOM 2385 O O . TRP A 1 309 ? 8.856 -1.534 -10.866 1.00 85.25 309 TRP A O 1
ATOM 2395 N N . GLY A 1 310 ? 10.280 -3.107 -11.623 1.00 88.56 310 GLY A N 1
ATOM 2396 C CA . GLY A 1 310 ? 9.402 -4.221 -11.317 1.00 88.56 310 GLY A CA 1
ATOM 2397 C C . GLY A 1 310 ? 9.456 -4.735 -9.904 1.00 88.56 310 GLY A C 1
ATOM 2398 O O . GLY A 1 310 ? 10.370 -4.454 -9.127 1.00 88.56 310 GLY A O 1
ATOM 2399 N N . GLY A 1 311 ? 8.441 -5.528 -9.605 1.00 91.94 311 GLY A N 1
ATOM 2400 C CA . GLY A 1 311 ? 8.182 -6.048 -8.292 1.00 91.94 311 GLY A CA 1
ATOM 2401 C C . GLY A 1 311 ? 9.154 -7.125 -7.834 1.00 91.94 311 GLY A C 1
ATOM 2402 O O . GLY A 1 311 ? 9.753 -7.869 -8.618 1.00 91.94 311 GLY A O 1
ATOM 2403 N N . TRP A 1 312 ? 9.280 -7.191 -6.513 1.00 93.50 312 TRP A N 1
ATOM 2404 C CA . TRP A 1 312 ? 9.953 -8.234 -5.756 1.00 93.50 312 TRP A CA 1
ATOM 2405 C C . TRP A 1 312 ? 9.390 -8.270 -4.338 1.00 93.50 312 TRP A C 1
ATOM 2407 O O . TRP A 1 312 ? 9.000 -7.242 -3.781 1.00 93.50 312 TRP A O 1
ATOM 2417 N N . MET A 1 313 ? 9.392 -9.453 -3.732 1.00 95.12 313 MET A N 1
ATOM 2418 C CA . MET A 1 313 ? 8.948 -9.657 -2.359 1.00 95.12 313 MET A CA 1
ATOM 2419 C C . MET A 1 313 ? 9.976 -10.494 -1.607 1.00 95.12 313 MET A C 1
ATOM 2421 O O . MET A 1 313 ? 10.424 -11.520 -2.121 1.00 95.12 313 MET A O 1
ATOM 2425 N N . GLN A 1 314 ? 10.356 -10.075 -0.399 1.00 94.00 314 GLN A N 1
ATOM 2426 C CA . GLN A 1 314 ? 11.314 -10.835 0.403 1.00 94.00 314 GLN A CA 1
ATOM 2427 C C . GLN A 1 314 ? 10.677 -12.107 0.962 1.00 94.00 314 GLN A C 1
ATOM 2429 O O . GLN A 1 314 ? 9.482 -12.148 1.263 1.00 94.00 314 GLN A O 1
ATOM 2434 N N . ASP A 1 315 ? 11.504 -13.123 1.213 1.00 94.62 315 ASP A N 1
ATOM 2435 C CA . ASP A 1 315 ? 11.067 -14.400 1.788 1.00 94.62 315 ASP A CA 1
ATOM 2436 C C . ASP A 1 315 ? 10.254 -14.236 3.074 1.00 94.62 315 ASP A C 1
ATOM 2438 O O . ASP A 1 315 ? 9.299 -14.979 3.300 1.00 94.62 315 ASP A O 1
ATOM 2442 N N . SER A 1 316 ? 10.602 -13.254 3.910 1.00 94.81 316 SER A N 1
ATOM 2443 C CA . SER A 1 316 ? 9.875 -12.967 5.145 1.00 94.81 316 SER A CA 1
ATOM 2444 C C . SER A 1 316 ? 8.453 -12.465 4.899 1.00 94.81 316 SER A C 1
ATOM 2446 O O . SER A 1 316 ? 7.554 -12.859 5.640 1.00 94.81 316 SER A O 1
ATOM 2448 N N . GLN A 1 317 ? 8.233 -11.624 3.881 1.00 96.38 317 GLN A N 1
ATOM 2449 C CA . GLN A 1 317 ? 6.891 -11.144 3.543 1.00 96.38 317 GLN A CA 1
ATOM 2450 C C . GLN A 1 317 ? 6.089 -12.238 2.824 1.00 96.38 317 GLN A C 1
ATOM 2452 O O . GLN A 1 317 ? 4.912 -12.398 3.127 1.00 96.38 317 GLN A O 1
ATOM 2457 N N . ILE A 1 318 ? 6.714 -13.064 1.972 1.00 97.56 318 ILE A N 1
ATOM 2458 C CA . ILE A 1 318 ? 6.048 -14.233 1.358 1.00 97.56 318 ILE A CA 1
ATOM 2459 C C . ILE A 1 318 ? 5.609 -15.235 2.433 1.00 97.56 318 ILE A C 1
ATOM 2461 O O . ILE A 1 318 ? 4.485 -15.727 2.402 1.00 97.56 318 ILE A O 1
ATOM 2465 N N . ALA A 1 319 ? 6.474 -15.531 3.406 1.00 97.19 319 ALA A N 1
ATOM 2466 C CA . ALA A 1 319 ? 6.134 -16.426 4.511 1.00 97.19 319 ALA A CA 1
ATOM 2467 C C . ALA A 1 319 ? 5.009 -15.856 5.390 1.00 97.19 319 ALA A C 1
ATOM 2469 O O . ALA A 1 319 ? 4.163 -16.607 5.870 1.00 97.19 319 ALA A O 1
ATOM 2470 N N . TRP A 1 320 ? 4.990 -14.535 5.594 1.00 97.62 320 TRP A N 1
ATOM 2471 C CA . TRP A 1 320 ? 3.889 -13.856 6.273 1.00 97.62 320 TRP A CA 1
ATOM 2472 C C . TRP A 1 320 ? 2.579 -13.947 5.475 1.00 97.62 320 TRP A C 1
ATOM 2474 O O . TRP A 1 320 ? 1.561 -14.319 6.052 1.00 97.62 320 TRP A O 1
ATOM 2484 N N . LEU A 1 321 ? 2.616 -13.683 4.165 1.00 98.25 321 LEU A N 1
ATOM 2485 C CA . LEU A 1 321 ? 1.471 -13.800 3.260 1.00 98.25 321 LEU A CA 1
ATOM 2486 C C . LEU A 1 321 ? 0.871 -15.213 3.313 1.00 98.25 321 LEU A C 1
ATOM 2488 O O . LEU A 1 321 ? -0.322 -15.357 3.570 1.00 98.25 321 LEU A O 1
ATOM 2492 N N . ASP A 1 322 ? 1.696 -16.254 3.159 1.00 98.25 322 ASP A N 1
ATOM 2493 C CA . ASP A 1 322 ? 1.237 -17.650 3.213 1.00 98.25 322 ASP A CA 1
ATOM 2494 C C . ASP A 1 322 ? 0.617 -18.005 4.573 1.00 98.25 322 ASP A C 1
ATOM 2496 O O . ASP A 1 322 ? -0.412 -18.677 4.632 1.00 98.25 322 ASP A O 1
ATOM 2500 N N . ALA A 1 323 ? 1.199 -17.513 5.673 1.00 97.94 323 ALA A N 1
ATOM 2501 C CA . ALA A 1 323 ? 0.669 -17.741 7.014 1.00 97.94 323 ALA A CA 1
ATOM 2502 C C . ALA A 1 323 ? -0.679 -17.036 7.245 1.00 97.94 323 ALA A C 1
ATOM 2504 O O . ALA A 1 323 ? -1.580 -17.627 7.841 1.00 97.94 323 ALA A O 1
ATOM 2505 N N . GLU A 1 324 ? -0.840 -15.797 6.776 1.00 98.06 324 GLU A N 1
ATOM 2506 C CA . GLU A 1 324 ? -2.098 -15.051 6.894 1.00 98.06 324 GLU A CA 1
ATOM 2507 C C . GLU A 1 324 ? -3.215 -15.660 6.042 1.00 98.06 324 GLU A C 1
ATOM 2509 O O . GLU A 1 324 ? -4.358 -15.721 6.504 1.00 98.06 324 GLU A O 1
ATOM 2514 N N . LEU A 1 325 ? -2.887 -16.136 4.837 1.00 98.31 325 LEU A N 1
ATOM 2515 C CA . LEU A 1 325 ? -3.815 -16.847 3.958 1.00 98.31 325 LEU A CA 1
ATOM 2516 C C . LEU A 1 325 ? -4.234 -18.196 4.556 1.00 98.31 325 LEU A C 1
ATOM 2518 O O . LEU A 1 325 ? -5.428 -18.493 4.624 1.00 98.31 325 LEU A O 1
ATOM 2522 N N . ALA A 1 326 ? -3.281 -18.972 5.077 1.00 97.94 326 ALA A N 1
ATOM 2523 C CA . ALA A 1 326 ? -3.572 -20.230 5.760 1.00 97.94 326 ALA A CA 1
ATOM 2524 C C . ALA A 1 326 ? -4.452 -20.024 7.005 1.00 97.94 326 ALA A C 1
ATOM 2526 O O . ALA A 1 326 ? -5.379 -20.800 7.242 1.00 97.94 326 ALA A O 1
ATOM 2527 N N . ASP A 1 327 ? -4.187 -18.978 7.796 1.00 97.75 327 ASP A N 1
ATOM 2528 C CA . ASP A 1 327 ? -4.990 -18.618 8.972 1.00 97.75 327 ASP A CA 1
ATOM 2529 C C . ASP A 1 327 ? -6.406 -18.169 8.583 1.00 97.75 327 ASP A C 1
ATOM 2531 O O . ASP A 1 327 ? -7.375 -18.580 9.226 1.00 97.75 327 ASP A O 1
ATOM 2535 N N . ALA A 1 328 ? -6.549 -17.374 7.515 1.00 97.56 328 ALA A N 1
ATOM 2536 C CA . ALA A 1 328 ? -7.851 -16.966 6.988 1.00 97.56 328 ALA A CA 1
ATOM 2537 C C . ALA A 1 328 ? -8.665 -18.187 6.540 1.00 97.56 328 ALA A C 1
ATOM 2539 O O . ALA A 1 328 ? -9.791 -18.376 7.005 1.00 97.56 328 ALA A O 1
ATOM 2540 N N . HIS A 1 329 ? -8.057 -19.064 5.738 1.00 96.19 329 HIS A N 1
ATOM 2541 C CA . HIS A 1 329 ? -8.677 -20.300 5.271 1.00 96.19 329 HIS A CA 1
ATOM 2542 C C . HIS A 1 329 ? -9.089 -21.211 6.440 1.00 96.19 329 HIS A C 1
ATOM 2544 O O . HIS A 1 329 ? -10.237 -21.651 6.516 1.00 96.19 329 HIS A O 1
ATOM 2550 N N . ALA A 1 330 ? -8.193 -21.444 7.406 1.00 96.88 330 ALA A N 1
ATOM 2551 C CA . ALA A 1 330 ? -8.479 -22.255 8.593 1.00 96.88 330 ALA A CA 1
ATOM 2552 C C . ALA A 1 330 ? -9.587 -21.657 9.479 1.00 96.88 330 ALA A C 1
ATOM 2554 O O . ALA A 1 330 ? -10.317 -22.396 10.143 1.00 96.88 330 ALA A O 1
ATOM 2555 N N . SER A 1 331 ? -9.726 -20.330 9.471 1.00 96.69 331 SER A N 1
ATOM 2556 C CA . SER A 1 331 ? -10.771 -19.595 10.190 1.00 96.69 331 SER A CA 1
ATOM 2557 C C . SER A 1 331 ? -12.086 -19.482 9.409 1.00 96.69 331 SER A C 1
ATOM 2559 O O . SER A 1 331 ? -13.051 -18.920 9.928 1.00 96.69 331 SER A O 1
ATOM 2561 N N . GLY A 1 332 ? -12.152 -20.009 8.181 1.00 96.31 332 GLY A N 1
ATOM 2562 C CA . GLY A 1 332 ? -13.327 -19.917 7.310 1.00 96.31 332 GLY A CA 1
ATOM 2563 C C . GLY A 1 332 ? -13.577 -18.517 6.740 1.00 96.31 332 GLY A C 1
ATOM 2564 O O . GLY A 1 332 ? -14.700 -18.223 6.333 1.00 96.31 332 GLY A O 1
ATOM 2565 N N . LEU A 1 333 ? -12.561 -17.652 6.732 1.00 97.12 333 LEU A N 1
ATOM 2566 C CA . LEU A 1 333 ? -12.615 -16.332 6.110 1.00 97.12 333 LEU A CA 1
ATOM 2567 C C . LEU A 1 333 ? -12.274 -16.440 4.618 1.00 97.12 333 LEU A C 1
ATOM 2569 O O . LEU A 1 333 ? -11.446 -17.255 4.214 1.00 97.12 333 LEU A O 1
ATOM 2573 N N . GLY A 1 334 ? -12.879 -15.581 3.798 1.00 97.31 334 GLY A N 1
ATOM 2574 C CA . GLY A 1 334 ? -12.353 -15.279 2.467 1.00 97.31 334 GLY A CA 1
ATOM 2575 C C . GLY A 1 334 ? -11.031 -14.515 2.551 1.00 97.31 334 GLY A C 1
ATOM 2576 O O . GLY A 1 334 ? -10.674 -14.007 3.613 1.00 97.31 334 GLY A O 1
ATOM 2577 N N . ALA A 1 335 ? -10.336 -14.375 1.425 1.00 98.38 335 ALA A N 1
ATOM 2578 C CA . ALA A 1 335 ? -9.138 -13.549 1.336 1.00 98.38 335 ALA A CA 1
ATOM 2579 C C . ALA A 1 335 ? -9.154 -12.669 0.081 1.00 98.38 335 ALA A C 1
ATOM 2581 O O . ALA A 1 335 ? -9.562 -13.117 -0.992 1.00 98.38 335 ALA A O 1
ATOM 2582 N N . VAL A 1 336 ? -8.691 -11.430 0.229 1.00 98.62 336 VAL A N 1
ATOM 2583 C CA . VAL A 1 336 ? -8.413 -10.481 -0.853 1.00 98.62 336 VAL A CA 1
ATOM 2584 C C . VAL A 1 336 ? -7.012 -9.927 -0.643 1.00 98.62 336 VAL A C 1
ATOM 2586 O O . VAL A 1 336 ? -6.664 -9.518 0.465 1.00 98.62 336 VAL A O 1
ATOM 2589 N N . VAL A 1 337 ? -6.200 -9.903 -1.693 1.00 98.69 337 VAL A N 1
ATOM 2590 C CA . VAL A 1 337 ? -4.829 -9.385 -1.618 1.00 98.69 337 VAL A CA 1
ATOM 2591 C C . VAL A 1 337 ? -4.745 -8.083 -2.400 1.00 98.69 337 VAL A C 1
ATOM 2593 O O . VAL A 1 337 ? -5.191 -8.017 -3.540 1.00 98.69 337 VAL A O 1
ATOM 2596 N N . LEU A 1 338 ? -4.186 -7.047 -1.783 1.00 98.56 338 LEU A N 1
ATOM 2597 C CA . LEU A 1 338 ? -3.924 -5.751 -2.399 1.00 98.56 338 LEU A CA 1
ATOM 2598 C C . LEU A 1 338 ? -2.415 -5.630 -2.629 1.00 98.56 338 LEU A C 1
ATOM 2600 O O . LEU A 1 338 ? -1.620 -5.767 -1.688 1.00 98.56 338 LEU A O 1
ATOM 2604 N N . MET A 1 339 ? -2.006 -5.418 -3.875 1.00 97.56 339 MET A N 1
ATOM 2605 C CA . MET A 1 339 ? -0.594 -5.407 -4.255 1.00 97.56 339 MET A CA 1
ATOM 2606 C C . MET A 1 339 ? -0.369 -4.529 -5.478 1.00 97.56 339 MET A C 1
ATOM 2608 O O . MET A 1 339 ? -1.246 -4.466 -6.313 1.00 97.56 339 MET A O 1
ATOM 2612 N N . HIS A 1 340 ? 0.761 -3.841 -5.609 1.00 96.75 340 HIS A N 1
ATOM 2613 C CA . HIS A 1 340 ? 0.924 -2.898 -6.721 1.00 96.75 340 HIS A CA 1
ATOM 2614 C C . HIS A 1 340 ? 1.253 -3.596 -8.053 1.00 96.75 340 HIS A C 1
ATOM 2616 O O . HIS A 1 340 ? 0.607 -3.290 -9.042 1.00 96.75 340 HIS A O 1
ATOM 2622 N N . HIS A 1 341 ? 2.172 -4.570 -8.067 1.00 95.25 341 HIS A N 1
ATOM 2623 C CA . HIS A 1 341 ? 2.589 -5.281 -9.290 1.00 95.25 341 HIS A CA 1
ATOM 2624 C C . HIS A 1 341 ? 1.880 -6.627 -9.493 1.00 95.25 341 HIS A C 1
ATOM 2626 O O . HIS A 1 341 ? 1.630 -7.340 -8.516 1.00 95.25 341 HIS A O 1
ATOM 2632 N N . ASP A 1 342 ? 1.714 -7.065 -10.745 1.00 94.00 342 ASP A N 1
ATOM 2633 C CA . ASP A 1 342 ? 1.057 -8.334 -11.093 1.00 94.00 342 ASP A CA 1
ATOM 2634 C C . ASP A 1 342 ? 2.007 -9.550 -11.101 1.00 94.00 342 ASP A C 1
ATOM 2636 O O . ASP A 1 342 ? 2.813 -9.702 -12.024 1.00 94.00 342 ASP A O 1
ATOM 2640 N N . PRO A 1 343 ? 1.927 -10.476 -10.121 1.00 93.88 343 PRO A N 1
ATOM 2641 C CA . PRO A 1 343 ? 2.869 -11.592 -9.973 1.00 93.88 343 PRO A CA 1
ATOM 2642 C C . PRO A 1 343 ? 2.831 -12.585 -11.129 1.00 93.88 343 PRO A C 1
ATOM 2644 O O . PRO A 1 343 ? 3.761 -13.385 -11.270 1.00 93.88 343 PRO A O 1
ATOM 2647 N N . ARG A 1 344 ? 1.814 -12.528 -11.992 1.00 90.81 344 ARG A N 1
ATOM 2648 C CA . ARG A 1 344 ? 1.773 -13.340 -13.210 1.00 90.81 344 ARG A CA 1
ATOM 2649 C C . ARG A 1 344 ? 2.838 -12.917 -14.216 1.00 90.81 344 ARG A C 1
ATOM 2651 O O . ARG A 1 344 ? 3.197 -13.722 -15.067 1.00 90.81 344 ARG A O 1
ATOM 2658 N N . GLY A 1 345 ? 3.390 -11.711 -14.096 1.00 80.25 345 GLY A N 1
ATOM 2659 C CA . GLY A 1 345 ? 4.315 -11.153 -15.075 1.00 80.25 345 GLY A CA 1
ATOM 2660 C C . GLY A 1 345 ? 3.595 -10.718 -16.354 1.00 80.25 345 GLY A C 1
ATOM 2661 O O . GLY A 1 345 ? 2.488 -11.165 -16.644 1.00 80.25 345 GLY A O 1
ATOM 2662 N N . GLY A 1 346 ? 4.249 -9.861 -17.139 1.00 70.06 346 GLY A N 1
ATOM 2663 C CA . GLY A 1 346 ? 3.637 -9.232 -18.312 1.00 70.06 346 GLY A CA 1
ATOM 2664 C C . GLY A 1 346 ? 2.553 -8.209 -17.951 1.00 70.06 346 GLY A C 1
ATOM 2665 O O . GLY A 1 346 ? 1.869 -8.347 -16.951 1.00 70.06 346 GLY A O 1
ATOM 2666 N N . SER A 1 347 ? 2.388 -7.174 -18.770 1.00 70.75 347 SER A N 1
ATOM 2667 C CA . SER A 1 347 ? 1.464 -6.079 -18.458 1.00 70.75 347 SER A CA 1
ATOM 2668 C C . SER A 1 347 ? 0.179 -6.160 -19.275 1.00 70.75 347 SER A C 1
ATOM 2670 O O . SER A 1 347 ? 0.158 -6.714 -20.390 1.00 70.75 347 SER A O 1
ATOM 2672 N N . LEU A 1 348 ? -0.919 -5.644 -18.724 1.00 70.25 348 LEU A N 1
ATOM 2673 C CA . LEU A 1 348 ? -2.249 -5.659 -19.342 1.00 70.25 348 LEU A CA 1
ATOM 2674 C C . LEU A 1 348 ? -2.752 -7.073 -19.681 1.00 70.25 348 LEU A C 1
ATOM 2676 O O . LEU A 1 348 ? -3.407 -7.293 -20.713 1.00 70.25 348 LEU A O 1
ATOM 2680 N N . GLY A 1 349 ? -2.362 -8.060 -18.869 1.00 67.94 349 GLY A N 1
ATOM 2681 C CA . GLY A 1 349 ? -2.670 -9.476 -19.086 1.00 67.94 349 GLY A CA 1
ATOM 2682 C C . GLY A 1 349 ? -2.103 -10.026 -20.402 1.00 67.94 349 GLY A C 1
ATOM 2683 O O . GLY A 1 349 ? -2.632 -10.986 -20.974 1.00 67.94 349 GLY A O 1
ATOM 2684 N N . ARG A 1 350 ? -1.075 -9.376 -20.965 1.00 70.75 350 ARG A N 1
ATOM 2685 C CA . ARG A 1 350 ? -0.336 -9.845 -22.142 1.00 70.75 350 ARG A CA 1
ATOM 2686 C C . ARG A 1 350 ? 0.999 -10.397 -21.681 1.00 70.75 350 ARG A C 1
ATOM 2688 O O . ARG A 1 350 ? 1.645 -9.807 -20.828 1.00 70.75 350 ARG A O 1
ATOM 2695 N N . LYS A 1 351 ? 1.461 -11.462 -22.345 1.00 70.50 351 LYS A N 1
ATOM 2696 C CA . LYS A 1 351 ? 2.785 -12.047 -22.091 1.00 70.50 351 LYS A CA 1
ATOM 2697 C C . LYS A 1 351 ? 2.947 -12.518 -20.634 1.00 70.50 351 LYS A C 1
ATOM 2699 O O . LYS A 1 351 ? 3.999 -12.309 -20.038 1.00 70.50 351 LYS A O 1
ATOM 2704 N N . LEU A 1 352 ? 1.907 -13.160 -20.093 1.00 77.06 352 LEU A N 1
ATOM 2705 C CA . LEU A 1 352 ? 1.966 -13.790 -18.775 1.00 77.06 352 LEU A CA 1
ATOM 2706 C C . LEU A 1 352 ? 3.169 -14.734 -18.690 1.00 77.06 352 LEU A C 1
ATOM 2708 O O . LEU A 1 352 ? 3.564 -15.364 -19.678 1.00 77.06 352 LEU A O 1
ATOM 2712 N N . GLY A 1 353 ? 3.800 -14.745 -17.524 1.00 74.50 353 GLY A N 1
ATOM 2713 C CA . GLY A 1 353 ? 5.007 -15.505 -17.258 1.00 74.50 353 GLY A CA 1
ATOM 2714 C C . GLY A 1 353 ? 6.295 -14.926 -17.821 1.00 74.50 353 GLY A C 1
ATOM 2715 O O . GLY A 1 353 ? 7.333 -15.580 -17.732 1.00 74.50 353 GLY A O 1
ATOM 2716 N N . GLN A 1 354 ? 6.257 -13.729 -18.413 1.00 75.31 354 GLN A N 1
ATOM 2717 C CA . GLN A 1 354 ? 7.459 -13.048 -18.880 1.00 75.31 354 GLN A CA 1
ATOM 2718 C C . GLN A 1 354 ? 8.008 -12.126 -17.798 1.00 75.31 354 GLN A C 1
ATOM 2720 O O . GLN A 1 354 ? 7.406 -11.115 -17.440 1.00 75.31 354 GLN A O 1
ATOM 2725 N N . TYR A 1 355 ? 9.204 -12.471 -17.327 1.00 81.12 355 TYR A N 1
ATOM 2726 C CA . TYR A 1 355 ? 9.942 -11.719 -16.318 1.00 81.12 355 TYR A CA 1
ATOM 2727 C C . TYR A 1 355 ? 11.235 -11.170 -16.917 1.00 81.12 355 TYR A C 1
ATOM 2729 O O . TYR A 1 355 ? 11.897 -11.826 -17.733 1.00 81.12 355 TYR A O 1
ATOM 2737 N N . HIS A 1 356 ? 11.602 -9.956 -16.515 1.00 76.06 356 HIS A N 1
ATOM 2738 C CA . HIS A 1 356 ? 12.785 -9.268 -17.026 1.00 76.06 356 HIS A CA 1
ATOM 2739 C C . HIS A 1 356 ? 13.966 -9.409 -16.066 1.00 76.06 356 HIS A C 1
ATOM 2741 O O . HIS A 1 356 ? 13.779 -9.310 -14.861 1.00 76.06 356 HIS A O 1
ATOM 2747 N N . LEU A 1 357 ? 15.189 -9.576 -16.584 1.00 78.06 357 LEU A N 1
ATOM 2748 C CA . LEU A 1 357 ? 16.388 -9.563 -15.735 1.00 78.06 357 LEU A CA 1
ATOM 2749 C C . LEU A 1 357 ? 16.551 -8.233 -15.015 1.00 78.06 357 LEU A C 1
ATOM 2751 O O . LEU A 1 357 ? 16.322 -7.172 -15.614 1.00 78.06 357 LEU A O 1
ATOM 2755 N N . PHE A 1 358 ? 17.061 -8.304 -13.784 1.00 78.38 358 PHE A N 1
ATOM 2756 C CA . PHE A 1 358 ? 17.637 -7.146 -13.121 1.00 78.38 358 PHE A CA 1
ATOM 2757 C C . PHE A 1 358 ? 18.632 -6.453 -14.030 1.00 78.38 358 PHE A C 1
ATOM 2759 O O . PHE A 1 358 ? 19.550 -7.066 -14.587 1.00 78.38 358 PHE A O 1
ATOM 2766 N N . ARG A 1 359 ? 18.464 -5.142 -14.164 1.00 73.88 359 ARG A N 1
ATOM 2767 C CA . ARG A 1 359 ? 19.476 -4.345 -14.841 1.00 73.88 359 ARG A CA 1
ATOM 2768 C C . ARG A 1 359 ? 20.606 -4.107 -13.857 1.00 73.88 359 ARG A C 1
ATOM 2770 O O . ARG A 1 359 ? 20.346 -3.829 -12.693 1.00 73.88 359 ARG A O 1
ATOM 2777 N N . PRO A 1 360 ? 21.869 -4.218 -14.270 1.00 71.00 360 PRO A N 1
ATOM 2778 C CA . PRO A 1 360 ? 22.937 -3.682 -13.450 1.00 71.00 360 PRO A CA 1
ATOM 2779 C C . PRO A 1 360 ? 22.768 -2.160 -13.368 1.00 71.00 360 PRO A C 1
ATOM 2781 O O . PRO A 1 360 ? 22.497 -1.513 -14.379 1.00 71.00 360 PRO A O 1
ATOM 2784 N N . TYR A 1 361 ? 22.931 -1.586 -12.176 1.00 72.06 361 TYR A N 1
ATOM 2785 C CA . TYR A 1 361 ? 23.091 -0.142 -12.051 1.00 72.06 361 TYR A CA 1
ATOM 2786 C C . TYR A 1 361 ? 24.527 0.206 -12.451 1.00 72.06 361 TYR A C 1
ATOM 2788 O O . TYR A 1 361 ? 25.466 -0.077 -11.709 1.00 72.06 361 TYR A O 1
ATOM 2796 N N . ASP A 1 362 ? 24.698 0.772 -13.643 1.00 66.56 362 ASP A N 1
ATOM 2797 C CA . ASP A 1 362 ? 25.992 1.151 -14.225 1.00 66.56 362 ASP A CA 1
ATOM 2798 C C . ASP A 1 362 ? 26.108 2.668 -14.459 1.00 66.56 362 ASP A C 1
ATOM 2800 O O . ASP A 1 362 ? 26.990 3.145 -15.176 1.00 66.56 362 ASP A O 1
ATOM 2804 N N . PHE A 1 363 ? 25.234 3.453 -13.822 1.00 64.69 363 PHE A N 1
ATOM 2805 C CA . PHE A 1 363 ? 25.143 4.906 -13.986 1.00 64.69 363 PHE A CA 1
ATOM 2806 C C . PHE A 1 363 ? 26.214 5.684 -13.208 1.00 64.69 363 PHE A C 1
ATOM 2808 O O . PHE A 1 363 ? 25.952 6.758 -12.665 1.00 64.69 363 PHE A O 1
ATOM 2815 N N . ASP A 1 364 ? 27.446 5.178 -13.196 1.00 60.53 364 ASP A N 1
ATOM 2816 C CA . ASP A 1 364 ? 28.599 5.878 -12.621 1.00 60.53 364 ASP A CA 1
ATOM 2817 C C . ASP A 1 364 ? 28.968 7.138 -13.434 1.00 60.53 364 ASP A C 1
ATOM 2819 O O . ASP A 1 364 ? 29.662 8.031 -12.941 1.00 60.53 364 ASP A O 1
ATOM 2823 N N . GLU A 1 365 ? 28.452 7.256 -14.666 1.00 61.69 365 GLU A N 1
ATOM 2824 C CA . GLU A 1 365 ? 28.579 8.435 -15.518 1.00 61.69 365 GLU A CA 1
ATOM 2825 C C . GLU A 1 365 ? 27.218 8.929 -16.036 1.00 61.69 365 GLU A C 1
ATOM 2827 O O . GLU A 1 365 ? 26.412 8.178 -16.587 1.00 61.69 365 GLU A O 1
ATOM 2832 N N . VAL A 1 366 ? 27.000 10.246 -15.950 1.00 58.62 366 VAL A N 1
ATOM 2833 C CA . VAL A 1 366 ? 25.800 10.957 -16.439 1.00 58.62 366 VAL A CA 1
ATOM 2834 C C . VAL A 1 366 ? 25.430 10.571 -17.872 1.00 58.62 366 VAL A C 1
ATOM 2836 O O . VAL A 1 366 ? 24.255 10.413 -18.189 1.00 58.62 366 VAL A O 1
ATOM 2839 N N . GLY A 1 367 ? 26.428 10.410 -18.747 1.00 62.81 367 GLY A N 1
ATOM 2840 C CA . GLY A 1 367 ? 26.207 10.052 -20.147 1.00 62.81 367 GLY A CA 1
ATOM 2841 C C . GLY A 1 367 ? 25.540 8.685 -20.319 1.00 62.81 367 GLY A C 1
ATOM 2842 O O . GLY A 1 367 ? 24.690 8.539 -21.196 1.00 62.81 367 GLY A O 1
ATOM 2843 N N . ALA A 1 368 ? 25.863 7.708 -19.464 1.00 66.75 368 ALA A N 1
ATOM 2844 C CA . ALA A 1 368 ? 25.235 6.388 -19.477 1.00 66.75 368 ALA A CA 1
ATOM 2845 C C . ALA A 1 368 ? 23.770 6.466 -19.021 1.00 66.75 368 ALA A C 1
ATOM 2847 O O . ALA A 1 368 ? 22.898 5.899 -19.680 1.00 66.75 368 ALA A O 1
ATOM 2848 N N . ALA A 1 369 ? 23.486 7.254 -17.977 1.00 63.75 369 ALA A N 1
ATOM 2849 C CA . ALA A 1 369 ? 22.121 7.509 -17.513 1.00 63.75 369 ALA A CA 1
ATOM 2850 C C . ALA A 1 369 ? 21.278 8.218 -18.585 1.00 63.75 369 ALA A C 1
ATOM 2852 O O . ALA A 1 369 ? 20.174 7.777 -18.902 1.00 63.75 369 ALA A O 1
ATOM 2853 N N . VAL A 1 370 ? 21.817 9.269 -19.215 1.00 65.19 370 VAL A N 1
ATOM 2854 C CA . VAL A 1 370 ? 21.166 9.985 -20.327 1.00 65.19 370 VAL A CA 1
ATOM 2855 C C . VAL A 1 370 ? 20.911 9.056 -21.510 1.00 65.19 370 VAL A C 1
ATOM 2857 O O . VAL A 1 370 ? 19.826 9.069 -22.087 1.00 65.19 370 VAL A O 1
ATOM 2860 N N . LEU A 1 371 ? 21.881 8.223 -21.882 1.00 67.81 371 LEU A N 1
ATOM 2861 C CA . LEU A 1 371 ? 21.712 7.287 -22.988 1.00 67.81 371 LEU A CA 1
ATOM 2862 C C . LEU A 1 371 ? 20.677 6.203 -22.662 1.00 67.81 371 LEU A C 1
ATOM 2864 O O . LEU A 1 371 ? 19.903 5.822 -23.540 1.00 67.81 371 LEU A O 1
ATOM 2868 N N . ALA A 1 372 ? 20.624 5.728 -21.417 1.00 66.62 372 ALA A N 1
ATOM 2869 C CA . ALA A 1 372 ? 19.573 4.829 -20.956 1.00 66.62 372 ALA A CA 1
ATOM 2870 C C . ALA A 1 372 ? 18.189 5.496 -21.012 1.00 66.62 372 ALA A C 1
ATOM 2872 O O . ALA A 1 372 ? 17.257 4.866 -21.505 1.00 66.62 372 ALA A O 1
ATOM 2873 N N . TYR A 1 373 ? 18.073 6.776 -20.639 1.00 66.56 373 TYR A N 1
ATOM 2874 C CA . TYR A 1 373 ? 16.860 7.589 -20.814 1.00 66.56 373 TYR A CA 1
ATOM 2875 C C . TYR A 1 373 ? 16.427 7.707 -22.278 1.00 66.56 373 TYR A C 1
ATOM 2877 O O . TYR A 1 373 ? 15.265 7.485 -22.609 1.00 66.56 373 TYR A O 1
ATOM 2885 N N . LEU A 1 374 ? 17.353 8.041 -23.178 1.00 66.75 374 LEU A N 1
ATOM 2886 C CA . LEU A 1 374 ? 17.040 8.182 -24.602 1.00 66.75 374 LEU A CA 1
ATOM 2887 C C . LEU A 1 374 ? 16.623 6.841 -25.211 1.00 66.75 374 LEU A C 1
ATOM 2889 O O . LEU A 1 374 ? 15.671 6.780 -25.984 1.00 66.75 374 LEU A O 1
ATOM 2893 N N . ARG A 1 375 ? 17.287 5.747 -24.817 1.00 67.81 375 ARG A N 1
ATOM 2894 C CA . ARG A 1 375 ? 16.881 4.385 -25.193 1.00 67.81 375 ARG A CA 1
ATOM 2895 C C . ARG A 1 375 ? 15.515 4.019 -24.616 1.00 67.81 375 ARG A C 1
ATOM 2897 O O . ARG A 1 375 ? 14.753 3.348 -25.302 1.00 67.81 375 ARG A O 1
ATOM 2904 N N . TYR A 1 376 ? 15.219 4.430 -23.385 1.00 61.06 376 TYR A N 1
ATOM 2905 C CA . TYR A 1 376 ? 13.924 4.224 -22.740 1.00 61.06 376 TYR A CA 1
ATOM 2906 C C . TYR A 1 376 ? 12.805 4.902 -23.536 1.00 61.06 376 TYR A C 1
ATOM 2908 O O . TYR A 1 376 ? 11.866 4.225 -23.954 1.00 61.06 376 TYR A O 1
ATOM 2916 N N . LEU A 1 377 ? 12.959 6.191 -23.848 1.00 60.91 377 LEU A N 1
ATOM 2917 C CA . LEU A 1 377 ? 11.992 6.930 -24.660 1.00 60.91 377 LEU A CA 1
ATOM 2918 C C . LEU A 1 377 ? 11.855 6.320 -26.068 1.00 60.91 377 LEU A C 1
ATOM 2920 O O . LEU A 1 377 ? 10.747 6.206 -26.582 1.00 60.91 377 LEU A O 1
ATOM 2924 N N . ALA A 1 378 ? 12.956 5.859 -26.675 1.00 61.97 378 ALA A N 1
ATOM 2925 C CA . ALA A 1 378 ? 12.938 5.284 -28.023 1.00 61.97 378 ALA A CA 1
ATOM 2926 C C . ALA A 1 378 ? 12.261 3.904 -28.097 1.00 61.97 378 ALA A C 1
ATOM 2928 O O . ALA A 1 378 ? 11.675 3.550 -29.117 1.00 61.97 378 ALA A O 1
ATOM 2929 N N . LYS A 1 379 ? 12.350 3.093 -27.032 1.00 56.31 379 LYS A N 1
ATOM 2930 C CA . LYS A 1 379 ? 11.851 1.705 -27.011 1.00 56.31 379 LYS A CA 1
ATOM 2931 C C . LYS A 1 379 ? 10.366 1.565 -26.660 1.00 56.31 379 LYS A C 1
ATOM 2933 O O . LYS A 1 379 ? 9.816 0.487 -26.905 1.00 56.31 379 LYS A O 1
ATOM 2938 N N . ARG A 1 380 ? 9.703 2.617 -26.154 1.00 51.84 380 ARG A N 1
ATOM 2939 C CA . ARG A 1 380 ? 8.273 2.598 -25.764 1.00 51.84 380 ARG A CA 1
ATOM 2940 C C . ARG A 1 380 ? 7.320 2.118 -26.873 1.00 51.84 380 ARG A C 1
ATOM 2942 O O . ARG A 1 380 ? 6.236 1.647 -26.558 1.00 51.84 380 ARG A O 1
ATOM 2949 N N . ARG A 1 381 ? 7.716 2.159 -28.153 1.00 45.97 381 ARG A N 1
ATOM 2950 C CA . ARG A 1 381 ? 6.864 1.723 -29.276 1.00 45.97 381 ARG A CA 1
ATOM 2951 C C . ARG A 1 381 ? 6.659 0.212 -29.426 1.00 45.97 381 ARG A C 1
ATOM 2953 O O . ARG A 1 381 ? 5.655 -0.171 -30.008 1.00 45.97 381 ARG A O 1
ATOM 2960 N N . ASN A 1 382 ? 7.558 -0.645 -28.926 1.00 38.06 382 ASN A N 1
ATOM 2961 C CA . ASN A 1 382 ? 7.508 -2.092 -29.232 1.00 38.06 382 ASN A CA 1
ATOM 2962 C C . ASN A 1 382 ? 7.623 -3.034 -28.022 1.00 38.06 382 ASN A C 1
ATOM 2964 O O . ASN A 1 382 ? 7.441 -4.246 -28.164 1.00 38.06 382 ASN A O 1
ATOM 2968 N N . VAL A 1 383 ? 7.911 -2.516 -26.828 1.00 43.22 383 VAL A N 1
ATOM 2969 C CA . VAL A 1 383 ? 7.970 -3.314 -25.597 1.00 43.22 383 VAL A CA 1
ATOM 2970 C C . VAL A 1 383 ? 7.208 -2.546 -24.529 1.00 43.22 383 VAL A C 1
ATOM 2972 O O . VAL A 1 383 ? 7.657 -1.481 -24.115 1.00 43.22 383 VAL A O 1
ATOM 2975 N N . THR A 1 384 ? 6.050 -3.067 -24.113 1.00 45.44 384 THR A N 1
ATOM 2976 C CA . THR A 1 384 ? 5.386 -2.650 -22.874 1.00 45.44 384 THR A CA 1
ATOM 2977 C C . THR A 1 384 ? 6.404 -2.844 -21.762 1.00 45.44 384 THR A C 1
ATOM 2979 O O . THR A 1 384 ? 6.793 -3.961 -21.436 1.00 45.44 384 THR A O 1
ATOM 2982 N N . PHE A 1 385 ? 6.972 -1.733 -21.314 1.00 49.50 385 PHE A N 1
ATOM 2983 C CA . PHE A 1 385 ? 8.101 -1.704 -20.395 1.00 49.50 385 PHE A CA 1
ATOM 2984 C C . PHE A 1 385 ? 7.639 -1.675 -18.937 1.00 49.50 385 PHE A C 1
ATOM 2986 O O . PHE A 1 385 ? 8.471 -1.460 -18.061 1.00 49.50 385 PHE A O 1
ATOM 2993 N N . GLN A 1 386 ? 6.336 -1.867 -18.703 1.00 56.16 386 GLN A N 1
ATOM 2994 C CA . GLN A 1 386 ? 5.780 -2.280 -17.421 1.00 56.16 386 GLN A CA 1
ATOM 2995 C C . GLN A 1 386 ? 6.470 -3.588 -17.053 1.00 56.16 386 GLN A C 1
ATOM 2997 O O . GLN A 1 386 ? 6.209 -4.666 -17.593 1.00 56.16 386 GLN A O 1
ATOM 3002 N N . GLN A 1 387 ? 7.512 -3.432 -16.247 1.00 67.94 387 GLN A N 1
ATOM 3003 C CA . GLN A 1 387 ? 8.198 -4.545 -15.644 1.00 67.94 387 GLN A CA 1
ATOM 3004 C C . GLN A 1 387 ? 7.321 -4.912 -14.465 1.00 67.94 387 GLN A C 1
ATOM 3006 O O . GLN A 1 387 ? 7.509 -4.341 -13.410 1.00 67.94 387 GLN A O 1
ATOM 3011 N N . GLU A 1 388 ? 6.371 -5.826 -14.625 1.00 81.06 388 GLU A N 1
ATOM 3012 C CA . GLU A 1 388 ? 5.591 -6.241 -13.457 1.00 81.06 388 GLU A CA 1
ATOM 3013 C C . GLU A 1 388 ? 6.516 -6.859 -12.410 1.00 81.06 388 GLU A C 1
ATOM 3015 O O . GLU A 1 388 ? 6.461 -6.525 -11.235 1.00 81.06 388 GLU A O 1
ATOM 3020 N N . TRP A 1 389 ? 7.426 -7.737 -12.843 1.00 86.62 389 TRP A N 1
ATOM 3021 C CA . TRP A 1 389 ? 8.328 -8.463 -11.954 1.00 86.62 389 TRP A CA 1
ATOM 3022 C C . TRP A 1 389 ? 9.700 -8.681 -12.578 1.00 86.62 389 TRP A C 1
ATOM 3024 O O . TRP A 1 389 ? 9.856 -8.872 -13.792 1.00 86.62 389 TRP A O 1
ATOM 3034 N N . MET A 1 390 ? 10.700 -8.674 -11.705 1.00 82.69 390 MET A N 1
ATOM 3035 C CA . MET A 1 390 ? 12.104 -8.800 -12.068 1.00 82.69 390 MET A CA 1
ATOM 3036 C C . MET A 1 390 ? 12.665 -10.156 -11.651 1.00 82.69 390 MET A C 1
ATOM 3038 O O . MET A 1 390 ? 12.369 -10.625 -10.558 1.00 82.69 390 MET A O 1
ATOM 3042 N N . ALA A 1 391 ? 13.532 -10.730 -12.481 1.00 81.88 391 ALA A N 1
ATOM 3043 C CA . ALA A 1 391 ? 14.268 -11.956 -12.208 1.00 81.88 391 ALA A CA 1
ATOM 3044 C C . ALA A 1 391 ? 15.754 -11.657 -11.950 1.00 81.88 391 ALA A C 1
ATOM 3046 O O . ALA A 1 391 ? 16.392 -10.922 -12.709 1.00 81.88 391 ALA A O 1
ATOM 3047 N N . ASP A 1 392 ? 16.324 -12.259 -10.905 1.00 80.69 392 ASP A N 1
ATOM 3048 C CA . ASP A 1 392 ? 17.772 -12.230 -10.683 1.00 80.69 392 ASP A CA 1
ATOM 3049 C C . ASP A 1 392 ? 18.493 -13.238 -11.589 1.00 80.69 392 ASP A C 1
ATOM 3051 O O . ASP A 1 392 ? 17.938 -14.262 -12.002 1.00 80.69 392 ASP A O 1
ATOM 3055 N N . PHE A 1 393 ? 19.759 -12.962 -11.889 1.00 75.25 393 PHE A N 1
ATOM 3056 C CA . PHE A 1 393 ? 20.590 -13.837 -12.703 1.00 75.25 393 PHE A CA 1
ATOM 3057 C C . PHE A 1 393 ? 20.742 -15.213 -12.050 1.00 75.25 393 PHE A C 1
ATOM 3059 O O . PHE A 1 393 ? 21.287 -15.352 -10.957 1.00 75.25 393 PHE A O 1
ATOM 3066 N N . GLY A 1 394 ? 20.315 -16.250 -12.772 1.00 77.81 394 GLY A N 1
ATOM 3067 C CA . GLY A 1 394 ? 20.469 -17.641 -12.345 1.00 77.81 394 GLY A CA 1
ATOM 3068 C C . GLY A 1 394 ? 19.427 -18.127 -11.337 1.00 77.81 394 GLY A C 1
ATOM 3069 O O . GLY A 1 394 ? 19.542 -19.265 -10.885 1.00 77.81 394 GLY A O 1
ATOM 3070 N N . VAL A 1 395 ? 18.417 -17.318 -11.005 1.00 81.62 395 VAL A N 1
ATOM 3071 C CA . VAL A 1 395 ? 17.236 -17.789 -10.269 1.00 81.62 395 VAL A CA 1
ATOM 3072 C C . VAL A 1 395 ? 16.299 -18.476 -11.258 1.00 81.62 395 VAL A C 1
ATOM 3074 O O . VAL A 1 395 ? 15.947 -17.897 -12.282 1.00 81.62 395 VAL A O 1
ATOM 3077 N N . ASP A 1 396 ? 15.921 -19.723 -10.980 1.00 85.69 396 ASP A N 1
ATOM 3078 C CA . ASP A 1 396 ? 14.904 -20.439 -11.754 1.00 85.69 396 ASP A CA 1
ATOM 3079 C C . ASP A 1 396 ? 13.501 -19.963 -11.337 1.00 85.69 396 ASP A C 1
ATOM 3081 O O . ASP A 1 396 ? 13.291 -19.601 -10.178 1.00 85.69 396 ASP A O 1
ATOM 3085 N N . LEU A 1 397 ? 12.523 -19.980 -12.251 1.00 84.25 397 LEU A N 1
ATOM 3086 C CA . LEU A 1 397 ? 11.151 -19.580 -11.929 1.00 84.25 397 LEU A CA 1
ATOM 3087 C C . LEU A 1 397 ? 10.552 -20.420 -10.788 1.00 84.25 397 LEU A C 1
ATOM 3089 O O . LEU A 1 397 ? 9.750 -19.884 -10.029 1.00 84.25 397 LEU A O 1
ATOM 3093 N N . VAL A 1 398 ? 10.969 -21.686 -10.607 1.00 86.00 398 VAL A N 1
ATOM 3094 C CA . VAL A 1 398 ? 10.555 -22.517 -9.455 1.00 86.00 398 VAL A CA 1
ATOM 3095 C C . VAL A 1 398 ? 10.835 -21.820 -8.122 1.00 86.00 398 VAL A C 1
ATOM 3097 O O . VAL A 1 398 ? 9.986 -21.847 -7.232 1.00 86.00 398 VAL A O 1
ATOM 3100 N N . ASP A 1 399 ? 11.995 -21.175 -8.013 1.00 88.31 399 ASP A N 1
ATOM 3101 C CA . ASP A 1 399 ? 12.468 -20.510 -6.798 1.00 88.31 399 ASP A CA 1
ATOM 3102 C C . ASP A 1 399 ? 12.102 -19.014 -6.764 1.00 88.31 399 ASP A C 1
ATOM 3104 O O . ASP A 1 399 ? 12.357 -18.321 -5.775 1.00 88.31 399 ASP A O 1
ATOM 3108 N N . HIS A 1 400 ? 11.490 -18.501 -7.832 1.00 91.38 400 HIS A N 1
ATOM 3109 C CA . HIS A 1 400 ? 11.182 -17.088 -7.984 1.00 91.38 400 HIS A CA 1
ATOM 3110 C C . HIS A 1 400 ? 10.031 -16.644 -7.059 1.00 91.38 400 HIS A C 1
ATOM 3112 O O . HIS A 1 400 ? 8.998 -17.323 -6.987 1.00 91.38 400 HIS A O 1
ATOM 3118 N N . PRO A 1 401 ? 10.138 -15.467 -6.406 1.00 92.81 401 PRO A N 1
ATOM 3119 C CA . PRO A 1 401 ? 9.101 -14.924 -5.524 1.00 92.81 401 PRO A CA 1
ATOM 3120 C C . PRO A 1 401 ? 7.699 -14.914 -6.131 1.00 92.81 401 PRO A C 1
ATOM 3122 O O . PRO A 1 401 ? 6.747 -15.356 -5.495 1.00 92.81 401 PRO A O 1
ATOM 3125 N N . ALA A 1 402 ? 7.582 -14.459 -7.380 1.00 93.12 402 ALA A N 1
ATOM 3126 C CA . ALA A 1 402 ? 6.300 -14.323 -8.062 1.00 93.12 402 ALA A CA 1
ATOM 3127 C C . ALA A 1 402 ? 5.546 -15.662 -8.185 1.00 93.12 402 ALA A C 1
ATOM 3129 O O . ALA A 1 402 ? 4.360 -15.729 -7.876 1.00 93.12 402 ALA A O 1
ATOM 3130 N N . ARG A 1 403 ? 6.245 -16.757 -8.523 1.00 93.56 403 ARG A N 1
ATOM 3131 C CA . ARG A 1 403 ? 5.638 -18.094 -8.603 1.00 93.56 403 ARG A CA 1
ATOM 3132 C C . ARG A 1 403 ? 5.166 -18.576 -7.235 1.00 93.56 403 ARG A C 1
ATOM 3134 O O . ARG A 1 403 ? 4.047 -19.053 -7.118 1.00 93.56 403 ARG A O 1
ATOM 3141 N N . ARG A 1 404 ? 5.981 -18.399 -6.191 1.00 95.44 404 ARG A N 1
ATOM 3142 C CA . ARG A 1 404 ? 5.616 -18.775 -4.813 1.00 95.44 404 ARG A CA 1
ATOM 3143 C C . ARG A 1 404 ? 4.409 -17.995 -4.295 1.00 95.44 404 ARG A C 1
ATOM 3145 O O . ARG A 1 404 ? 3.599 -18.543 -3.551 1.00 95.44 404 ARG A O 1
ATOM 3152 N N . ILE A 1 405 ? 4.282 -16.728 -4.691 1.00 96.88 405 ILE A N 1
ATOM 3153 C CA . ILE A 1 405 ? 3.094 -15.918 -4.407 1.00 96.88 405 ILE A CA 1
ATOM 3154 C C . ILE A 1 405 ? 1.886 -16.530 -5.113 1.00 96.88 405 ILE A C 1
ATOM 3156 O O . ILE A 1 405 ? 0.919 -16.855 -4.436 1.00 96.88 405 ILE A O 1
ATOM 3160 N N . LEU A 1 406 ? 1.955 -16.766 -6.427 1.00 96.81 406 LEU A N 1
ATOM 3161 C CA . LEU A 1 406 ? 0.860 -17.380 -7.190 1.00 96.81 406 LEU A CA 1
ATOM 3162 C C . LEU A 1 406 ? 0.437 -18.742 -6.625 1.00 96.81 406 LEU A C 1
ATOM 3164 O O . LEU A 1 406 ? -0.756 -18.997 -6.493 1.00 96.81 406 LEU A O 1
ATOM 3168 N N . GLU A 1 407 ? 1.392 -19.592 -6.238 1.00 96.56 407 GLU A N 1
ATOM 3169 C CA . GLU A 1 407 ? 1.119 -20.881 -5.591 1.00 96.56 407 GLU A CA 1
ATOM 3170 C C . GLU A 1 407 ? 0.347 -20.691 -4.280 1.00 96.56 407 GLU A C 1
ATOM 3172 O O . GLU A 1 407 ? -0.616 -21.409 -4.021 1.00 96.56 407 GLU A O 1
ATOM 3177 N N . SER A 1 408 ? 0.734 -19.708 -3.462 1.00 97.44 408 SER A N 1
ATOM 3178 C CA . SER A 1 408 ? 0.033 -19.389 -2.215 1.00 97.44 408 SER A CA 1
ATOM 3179 C C . SER A 1 408 ? -1.378 -18.842 -2.472 1.00 97.44 408 SER A C 1
ATOM 3181 O O . SER A 1 408 ? -2.331 -19.279 -1.827 1.00 97.44 408 SER A O 1
ATOM 3183 N N . LEU A 1 409 ? -1.544 -17.952 -3.457 1.00 97.88 409 LEU A N 1
ATOM 3184 C CA . LEU A 1 409 ? -2.847 -17.407 -3.855 1.00 97.88 409 LEU A CA 1
ATOM 3185 C C . LEU A 1 409 ? -3.808 -18.510 -4.327 1.00 97.88 409 LEU A C 1
ATOM 3187 O O . LEU A 1 409 ? -4.952 -18.565 -3.869 1.00 97.88 409 LEU A O 1
ATOM 3191 N N . ALA A 1 410 ? -3.329 -19.401 -5.200 1.00 96.62 410 ALA A N 1
ATOM 3192 C CA . ALA A 1 410 ? -4.102 -20.516 -5.738 1.00 96.62 410 ALA A CA 1
ATOM 3193 C C . ALA A 1 410 ? -4.500 -21.516 -4.643 1.00 96.62 410 ALA A C 1
ATOM 3195 O O . ALA A 1 410 ? -5.677 -21.838 -4.493 1.00 96.62 410 ALA A O 1
ATOM 3196 N N . LYS A 1 411 ? -3.529 -21.945 -3.830 1.00 95.94 411 LYS A N 1
ATOM 3197 C CA . LYS A 1 411 ? -3.705 -22.936 -2.758 1.00 95.94 411 LYS A CA 1
ATOM 3198 C C . LYS A 1 411 ? -4.692 -22.502 -1.675 1.00 95.94 411 LYS A C 1
ATOM 3200 O O . LYS A 1 411 ? -5.368 -23.337 -1.085 1.00 95.94 411 LYS A O 1
ATOM 3205 N N . HIS A 1 412 ? -4.746 -21.210 -1.350 1.00 96.94 412 HIS A N 1
ATOM 3206 C CA . HIS A 1 412 ? -5.570 -20.712 -0.239 1.00 96.94 412 HIS A CA 1
ATOM 3207 C C . HIS A 1 412 ? -6.900 -20.099 -0.681 1.00 96.94 412 HIS A C 1
ATOM 3209 O O . HIS A 1 412 ? -7.556 -19.430 0.118 1.00 96.94 412 HIS A O 1
ATOM 3215 N N . HIS A 1 413 ? -7.321 -20.359 -1.922 1.00 94.94 413 HIS A N 1
ATOM 3216 C CA . HIS A 1 413 ? -8.617 -19.946 -2.471 1.00 94.94 413 HIS A CA 1
ATOM 3217 C C . HIS A 1 413 ? -8.854 -18.433 -2.323 1.00 94.94 413 HIS A C 1
ATOM 3219 O O . HIS A 1 413 ? -9.907 -17.990 -1.846 1.00 94.94 413 HIS A O 1
ATOM 3225 N N . VAL A 1 414 ? -7.842 -17.631 -2.671 1.00 97.62 414 VAL A N 1
ATOM 3226 C CA . VAL A 1 414 ? -7.983 -16.171 -2.695 1.00 97.62 414 VAL A CA 1
ATOM 3227 C C . VAL A 1 414 ? -9.115 -15.799 -3.648 1.00 97.62 414 VAL A C 1
ATOM 3229 O O . VAL A 1 414 ? -9.200 -16.319 -4.752 1.00 97.62 414 VAL A O 1
ATOM 3232 N N . HIS A 1 415 ? -10.000 -14.902 -3.211 1.00 97.25 415 HIS A N 1
ATOM 3233 C CA . HIS A 1 415 ? -11.136 -14.462 -4.022 1.00 97.25 415 HIS A CA 1
ATOM 3234 C C . HIS A 1 415 ? -10.676 -13.488 -5.105 1.00 97.25 415 HIS A C 1
ATOM 3236 O O . HIS A 1 415 ? -10.968 -13.666 -6.282 1.00 97.25 415 HIS A O 1
ATOM 3242 N N . ALA A 1 416 ? -9.929 -12.456 -4.707 1.00 97.31 416 ALA A N 1
ATOM 3243 C CA . ALA A 1 416 ? -9.425 -11.454 -5.633 1.00 97.31 416 ALA A CA 1
ATOM 3244 C C . ALA A 1 416 ? -8.030 -10.947 -5.254 1.00 97.31 416 ALA A C 1
ATOM 3246 O O . ALA A 1 416 ? -7.692 -10.828 -4.072 1.00 97.31 416 ALA A O 1
ATOM 3247 N N . VAL A 1 417 ? -7.258 -10.590 -6.274 1.00 97.75 417 VAL A N 1
ATOM 3248 C CA . VAL A 1 417 ? -6.019 -9.817 -6.183 1.00 97.75 417 VAL A CA 1
ATOM 3249 C C . VAL A 1 417 ? -6.276 -8.473 -6.852 1.00 97.75 417 VAL A C 1
ATOM 3251 O O . VAL A 1 417 ? -6.574 -8.445 -8.042 1.00 97.75 417 VAL A O 1
ATOM 3254 N N . VAL A 1 418 ? -6.209 -7.376 -6.098 1.00 97.19 418 VAL A N 1
ATOM 3255 C CA . VAL A 1 418 ? -6.465 -6.018 -6.601 1.00 97.19 418 VAL A CA 1
ATOM 3256 C C . VAL A 1 418 ? -5.145 -5.263 -6.745 1.00 97.19 418 VAL A C 1
ATOM 3258 O O . VAL A 1 418 ? -4.368 -5.218 -5.786 1.00 97.19 418 VAL A O 1
ATOM 3261 N N . MET A 1 419 ? -4.897 -4.697 -7.929 1.00 95.75 419 MET A N 1
ATOM 3262 C CA . MET A 1 419 ? -3.592 -4.181 -8.347 1.00 95.75 419 MET A CA 1
ATOM 3263 C C . MET A 1 419 ? -3.636 -2.813 -9.018 1.00 95.75 419 MET A C 1
ATOM 3265 O O . MET A 1 419 ? -4.653 -2.459 -9.602 1.00 95.75 419 MET A O 1
ATOM 3269 N N . GLY A 1 420 ? -2.529 -2.071 -8.905 1.00 91.31 420 GLY A N 1
ATOM 3270 C CA . GLY A 1 420 ? -2.262 -0.822 -9.635 1.00 91.31 420 GLY A CA 1
ATOM 3271 C C . GLY A 1 420 ? -1.281 -1.067 -10.789 1.00 91.31 420 GLY A C 1
ATOM 3272 O O . GLY A 1 420 ? -1.362 -2.118 -11.422 1.00 91.31 420 GLY A O 1
ATOM 3273 N N . HIS A 1 421 ? -0.347 -0.140 -11.034 1.00 90.56 421 HIS A N 1
ATOM 3274 C CA . HIS A 1 421 ? 0.794 -0.226 -11.970 1.00 90.56 421 HIS A CA 1
ATOM 3275 C C . HIS A 1 421 ? 0.460 -0.241 -13.472 1.00 90.56 421 HIS A C 1
ATOM 3277 O O . HIS A 1 421 ? 1.224 0.258 -14.309 1.00 90.56 421 HIS A O 1
ATOM 3283 N N . ASP A 1 422 ? -0.667 -0.851 -13.838 1.00 82.81 422 ASP A N 1
ATOM 3284 C CA . ASP A 1 422 ? -1.098 -1.006 -15.225 1.00 82.81 422 ASP A CA 1
ATOM 3285 C C . ASP A 1 422 ? -1.891 0.193 -15.764 1.00 82.81 422 ASP A C 1
ATOM 3287 O O . ASP A 1 422 ? -2.118 0.294 -16.976 1.00 82.81 422 ASP A O 1
ATOM 3291 N N . ASN A 1 423 ? -2.277 1.105 -14.870 1.00 82.38 423 ASN A N 1
ATOM 3292 C CA . ASN A 1 423 ? -2.954 2.372 -15.139 1.00 82.38 423 ASN A CA 1
ATOM 3293 C C . ASN A 1 423 ? -4.239 2.214 -15.956 1.00 82.38 423 ASN A C 1
ATOM 3295 O O . ASN A 1 423 ? -4.553 3.031 -16.824 1.00 82.38 423 ASN A O 1
ATOM 3299 N N . LEU A 1 424 ? -4.942 1.095 -15.752 1.00 80.44 424 LEU A N 1
ATOM 3300 C CA . LEU A 1 424 ? -6.156 0.740 -16.473 1.00 80.44 424 LEU A CA 1
ATOM 3301 C C . LEU A 1 424 ? -7.071 -0.133 -15.612 1.00 80.44 424 LEU A C 1
ATOM 3303 O O . LEU A 1 424 ? -6.635 -1.084 -14.970 1.00 80.44 424 LEU A O 1
ATOM 3307 N N . ASN A 1 425 ? -8.378 0.119 -15.707 1.00 83.25 425 ASN A N 1
ATOM 3308 C CA . ASN A 1 425 ? -9.394 -0.740 -15.102 1.00 83.25 425 ASN A CA 1
ATOM 3309 C C . ASN A 1 425 ? -9.629 -1.992 -15.957 1.00 83.25 425 ASN A C 1
ATOM 3311 O O . ASN A 1 425 ? -10.194 -1.900 -17.054 1.00 83.25 425 ASN A O 1
ATOM 3315 N N . TRP A 1 426 ? -9.270 -3.173 -15.455 1.00 85.25 426 TRP A N 1
ATOM 3316 C CA . TRP A 1 426 ? -9.614 -4.441 -16.104 1.00 85.25 426 TRP A CA 1
ATOM 3317 C C . TRP A 1 426 ? -9.647 -5.612 -15.120 1.00 85.25 426 TRP A C 1
ATOM 3319 O O . TRP A 1 426 ? -9.117 -5.539 -14.019 1.00 85.25 426 TRP A O 1
ATOM 3329 N N . VAL A 1 427 ? -10.312 -6.703 -15.509 1.00 88.56 427 VAL A N 1
ATOM 3330 C CA . VAL A 1 427 ? -10.426 -7.913 -14.685 1.00 88.56 427 VAL A CA 1
ATOM 3331 C C . VAL A 1 427 ? -10.126 -9.139 -15.531 1.00 88.56 427 VAL A C 1
ATOM 3333 O O . VAL A 1 427 ? -10.758 -9.342 -16.568 1.00 88.56 427 VAL A O 1
ATOM 3336 N N . ASP A 1 428 ? -9.213 -9.978 -15.055 1.00 89.19 428 ASP A N 1
ATOM 3337 C CA . ASP A 1 428 ? -9.066 -11.357 -15.508 1.00 89.19 428 ASP A CA 1
ATOM 3338 C C . ASP A 1 428 ? -9.664 -12.309 -14.476 1.00 89.19 428 ASP A C 1
ATOM 3340 O O . ASP A 1 428 ? -9.452 -12.154 -13.276 1.00 89.19 428 ASP A O 1
ATOM 3344 N N . THR A 1 429 ? -10.381 -13.321 -14.952 1.00 91.06 429 THR A N 1
ATOM 3345 C CA . THR A 1 429 ? -10.892 -14.413 -14.119 1.00 91.06 429 THR A CA 1
ATOM 3346 C C . THR A 1 429 ? -10.305 -15.725 -14.608 1.00 91.06 429 THR A C 1
ATOM 3348 O O . THR A 1 429 ? -10.240 -15.952 -15.820 1.00 91.06 429 THR A O 1
ATOM 3351 N N . TYR A 1 430 ? -9.873 -16.540 -13.652 1.00 91.56 430 TYR A N 1
ATOM 3352 C CA . TYR A 1 430 ? -9.373 -17.896 -13.849 1.00 91.56 430 TYR A CA 1
ATOM 3353 C C . TYR A 1 430 ? -10.313 -18.848 -13.131 1.00 91.56 430 TYR A C 1
ATOM 3355 O O . TYR A 1 430 ? -10.626 -18.623 -11.958 1.00 91.56 430 TYR A O 1
ATOM 3363 N N . ASP A 1 431 ? -10.760 -19.880 -13.834 1.00 93.06 431 ASP A N 1
ATOM 3364 C CA . ASP A 1 431 ? -11.584 -20.942 -13.273 1.00 93.06 431 ASP A CA 1
ATOM 3365 C C . ASP A 1 431 ? -10.702 -22.010 -12.601 1.00 93.06 431 ASP A C 1
ATOM 3367 O O . ASP A 1 431 ? -9.479 -22.047 -12.760 1.00 93.06 431 ASP A O 1
ATOM 3371 N N . GLU A 1 432 ? -11.323 -22.907 -11.831 1.00 93.94 432 GLU A N 1
ATOM 3372 C CA . GLU A 1 432 ? -10.619 -24.046 -11.231 1.00 93.94 432 GLU A CA 1
ATOM 3373 C C . GLU A 1 432 ? -9.896 -24.875 -12.310 1.00 93.94 432 GLU A C 1
ATOM 3375 O O . GLU A 1 432 ? -10.497 -25.350 -13.277 1.00 93.94 432 GLU A O 1
ATOM 3380 N N . GLY A 1 433 ? -8.595 -25.087 -12.114 1.00 93.31 433 GLY A N 1
ATOM 3381 C CA . GLY A 1 433 ? -7.726 -25.833 -13.017 1.00 93.31 433 GLY A CA 1
ATOM 3382 C C . GLY A 1 433 ? -7.053 -24.999 -14.109 1.00 93.31 433 GLY A C 1
ATOM 3383 O O . GLY A 1 433 ? -6.186 -25.546 -14.797 1.00 93.31 433 GLY A O 1
ATOM 3384 N N . ASP A 1 434 ? -7.385 -23.714 -14.259 1.00 92.50 434 ASP A N 1
ATOM 3385 C CA . ASP A 1 434 ? -6.665 -22.827 -15.173 1.00 92.50 434 ASP A CA 1
ATOM 3386 C C . ASP A 1 434 ? -5.242 -22.552 -14.668 1.00 92.50 434 ASP A C 1
ATOM 3388 O O . ASP A 1 434 ? -5.008 -22.365 -13.473 1.00 92.50 434 ASP A O 1
ATOM 3392 N N . ASP A 1 435 ? -4.280 -22.496 -15.591 1.00 92.25 435 ASP A N 1
ATOM 3393 C CA . ASP A 1 435 ? -2.902 -22.102 -15.296 1.00 92.25 435 ASP A CA 1
ATOM 3394 C C . ASP A 1 435 ? -2.766 -20.575 -15.277 1.00 92.25 435 ASP A C 1
ATOM 3396 O O . ASP A 1 435 ? -2.851 -19.922 -16.319 1.00 92.25 435 ASP A O 1
ATOM 3400 N N . LEU A 1 436 ? -2.481 -20.011 -14.103 1.00 90.88 436 LEU A N 1
ATOM 3401 C CA . LEU A 1 436 ? -2.364 -18.567 -13.875 1.00 90.88 436 LEU A CA 1
ATOM 3402 C C . LEU A 1 436 ? -1.264 -17.889 -14.706 1.00 90.88 436 LEU A C 1
ATOM 3404 O O . LEU A 1 436 ? -1.250 -16.663 -14.824 1.00 90.88 436 LEU A O 1
ATOM 3408 N N . LEU A 1 437 ? -0.330 -18.666 -15.257 1.00 88.56 437 LEU A N 1
ATOM 3409 C CA . LEU A 1 437 ? 0.805 -18.163 -16.023 1.00 88.56 437 LEU A CA 1
ATOM 3410 C C . LEU A 1 437 ? 0.675 -18.348 -17.541 1.00 88.56 437 LEU A C 1
ATOM 3412 O O . LEU A 1 437 ? 1.472 -17.776 -18.286 1.00 88.56 437 LEU A O 1
ATOM 3416 N N . SER A 1 438 ? -0.291 -19.135 -18.022 1.00 81.12 438 SER A N 1
ATOM 3417 C CA . SER A 1 438 ? -0.397 -19.455 -19.454 1.00 81.12 438 SER A CA 1
ATOM 3418 C C . SER A 1 438 ? -1.820 -19.545 -20.006 1.00 81.12 438 SER A C 1
ATOM 3420 O O . SER A 1 438 ? -2.002 -19.434 -21.224 1.00 81.12 438 SER A O 1
ATOM 3422 N N . ALA A 1 439 ? -2.836 -19.719 -19.157 1.00 73.44 439 ALA A N 1
ATOM 3423 C CA . ALA A 1 439 ? -4.213 -19.841 -19.606 1.00 73.44 439 ALA A CA 1
ATOM 3424 C C . ALA A 1 439 ? -4.733 -18.499 -20.153 1.00 73.44 439 ALA A C 1
ATOM 3426 O O . ALA A 1 439 ? -4.509 -17.446 -19.550 1.00 73.44 439 ALA A O 1
ATOM 3427 N N . PRO A 1 440 ? -5.444 -18.504 -21.297 1.00 66.38 440 PRO A N 1
ATOM 3428 C CA . PRO A 1 440 ? -6.187 -17.334 -21.727 1.00 66.38 440 PRO A CA 1
ATOM 3429 C C . PRO A 1 440 ? -7.346 -17.122 -20.751 1.00 66.38 440 PRO A C 1
ATOM 3431 O O . PRO A 1 440 ? -8.278 -17.921 -20.710 1.00 66.38 440 PRO A O 1
ATOM 3434 N N . SER A 1 441 ? -7.295 -16.042 -19.983 1.00 65.75 441 SER A N 1
ATOM 3435 C CA . SER A 1 441 ? -8.400 -15.625 -19.124 1.00 65.75 441 SER A CA 1
ATOM 3436 C C . SER A 1 441 ? -9.671 -15.354 -19.941 1.00 65.75 441 SER A C 1
ATOM 3438 O O . SER A 1 441 ? -9.623 -14.963 -21.114 1.00 65.75 441 SER A O 1
ATOM 3440 N N . SER A 1 442 ? -10.842 -15.514 -19.319 1.00 62.12 442 SER A N 1
ATOM 3441 C CA . SER A 1 442 ? -12.162 -15.243 -19.920 1.00 62.12 442 SER A CA 1
ATOM 3442 C C . SER A 1 442 ? -12.475 -13.736 -20.069 1.00 62.12 442 SER A C 1
ATOM 3444 O O . SER A 1 442 ? -13.629 -13.312 -20.006 1.00 62.12 442 SER A O 1
ATOM 3446 N N . THR A 1 443 ? -11.445 -12.905 -20.276 1.00 55.34 443 THR A N 1
ATOM 3447 C CA . THR A 1 443 ? -11.444 -11.451 -20.062 1.00 55.34 443 THR A CA 1
ATOM 3448 C C . THR A 1 443 ? -12.614 -10.705 -20.716 1.00 55.34 443 THR A C 1
ATOM 3450 O O . THR A 1 443 ? -12.802 -10.758 -21.934 1.00 55.34 443 THR A O 1
ATOM 3453 N N . THR A 1 444 ? -13.290 -9.843 -19.946 1.00 52.66 444 THR A N 1
ATOM 3454 C CA . THR A 1 444 ? -13.996 -8.676 -20.505 1.00 52.66 444 THR A CA 1
ATOM 3455 C C . THR A 1 444 ? -13.029 -7.499 -20.500 1.00 52.66 444 THR A C 1
ATOM 3457 O O . THR A 1 444 ? -12.920 -6.744 -19.539 1.00 52.66 444 THR A O 1
ATOM 3460 N N . ARG A 1 445 ? -12.252 -7.384 -21.577 1.00 54.28 445 ARG A N 1
ATOM 3461 C CA . ARG A 1 445 ? -11.219 -6.355 -21.729 1.00 54.28 445 ARG A CA 1
ATOM 3462 C C . ARG A 1 445 ? -11.871 -5.104 -22.318 1.00 54.28 445 ARG A C 1
ATOM 3464 O O . ARG A 1 445 ? -12.311 -5.134 -23.467 1.00 54.28 445 ARG A O 1
ATOM 3471 N N . LYS A 1 446 ? -11.928 -4.002 -21.569 1.00 44.97 446 LYS A N 1
ATOM 3472 C CA . LYS A 1 446 ? -12.311 -2.694 -22.121 1.00 44.97 446 LYS A CA 1
ATOM 3473 C C . LYS A 1 446 ? -11.096 -1.775 -22.120 1.00 44.97 446 LYS A C 1
ATOM 3475 O O . LYS A 1 446 ? -10.914 -0.968 -21.223 1.00 44.97 446 LYS A O 1
ATOM 3480 N N . ALA A 1 447 ? -10.255 -1.927 -23.140 1.00 42.50 447 ALA A N 1
ATOM 3481 C CA . ALA A 1 447 ? -9.216 -0.945 -23.425 1.00 42.50 447 ALA A CA 1
ATOM 3482 C C . ALA A 1 447 ? -9.889 0.382 -23.814 1.00 42.50 447 ALA A C 1
ATOM 3484 O O . ALA A 1 447 ? -10.783 0.387 -24.664 1.00 42.50 447 ALA A O 1
ATOM 3485 N N . LEU A 1 448 ? -9.494 1.485 -23.177 1.00 35.53 448 LEU A N 1
ATOM 3486 C CA . LEU A 1 448 ? -10.107 2.798 -23.399 1.00 35.53 448 LEU A CA 1
ATOM 3487 C C . LEU A 1 448 ? -9.432 3.632 -24.497 1.00 35.53 448 LEU A C 1
ATOM 3489 O O . LEU A 1 448 ? -10.013 4.634 -24.900 1.00 35.53 448 LEU A O 1
ATOM 3493 N N . PHE A 1 449 ? -8.290 3.211 -25.060 1.00 35.25 449 PHE A N 1
ATOM 3494 C CA . PHE A 1 449 ? -7.577 4.027 -26.050 1.00 35.25 449 PHE A CA 1
ATOM 3495 C C . PHE A 1 449 ? -6.962 3.204 -27.194 1.00 35.25 449 PHE A C 1
ATOM 3497 O O . PHE A 1 449 ? -6.009 2.455 -26.996 1.00 35.25 449 PHE A O 1
ATOM 3504 N N . ASP A 1 450 ? -7.507 3.395 -28.399 1.00 29.80 450 ASP A N 1
ATOM 3505 C CA . ASP A 1 450 ? -6.794 3.260 -29.675 1.00 29.80 450 ASP A CA 1
ATOM 3506 C C . ASP A 1 450 ? -6.318 4.673 -30.043 1.00 29.80 450 ASP A C 1
ATOM 3508 O O . ASP A 1 450 ? -7.151 5.549 -30.286 1.00 29.80 450 ASP A O 1
ATOM 3512 N N . ASP A 1 451 ? -5.008 4.920 -30.081 1.00 34.25 451 ASP A N 1
ATOM 3513 C CA . ASP A 1 451 ? -4.466 6.192 -30.583 1.00 34.25 451 ASP A CA 1
ATOM 3514 C C . ASP A 1 451 ? -3.519 5.938 -31.762 1.00 34.25 451 ASP A C 1
ATOM 3516 O O . ASP A 1 451 ? -2.310 6.155 -31.713 1.00 34.25 451 ASP A O 1
ATOM 3520 N N . ASP A 1 452 ? -4.110 5.469 -32.862 1.00 30.55 452 ASP A N 1
ATOM 3521 C CA . ASP A 1 452 ? -3.498 5.497 -34.189 1.00 30.55 452 ASP A CA 1
ATOM 3522 C C . ASP A 1 452 ? -3.608 6.920 -34.765 1.00 30.55 452 ASP A C 1
ATOM 3524 O O . ASP A 1 452 ? -4.475 7.231 -35.590 1.00 30.55 452 ASP A O 1
ATOM 3528 N N . ARG A 1 453 ? -2.721 7.825 -34.336 1.00 41.06 453 ARG A N 1
ATOM 3529 C CA . ARG A 1 453 ? -2.498 9.106 -35.029 1.00 41.06 453 ARG A CA 1
ATOM 3530 C C . ARG A 1 453 ? -1.096 9.163 -35.614 1.00 41.06 453 ARG A C 1
ATOM 3532 O O . ARG A 1 453 ? -0.127 9.503 -34.941 1.00 41.06 453 ARG A O 1
ATOM 3539 N N . GLU A 1 454 ? -0.999 8.896 -36.914 1.00 38.59 454 GLU A N 1
ATOM 3540 C CA . GLU A 1 454 ? 0.177 9.253 -37.707 1.00 38.59 454 GLU A CA 1
ATOM 3541 C C . GLU A 1 454 ? 0.282 10.782 -37.823 1.00 38.59 454 GLU A C 1
ATOM 3543 O O . GLU A 1 454 ? -0.581 11.440 -38.409 1.00 38.59 454 GLU A O 1
ATOM 3548 N N . LEU A 1 455 ? 1.363 11.367 -37.304 1.00 45.31 455 LEU A N 1
ATOM 3549 C CA . LEU A 1 455 ? 1.694 12.778 -37.507 1.00 45.31 455 LEU A CA 1
ATOM 3550 C C . LEU A 1 455 ? 2.970 12.877 -38.345 1.00 45.31 455 LEU A C 1
ATOM 3552 O O . LEU A 1 455 ? 4.041 13.104 -37.813 1.00 45.31 455 LEU A O 1
ATOM 3556 N N . GLY A 1 456 ? 2.884 12.766 -39.669 1.00 47.62 456 GLY A N 1
ATOM 3557 C CA . GLY A 1 456 ? 4.039 13.050 -40.528 1.00 47.62 456 GLY A CA 1
ATOM 3558 C C . GLY A 1 456 ? 4.362 14.550 -40.557 1.00 47.62 456 GLY A C 1
ATOM 3559 O O . GLY A 1 456 ? 3.613 15.318 -41.164 1.00 47.62 456 GLY A O 1
ATOM 3560 N N . SER A 1 457 ? 5.466 14.995 -39.942 1.00 64.50 457 SER A N 1
ATOM 3561 C CA . SER A 1 457 ? 5.906 16.398 -40.018 1.00 64.50 457 SER A CA 1
ATOM 3562 C C . SER A 1 457 ? 7.445 16.566 -40.090 1.00 64.50 457 SER A C 1
ATOM 3564 O O . SER A 1 457 ? 8.173 15.755 -39.520 1.00 64.50 457 SER A O 1
ATOM 3566 N N . PRO A 1 458 ? 7.975 17.596 -40.791 1.00 76.69 458 PRO A N 1
ATOM 3567 C CA . PRO A 1 458 ? 9.420 17.874 -40.930 1.00 76.69 458 PRO A CA 1
ATOM 3568 C C . PRO A 1 458 ? 10.183 18.036 -39.609 1.00 76.69 458 PRO A C 1
ATOM 3570 O O . PRO A 1 458 ? 11.393 17.830 -39.548 1.00 76.69 458 PRO A O 1
ATOM 3573 N N . GLU A 1 459 ? 9.477 18.418 -38.550 1.00 75.81 459 GLU A N 1
ATOM 3574 C CA . GLU A 1 459 ? 10.008 18.564 -37.201 1.00 75.81 459 GLU A CA 1
ATOM 3575 C C . GLU A 1 459 ? 10.470 17.219 -36.611 1.00 75.81 459 GLU A C 1
ATOM 3577 O O . GLU A 1 459 ? 11.391 17.213 -35.800 1.00 75.81 459 GLU A O 1
ATOM 3582 N N . ILE A 1 460 ? 9.903 16.087 -37.056 1.00 75.19 460 ILE A N 1
ATOM 3583 C CA . ILE A 1 460 ? 10.309 14.735 -36.630 1.00 75.19 460 ILE A CA 1
ATOM 3584 C C . ILE A 1 460 ? 11.703 14.411 -37.145 1.00 75.19 460 ILE A C 1
ATOM 3586 O O . ILE A 1 460 ? 12.550 13.964 -36.380 1.00 75.19 460 ILE A O 1
ATOM 3590 N N . GLU A 1 461 ? 11.952 14.664 -38.430 1.00 78.69 461 GLU A N 1
ATOM 3591 C CA . GLU A 1 461 ? 13.258 14.406 -39.039 1.00 78.69 461 GLU A CA 1
ATOM 3592 C C . GLU A 1 461 ? 14.324 15.357 -38.495 1.00 78.69 461 GLU A C 1
ATOM 3594 O O . GLU A 1 461 ? 15.441 14.934 -38.214 1.00 78.69 461 GLU A O 1
ATOM 3599 N N . ALA A 1 462 ? 13.970 16.625 -38.255 1.00 81.69 462 ALA A N 1
ATOM 3600 C CA . ALA A 1 462 ? 14.874 17.571 -37.606 1.00 81.69 462 ALA A CA 1
ATOM 3601 C C . ALA A 1 462 ? 15.224 17.130 -36.176 1.00 81.69 462 ALA A C 1
ATOM 3603 O O . ALA A 1 462 ? 16.392 17.143 -35.790 1.00 81.69 462 ALA A O 1
ATOM 3604 N N . LEU A 1 463 ? 14.226 16.707 -35.393 1.00 77.69 463 LEU A N 1
ATOM 3605 C CA . LEU A 1 463 ? 14.449 16.207 -34.041 1.00 77.69 463 LEU A CA 1
ATOM 3606 C C . LEU A 1 463 ? 15.281 14.916 -34.059 1.00 77.69 463 LEU A C 1
ATOM 3608 O O . LEU A 1 463 ? 16.221 14.799 -33.280 1.00 77.69 463 LEU A O 1
ATOM 3612 N N . ARG A 1 464 ? 15.003 13.987 -34.980 1.00 74.94 464 ARG A N 1
ATOM 3613 C CA . ARG A 1 464 ? 15.774 12.751 -35.169 1.00 74.94 464 ARG A CA 1
ATOM 3614 C C . ARG A 1 464 ? 17.235 13.047 -35.488 1.00 74.94 464 ARG A C 1
ATOM 3616 O O . ARG A 1 464 ? 18.119 12.526 -34.816 1.00 74.94 464 ARG A O 1
ATOM 3623 N N . GLU A 1 465 ? 17.490 13.930 -36.450 1.00 79.19 465 GLU A N 1
ATOM 3624 C CA . GLU A 1 465 ? 18.843 14.317 -36.857 1.00 79.19 465 GLU A CA 1
ATOM 3625 C C . GLU A 1 465 ? 19.630 14.949 -35.695 1.00 79.19 465 GLU A C 1
ATOM 3627 O O . GLU A 1 465 ? 20.826 14.692 -35.534 1.00 79.19 465 GLU A O 1
ATOM 3632 N N . LEU A 1 466 ? 18.973 15.755 -34.855 1.00 77.06 466 LEU A N 1
ATOM 3633 C CA . LEU A 1 466 ? 19.597 16.345 -33.667 1.00 77.06 466 LEU A CA 1
ATOM 3634 C C . LEU A 1 466 ? 19.883 15.300 -32.583 1.00 77.06 466 LEU A C 1
ATOM 3636 O O . LEU A 1 466 ? 20.973 15.306 -32.006 1.00 77.06 466 LEU A O 1
ATOM 3640 N N . LEU A 1 467 ? 18.946 14.380 -32.337 1.00 68.12 467 LEU A N 1
ATOM 3641 C CA . LEU A 1 467 ? 19.117 13.278 -31.386 1.00 68.12 467 LEU A CA 1
ATOM 3642 C C . LEU A 1 467 ? 20.256 12.339 -31.816 1.00 68.12 467 LEU A C 1
ATOM 3644 O O . LEU A 1 467 ? 21.102 11.993 -30.992 1.00 68.12 467 LEU A O 1
ATOM 3648 N N . GLU A 1 468 ? 20.348 11.999 -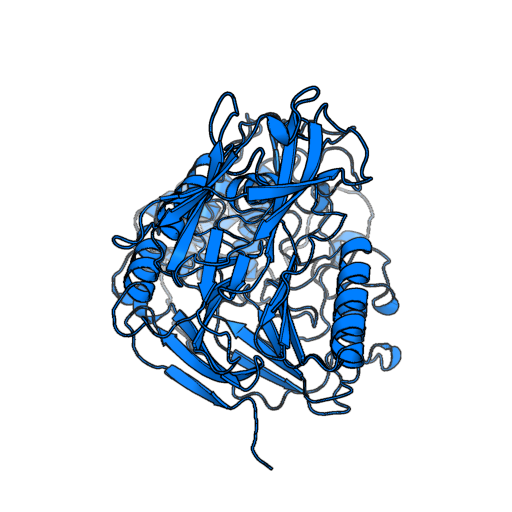33.104 1.00 68.56 468 GLU A N 1
ATOM 3649 C CA . GLU A 1 468 ? 21.426 11.176 -33.672 1.00 68.56 468 GLU A CA 1
ATOM 3650 C C . GLU A 1 468 ? 22.805 11.844 -33.569 1.00 68.56 468 GLU A C 1
ATOM 3652 O O . GLU A 1 468 ? 23.813 11.170 -33.345 1.00 68.56 468 GLU A O 1
ATOM 3657 N N . LYS A 1 469 ? 22.869 13.175 -33.692 1.00 71.44 469 LYS A N 1
ATOM 3658 C CA . LYS A 1 469 ? 24.113 13.951 -33.551 1.00 71.44 469 LYS A CA 1
ATOM 3659 C C . LYS A 1 469 ? 24.502 14.237 -32.099 1.00 71.44 469 LYS A C 1
ATOM 3661 O O . LYS A 1 469 ? 25.555 14.833 -31.871 1.00 71.44 469 LYS A O 1
ATOM 3666 N N . GLY A 1 470 ? 23.670 13.862 -31.124 1.00 64.50 470 GLY A N 1
ATOM 3667 C CA . GLY A 1 470 ? 23.857 14.233 -29.718 1.00 64.50 470 GLY A CA 1
ATOM 3668 C C . GLY A 1 470 ? 23.685 15.736 -29.450 1.00 64.50 470 GLY A C 1
ATOM 3669 O O . GLY A 1 470 ? 24.147 16.236 -28.425 1.00 64.50 470 GLY A O 1
ATOM 3670 N N . ALA A 1 471 ? 23.028 16.468 -30.354 1.00 74.44 471 ALA A N 1
ATOM 3671 C CA . ALA A 1 471 ? 22.816 17.912 -30.286 1.00 74.44 471 ALA A CA 1
ATOM 3672 C C . ALA A 1 471 ? 21.596 18.259 -29.412 1.00 74.44 471 ALA A C 1
ATOM 3674 O O . ALA A 1 471 ? 20.568 18.764 -29.866 1.00 74.44 471 ALA A O 1
ATOM 3675 N N . MET A 1 472 ? 21.688 17.920 -28.128 1.00 64.56 472 MET A N 1
ATOM 3676 C CA . MET A 1 472 ? 20.509 17.827 -27.270 1.00 64.56 472 MET A CA 1
ATOM 3677 C C . MET A 1 472 ? 19.900 19.174 -26.853 1.00 64.56 472 MET A C 1
ATOM 3679 O O . MET A 1 472 ? 18.687 19.272 -26.692 1.00 64.56 472 MET A O 1
ATOM 3683 N N . GLU A 1 473 ? 20.708 20.228 -26.708 1.00 71.12 473 GLU A N 1
ATOM 3684 C CA . GLU A 1 473 ? 20.192 21.579 -26.419 1.00 71.12 473 GLU A CA 1
ATOM 3685 C C . GLU A 1 473 ? 19.316 22.104 -27.567 1.00 71.12 473 GLU A C 1
ATOM 3687 O O . GLU A 1 473 ? 18.296 22.752 -27.343 1.00 71.12 473 GLU A O 1
ATOM 3692 N N . GLU A 1 474 ? 19.679 21.767 -28.802 1.00 78.12 474 GLU A N 1
ATOM 3693 C CA . GLU A 1 474 ? 18.952 22.147 -30.012 1.00 78.12 474 GLU A CA 1
ATOM 3694 C C . GLU A 1 474 ? 17.672 21.313 -30.163 1.00 78.12 474 GLU A C 1
ATOM 3696 O O . GLU A 1 474 ? 16.619 21.856 -30.500 1.00 78.12 474 GLU A O 1
ATOM 3701 N N . ALA A 1 475 ? 17.729 20.016 -29.833 1.00 75.62 475 ALA A N 1
ATOM 3702 C CA . ALA A 1 475 ? 16.554 19.147 -29.766 1.00 75.62 475 ALA A CA 1
ATOM 3703 C C . ALA A 1 475 ? 15.536 19.659 -28.732 1.00 75.62 475 ALA A C 1
ATOM 3705 O O . ALA A 1 475 ? 14.351 19.794 -29.037 1.00 75.62 475 ALA A O 1
ATOM 3706 N N . LEU A 1 476 ? 15.999 20.026 -27.532 1.00 72.19 476 LEU A N 1
ATOM 3707 C CA . LEU A 1 476 ? 15.159 20.646 -26.505 1.00 72.19 476 LEU A CA 1
ATOM 3708 C C . LEU A 1 476 ? 14.558 21.976 -26.965 1.00 72.19 476 LEU A C 1
ATOM 3710 O O . LEU A 1 476 ? 13.394 22.231 -26.679 1.00 72.19 476 LEU A O 1
ATOM 3714 N N . ALA A 1 477 ? 15.304 22.801 -27.702 1.00 80.31 477 ALA A N 1
ATOM 3715 C CA . ALA A 1 477 ? 14.786 24.066 -28.217 1.00 80.31 477 ALA A CA 1
ATOM 3716 C C . ALA A 1 477 ? 13.625 23.869 -29.211 1.00 80.31 477 ALA A C 1
ATOM 3718 O O . ALA A 1 477 ? 12.686 24.668 -29.214 1.00 80.31 477 ALA A O 1
ATOM 3719 N N . ILE A 1 478 ? 13.650 22.797 -30.018 1.00 79.38 478 ILE A N 1
ATOM 3720 C CA . ILE A 1 478 ? 12.508 22.409 -30.866 1.00 79.38 478 ILE A CA 1
ATOM 3721 C C . ILE A 1 478 ? 11.310 22.025 -29.993 1.00 79.38 478 ILE A C 1
ATOM 3723 O O . ILE A 1 478 ? 10.197 22.488 -30.237 1.00 79.38 478 ILE A O 1
ATOM 3727 N N . LEU A 1 479 ? 11.534 21.211 -28.962 1.00 75.50 479 LEU A N 1
ATOM 3728 C CA . LEU A 1 479 ? 10.482 20.708 -28.078 1.00 75.50 479 LEU A CA 1
ATOM 3729 C C . LEU A 1 479 ? 9.846 21.822 -27.233 1.00 75.50 479 LEU A C 1
ATOM 3731 O O . LEU A 1 479 ? 8.622 21.881 -27.111 1.00 75.50 479 LEU A O 1
ATOM 3735 N N . ASP A 1 480 ? 10.645 22.735 -26.684 1.00 75.88 480 ASP A N 1
ATOM 3736 C CA . ASP A 1 480 ? 10.187 23.838 -25.830 1.00 75.88 480 ASP A CA 1
ATOM 3737 C C . ASP A 1 480 ? 9.262 24.818 -26.573 1.00 75.88 480 ASP A C 1
ATOM 3739 O O . ASP A 1 480 ? 8.413 25.454 -25.946 1.00 75.88 480 ASP A O 1
ATOM 3743 N N . GLY A 1 481 ? 9.378 24.908 -27.903 1.00 73.62 481 GLY A N 1
ATOM 3744 C CA . GLY A 1 481 ? 8.505 25.721 -28.754 1.00 73.62 481 GLY A CA 1
ATOM 3745 C C . GLY A 1 481 ? 7.153 25.083 -29.099 1.00 73.62 481 GLY A C 1
ATOM 3746 O O . GLY A 1 481 ? 6.325 25.741 -29.732 1.00 73.62 481 GLY A O 1
ATOM 3747 N N . LEU A 1 482 ? 6.922 23.823 -28.716 1.00 73.31 482 LEU A N 1
ATOM 3748 C CA . LEU A 1 482 ? 5.716 23.063 -29.055 1.00 73.31 482 LEU A CA 1
ATOM 3749 C C . LEU A 1 482 ? 4.768 22.906 -27.851 1.00 73.31 482 LEU A C 1
ATOM 3751 O O . LEU A 1 482 ? 5.243 22.790 -26.713 1.00 73.31 482 LEU A O 1
ATOM 3755 N N . PRO A 1 483 ? 3.441 22.849 -28.094 1.00 65.88 483 PRO A N 1
ATOM 3756 C CA . PRO A 1 483 ? 2.469 22.378 -27.107 1.00 65.88 483 PRO A CA 1
ATOM 3757 C C . PRO A 1 483 ? 2.806 20.962 -26.596 1.00 65.88 483 PRO A C 1
ATOM 3759 O O . PRO A 1 483 ? 3.349 20.175 -27.384 1.00 65.88 483 PRO A O 1
ATOM 3762 N N . PRO A 1 484 ? 2.513 20.623 -25.323 1.00 58.34 484 PRO A N 1
ATOM 3763 C CA . PRO A 1 484 ? 2.861 19.330 -24.717 1.00 58.34 484 PRO A CA 1
ATOM 3764 C C . PRO A 1 484 ? 2.450 18.112 -25.557 1.00 58.34 484 PRO A C 1
ATOM 3766 O O . PRO A 1 484 ? 3.277 17.255 -25.854 1.00 58.34 484 PRO A O 1
ATOM 3769 N N . GLU A 1 485 ? 1.217 18.092 -26.054 1.00 57.91 485 GLU A N 1
ATOM 3770 C CA . GLU A 1 485 ? 0.652 16.999 -26.843 1.00 57.91 485 GLU A CA 1
ATOM 3771 C C . GLU A 1 485 ? 1.389 16.787 -28.173 1.00 57.91 485 GLU A C 1
ATOM 3773 O O . GLU A 1 485 ? 1.629 15.659 -28.607 1.00 57.91 485 GLU A O 1
ATOM 3778 N N . ARG A 1 486 ? 1.820 17.880 -28.815 1.00 68.56 486 ARG A N 1
ATOM 3779 C CA . ARG A 1 486 ? 2.589 17.808 -30.062 1.00 68.56 486 ARG A CA 1
ATOM 3780 C C . ARG A 1 486 ? 4.034 17.416 -29.795 1.00 68.56 486 ARG A C 1
ATOM 3782 O O . ARG A 1 486 ? 4.648 16.790 -30.650 1.00 68.56 486 ARG A O 1
ATOM 3789 N N . ARG A 1 487 ? 4.573 17.787 -28.636 1.00 69.69 487 ARG A N 1
ATOM 3790 C CA . ARG A 1 487 ? 5.939 17.482 -28.217 1.00 69.69 487 ARG A CA 1
ATOM 3791 C C . ARG A 1 487 ? 6.131 15.989 -27.970 1.00 69.69 487 ARG A C 1
ATOM 3793 O O . ARG A 1 487 ? 7.060 15.416 -28.536 1.00 69.69 487 ARG A O 1
ATOM 3800 N N . ASP A 1 488 ? 5.249 15.378 -27.188 1.00 60.22 488 ASP A N 1
ATOM 3801 C CA . ASP A 1 488 ? 5.330 13.954 -26.846 1.00 60.22 488 ASP A CA 1
ATOM 3802 C C . ASP A 1 488 ? 5.121 13.090 -28.102 1.00 60.22 488 ASP A C 1
ATOM 3804 O O . ASP A 1 488 ? 5.909 12.190 -28.396 1.00 60.22 488 ASP A O 1
ATOM 3808 N N . ALA A 1 489 ? 4.155 13.459 -28.952 1.00 65.06 489 ALA A N 1
ATOM 3809 C CA . ALA A 1 489 ? 3.959 12.799 -30.241 1.00 65.06 489 ALA A CA 1
ATOM 3810 C C . ALA A 1 489 ? 5.167 12.942 -31.190 1.00 65.06 489 ALA A C 1
ATOM 3812 O O . ALA A 1 489 ? 5.473 12.017 -31.949 1.00 65.06 489 ALA A O 1
ATOM 3813 N N . LEU A 1 490 ? 5.859 14.089 -31.168 1.00 70.38 490 LEU A N 1
ATOM 3814 C CA . LEU A 1 490 ? 7.066 14.323 -31.965 1.00 70.38 490 LEU A CA 1
ATOM 3815 C C . LEU A 1 490 ? 8.240 13.477 -31.459 1.00 70.38 490 LEU A C 1
ATOM 3817 O O . LEU A 1 490 ? 8.921 12.845 -32.264 1.00 70.38 490 LEU A O 1
ATOM 3821 N N . LEU A 1 491 ? 8.453 13.435 -30.139 1.00 66.38 491 LEU A N 1
ATOM 3822 C CA . LEU A 1 491 ? 9.471 12.608 -29.485 1.00 66.38 491 LEU A CA 1
ATOM 3823 C C . LEU A 1 491 ? 9.288 11.131 -29.825 1.00 66.38 491 LEU A C 1
ATOM 3825 O O . LEU A 1 491 ? 10.231 10.493 -30.297 1.00 66.38 491 LEU A O 1
ATOM 3829 N N . ALA A 1 492 ? 8.062 10.627 -29.681 1.00 61.97 492 ALA A N 1
ATOM 3830 C CA . ALA A 1 492 ? 7.712 9.242 -29.978 1.00 61.97 492 ALA A CA 1
ATOM 3831 C C . ALA A 1 492 ? 8.006 8.837 -31.436 1.00 61.97 492 ALA A C 1
ATOM 3833 O O . ALA A 1 492 ? 8.229 7.662 -31.720 1.00 61.97 492 ALA A O 1
ATOM 3834 N N . GLN A 1 493 ? 8.007 9.790 -32.372 1.00 68.31 493 GLN A N 1
ATOM 3835 C CA . GLN A 1 493 ? 8.281 9.540 -33.790 1.00 68.31 493 GLN A CA 1
ATOM 3836 C C . GLN A 1 493 ? 9.730 9.805 -34.202 1.00 68.31 493 GLN A C 1
ATOM 3838 O O . GLN A 1 493 ? 10.250 9.143 -35.104 1.00 68.31 493 GLN A O 1
ATOM 3843 N N . ALA A 1 494 ? 10.379 10.789 -33.584 1.00 67.50 494 ALA A N 1
ATOM 3844 C CA . ALA A 1 494 ? 11.734 11.199 -33.932 1.00 67.50 494 ALA A CA 1
ATOM 3845 C C . ALA A 1 494 ? 12.776 10.203 -33.438 1.00 67.50 494 ALA A C 1
ATOM 3847 O O . ALA A 1 494 ? 13.791 10.002 -34.103 1.00 67.50 494 ALA A O 1
ATOM 3848 N N . LEU A 1 495 ? 12.519 9.543 -32.312 1.00 61.84 495 LEU A N 1
ATOM 3849 C CA . LEU A 1 495 ? 13.389 8.489 -31.819 1.00 61.84 495 LEU A CA 1
ATOM 3850 C C . LEU A 1 495 ? 13.358 7.322 -32.823 1.00 61.84 495 LEU A C 1
ATOM 3852 O O . LEU A 1 495 ? 12.278 6.802 -33.112 1.00 61.84 495 LEU A O 1
ATOM 3856 N N . PRO A 1 496 ? 14.498 6.954 -33.438 1.00 52.59 496 PRO A N 1
ATOM 3857 C CA . PRO A 1 496 ? 14.521 5.869 -34.406 1.00 52.59 496 PRO A CA 1
ATOM 3858 C C . PRO A 1 496 ? 14.061 4.577 -33.732 1.00 52.59 496 PRO A C 1
ATOM 3860 O O . PRO A 1 496 ? 14.384 4.338 -32.565 1.00 52.59 496 PRO A O 1
ATOM 3863 N N . ASP A 1 497 ? 13.353 3.724 -34.481 1.00 47.84 497 ASP A N 1
ATOM 3864 C CA . ASP A 1 497 ? 13.188 2.327 -34.092 1.00 47.84 497 ASP A CA 1
ATOM 3865 C C . ASP A 1 497 ? 14.591 1.783 -33.825 1.00 47.84 497 ASP A C 1
ATOM 3867 O O . ASP A 1 497 ? 15.400 1.645 -34.742 1.00 47.84 497 ASP A O 1
ATOM 3871 N N . ALA A 1 498 ? 14.913 1.512 -32.561 1.00 42.84 498 ALA A N 1
ATOM 3872 C CA . ALA A 1 498 ? 16.227 1.031 -32.147 1.00 42.84 498 ALA A CA 1
ATOM 3873 C C . ALA A 1 498 ? 16.458 -0.442 -32.549 1.00 42.84 498 ALA A C 1
ATOM 3875 O O . ALA A 1 498 ? 17.068 -1.212 -31.804 1.00 42.84 498 ALA A O 1
ATOM 3876 N N . GLY A 1 499 ? 15.960 -0.847 -33.719 1.00 37.28 499 GLY A N 1
ATOM 3877 C CA . GLY A 1 499 ? 16.390 -2.049 -34.406 1.00 37.28 499 GLY A CA 1
ATOM 3878 C C . GLY A 1 499 ? 17.814 -1.844 -34.918 1.00 37.28 499 GLY A C 1
ATOM 3879 O O . GLY A 1 499 ? 18.069 -0.974 -35.742 1.00 37.28 499 GLY A O 1
ATOM 3880 N N .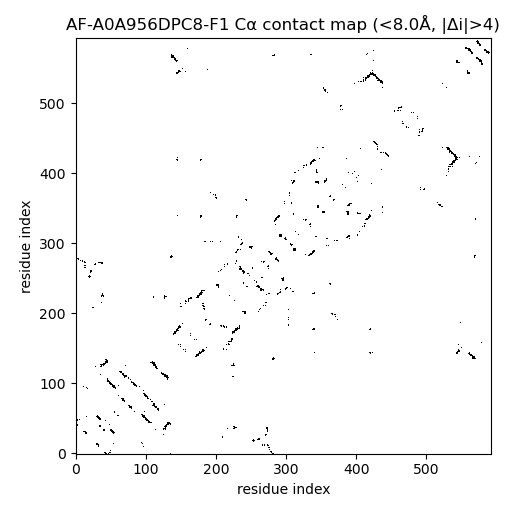 ASP A 1 500 ? 18.742 -2.657 -34.418 1.00 34.25 500 ASP A N 1
ATOM 3881 C CA . ASP A 1 500 ? 20.098 -2.846 -34.954 1.00 34.25 500 ASP A CA 1
ATOM 3882 C C . ASP A 1 500 ? 21.158 -1.746 -34.757 1.00 34.25 500 ASP A C 1
ATOM 3884 O O . ASP A 1 500 ? 22.209 -1.774 -35.408 1.00 34.25 500 ASP A O 1
ATOM 3888 N N . ALA A 1 501 ? 21.020 -0.863 -33.764 1.00 32.38 501 ALA A N 1
ATOM 3889 C CA . ALA A 1 501 ? 22.188 -0.133 -33.262 1.00 32.38 501 ALA A CA 1
ATOM 3890 C C . ALA A 1 501 ? 23.113 -1.096 -32.490 1.00 32.38 501 ALA A C 1
ATOM 3892 O O . ALA A 1 501 ? 23.028 -1.225 -31.267 1.00 32.38 501 ALA A O 1
ATOM 3893 N N . ARG A 1 502 ? 23.995 -1.798 -33.220 1.00 32.03 502 ARG A N 1
ATOM 3894 C CA . ARG A 1 502 ? 25.116 -2.564 -32.661 1.00 32.03 502 ARG A CA 1
ATOM 3895 C C . ARG A 1 502 ? 25.852 -1.690 -31.656 1.00 32.03 502 ARG A C 1
ATOM 3897 O O . ARG A 1 502 ? 26.494 -0.706 -32.021 1.00 32.03 502 ARG A O 1
ATOM 3904 N N . VAL A 1 503 ? 25.753 -2.088 -30.395 1.00 33.50 503 VAL A N 1
ATOM 3905 C CA . VAL A 1 503 ? 26.551 -1.567 -29.297 1.00 33.50 503 VAL A CA 1
ATOM 3906 C C . VAL A 1 503 ? 28.014 -1.709 -29.709 1.00 33.50 503 VAL A C 1
ATOM 3908 O O . VAL A 1 503 ? 28.527 -2.818 -29.830 1.00 33.50 503 VAL A O 1
ATOM 3911 N N . VAL A 1 504 ? 28.688 -0.589 -29.965 1.00 28.12 504 VAL A N 1
ATOM 3912 C CA . VAL A 1 504 ? 30.149 -0.561 -29.930 1.00 28.12 504 VAL A CA 1
ATOM 3913 C C . VAL A 1 504 ? 30.502 -0.672 -28.453 1.00 28.12 504 VAL A C 1
ATOM 3915 O O . VAL A 1 504 ? 30.647 0.329 -27.756 1.00 28.12 504 VAL A O 1
ATOM 3918 N N . THR A 1 505 ? 30.537 -1.904 -27.950 1.00 31.84 505 THR A N 1
ATOM 3919 C CA . THR A 1 505 ? 31.174 -2.207 -26.678 1.00 31.84 505 THR A CA 1
ATOM 3920 C C . THR A 1 505 ? 32.651 -1.892 -26.868 1.00 31.84 505 THR A C 1
ATOM 3922 O O . THR A 1 505 ? 33.318 -2.401 -27.773 1.00 31.84 505 THR A O 1
ATOM 3925 N N . ALA A 1 506 ? 33.175 -0.987 -26.050 1.00 28.91 506 ALA A N 1
ATOM 3926 C CA . ALA A 1 506 ? 34.610 -0.876 -25.888 1.00 28.91 506 ALA A CA 1
ATOM 3927 C C . ALA A 1 506 ? 35.090 -2.182 -25.236 1.00 28.91 506 ALA A C 1
ATOM 3929 O O . ALA A 1 506 ? 35.011 -2.335 -24.028 1.00 28.91 506 ALA A O 1
ATOM 3930 N N . ALA A 1 507 ? 35.489 -3.137 -26.078 1.00 30.03 507 ALA A N 1
ATOM 3931 C CA . ALA A 1 507 ? 36.337 -4.294 -25.801 1.00 30.03 507 ALA A CA 1
ATOM 3932 C C . ALA A 1 507 ? 36.357 -4.811 -24.343 1.00 30.03 507 ALA A C 1
ATOM 3934 O O . ALA A 1 507 ? 37.333 -4.618 -23.619 1.00 30.03 507 ALA A O 1
ATOM 3935 N N . SER A 1 508 ? 35.330 -5.571 -23.970 1.00 31.69 508 SER A N 1
ATOM 3936 C CA . SER A 1 508 ? 35.468 -6.713 -23.062 1.00 31.69 508 SER A CA 1
ATOM 3937 C C . SER A 1 508 ? 34.487 -7.797 -23.512 1.00 31.69 508 SER A C 1
ATOM 3939 O O . SER A 1 508 ? 33.293 -7.532 -23.639 1.00 31.69 508 SER A O 1
ATOM 3941 N N . ASP A 1 509 ? 35.012 -8.978 -23.830 1.00 30.98 509 ASP A N 1
ATOM 3942 C CA . ASP A 1 509 ? 34.309 -10.137 -24.395 1.00 30.98 509 ASP A CA 1
ATOM 3943 C C . ASP A 1 509 ? 33.313 -10.795 -23.409 1.00 30.98 509 ASP A C 1
ATOM 3945 O O . ASP A 1 509 ? 33.505 -11.947 -23.033 1.00 30.98 509 ASP A O 1
ATOM 3949 N N . ASP A 1 510 ? 32.241 -10.106 -23.004 1.00 37.91 510 ASP A N 1
ATOM 3950 C CA . ASP A 1 510 ? 31.127 -10.732 -22.271 1.00 37.91 510 ASP A CA 1
ATOM 3951 C C . ASP A 1 510 ? 29.833 -10.724 -23.106 1.00 37.91 510 ASP A C 1
ATOM 3953 O O . ASP A 1 510 ? 29.184 -9.692 -23.312 1.00 37.91 510 ASP A O 1
ATOM 3957 N N . GLU A 1 511 ? 29.437 -11.919 -23.564 1.00 37.75 511 GLU A N 1
ATOM 3958 C CA . GLU A 1 511 ? 28.199 -12.231 -24.304 1.00 37.75 511 GLU A CA 1
ATOM 3959 C C . GLU A 1 511 ? 26.904 -11.814 -23.566 1.00 37.75 511 GLU A C 1
ATOM 3961 O O . GLU A 1 511 ? 25.843 -11.703 -24.189 1.00 37.75 511 GLU A O 1
ATOM 3966 N N . ALA A 1 512 ? 26.987 -11.498 -22.269 1.00 40.75 512 ALA A N 1
ATOM 3967 C CA . ALA A 1 512 ? 25.859 -11.185 -21.388 1.00 40.75 512 ALA A CA 1
ATOM 3968 C C . ALA A 1 512 ? 25.058 -9.924 -21.779 1.00 40.75 512 ALA A C 1
ATOM 3970 O O . ALA A 1 512 ? 23.882 -9.799 -21.444 1.00 40.75 512 ALA A O 1
ATOM 3971 N N . THR A 1 513 ? 25.647 -8.980 -22.517 1.00 40.94 513 THR A N 1
ATOM 3972 C CA . THR A 1 513 ? 24.956 -7.717 -22.859 1.00 40.94 513 THR A CA 1
ATOM 3973 C C . THR A 1 513 ? 24.020 -7.826 -24.068 1.00 40.94 513 THR A C 1
ATOM 3975 O O . THR A 1 513 ? 23.175 -6.952 -24.264 1.00 40.94 513 THR A O 1
ATOM 3978 N N . SER A 1 514 ? 24.103 -8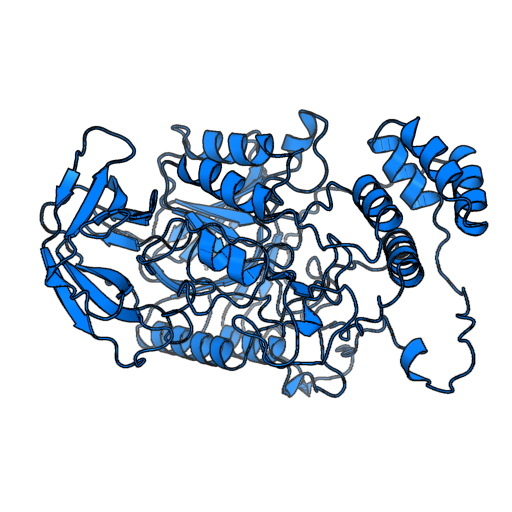.910 -24.852 1.00 41.12 514 SER A N 1
ATOM 3979 C CA . SER A 1 514 ? 23.205 -9.155 -25.996 1.00 41.12 514 SER A CA 1
ATOM 3980 C C . SER A 1 514 ? 21.846 -9.767 -25.609 1.00 41.12 514 SER A C 1
ATOM 3982 O O . SER A 1 514 ? 20.936 -9.818 -26.439 1.00 41.12 514 SER A O 1
ATOM 3984 N N . GLU A 1 515 ? 21.683 -10.183 -24.348 1.00 47.41 515 GLU A N 1
ATOM 3985 C CA . GLU A 1 515 ? 20.444 -10.764 -23.806 1.00 47.41 515 GLU A CA 1
ATOM 3986 C C . GLU A 1 515 ? 19.569 -9.767 -23.030 1.00 47.41 515 GLU A C 1
ATOM 3988 O O . GLU A 1 515 ? 18.419 -10.071 -22.711 1.00 47.41 515 GLU A O 1
ATOM 3993 N N . ALA A 1 516 ? 20.065 -8.551 -22.776 1.00 43.38 516 ALA A N 1
ATOM 3994 C CA . ALA A 1 516 ? 19.351 -7.518 -22.030 1.00 43.38 516 ALA A CA 1
ATOM 3995 C C . ALA A 1 516 ? 18.065 -7.076 -22.762 1.00 43.38 516 ALA A C 1
ATOM 3997 O O . ALA A 1 516 ? 18.084 -6.229 -23.660 1.00 43.38 516 ALA A O 1
ATOM 3998 N N . GLY A 1 517 ? 16.933 -7.662 -22.366 1.00 49.38 517 GLY A N 1
ATOM 3999 C CA . GLY A 1 517 ? 15.602 -7.373 -22.905 1.00 49.38 517 GLY A CA 1
ATOM 4000 C C . GLY A 1 517 ? 14.836 -8.590 -23.424 1.00 49.38 517 GLY A C 1
ATOM 4001 O O . GLY A 1 517 ? 13.650 -8.449 -23.718 1.00 49.38 517 GLY A O 1
ATOM 4002 N N . LYS A 1 518 ? 15.457 -9.774 -23.510 1.00 56.47 518 LYS A N 1
ATOM 4003 C CA . LYS A 1 518 ? 14.694 -11.016 -23.688 1.00 56.47 518 LYS A CA 1
ATOM 4004 C C . LYS A 1 518 ? 14.046 -11.396 -22.350 1.00 56.47 518 LYS A C 1
ATOM 4006 O O . LYS A 1 518 ? 14.698 -11.228 -21.317 1.00 56.47 518 LYS A O 1
ATOM 4011 N N . PRO A 1 519 ? 12.784 -11.856 -22.336 1.00 61.00 519 PRO A N 1
ATOM 4012 C CA . PRO A 1 519 ? 12.226 -12.461 -21.135 1.00 61.00 519 PRO A CA 1
ATOM 4013 C C . PRO A 1 519 ? 13.104 -13.649 -20.724 1.00 61.00 519 PRO A C 1
ATOM 4015 O O . PRO A 1 519 ? 13.549 -14.417 -21.578 1.00 61.00 519 PRO A O 1
ATOM 4018 N N . VAL A 1 520 ? 13.395 -13.756 -19.427 1.00 67.69 520 VAL A N 1
ATOM 4019 C CA . VAL A 1 520 ? 14.235 -14.834 -18.862 1.00 67.69 520 VAL A CA 1
ATOM 4020 C C . VAL A 1 520 ? 13.507 -16.158 -18.921 1.00 67.69 520 VAL A C 1
ATOM 4022 O O . VAL A 1 520 ? 14.087 -17.198 -19.224 1.00 67.69 520 VAL A O 1
ATOM 4025 N N . PHE A 1 521 ? 12.213 -16.088 -18.639 1.00 70.19 521 PHE A N 1
ATOM 4026 C CA . PHE A 1 521 ? 11.312 -17.213 -18.676 1.00 70.19 521 PHE A CA 1
ATOM 4027 C C . PHE A 1 521 ? 10.410 -17.037 -19.896 1.00 70.19 521 PHE A C 1
ATOM 4029 O O . PHE A 1 521 ? 9.644 -16.079 -19.993 1.00 70.19 521 PHE A O 1
ATOM 4036 N N . ASP A 1 522 ? 10.558 -17.943 -20.860 1.00 66.19 522 ASP A N 1
ATOM 4037 C CA . ASP A 1 522 ? 9.591 -18.141 -21.934 1.00 66.19 522 ASP A CA 1
ATOM 4038 C C . ASP A 1 522 ? 8.773 -19.383 -21.580 1.00 66.19 522 ASP A C 1
ATOM 4040 O O . ASP A 1 522 ? 9.274 -20.510 -21.609 1.00 66.19 522 ASP A O 1
ATOM 4044 N N . LEU A 1 523 ? 7.526 -19.162 -21.165 1.00 66.75 523 LEU A N 1
ATOM 4045 C CA . LEU A 1 523 ? 6.644 -20.229 -20.697 1.00 66.75 523 LEU A CA 1
ATOM 4046 C C . LEU A 1 523 ? 6.015 -21.050 -21.818 1.00 66.75 523 LEU A C 1
ATOM 4048 O O . LEU A 1 523 ? 5.336 -22.032 -21.525 1.00 66.75 523 LEU A O 1
ATOM 4052 N N . SER A 1 524 ? 6.242 -20.692 -23.085 1.00 60.72 524 SER A N 1
ATOM 4053 C CA . SER A 1 524 ? 5.582 -21.352 -24.215 1.00 60.72 524 SER A CA 1
ATOM 4054 C C . SER A 1 524 ? 5.838 -22.867 -24.303 1.00 60.72 524 SER A C 1
ATOM 4056 O O . SER A 1 524 ? 5.010 -23.568 -24.881 1.00 60.72 524 SER A O 1
ATOM 4058 N N . ASP A 1 525 ? 6.895 -23.387 -23.658 1.00 55.72 525 ASP A N 1
ATOM 4059 C CA . ASP A 1 525 ? 7.304 -24.798 -23.739 1.00 55.72 525 ASP A CA 1
ATOM 4060 C C . ASP A 1 525 ? 7.496 -25.527 -22.375 1.00 55.72 525 ASP A C 1
ATOM 4062 O O . ASP A 1 525 ? 7.982 -26.664 -22.354 1.00 55.72 525 ASP A O 1
ATOM 4066 N N . ARG A 1 526 ? 7.144 -24.930 -21.219 1.00 68.81 526 ARG A N 1
ATOM 4067 C CA . ARG A 1 526 ? 7.506 -25.450 -19.868 1.00 68.81 526 ARG A CA 1
ATOM 4068 C C . ARG A 1 526 ? 6.292 -25.773 -18.978 1.00 68.81 526 ARG A C 1
ATOM 4070 O O . ARG A 1 526 ? 5.792 -24.920 -18.255 1.00 68.81 526 ARG A O 1
ATOM 4077 N N . VAL A 1 527 ? 5.848 -27.037 -18.984 1.00 66.31 527 VAL A N 1
ATOM 4078 C CA . VAL A 1 527 ? 4.707 -27.536 -18.169 1.00 66.31 527 VAL A CA 1
ATOM 4079 C C . VAL A 1 527 ? 5.013 -27.569 -16.663 1.00 66.31 527 VAL A C 1
ATOM 4081 O O . VAL A 1 527 ? 4.108 -27.516 -15.838 1.00 66.31 527 VAL A O 1
ATOM 4084 N N . ASP A 1 528 ? 6.286 -27.651 -16.282 1.00 77.94 528 ASP A N 1
ATOM 4085 C CA . ASP A 1 528 ? 6.750 -27.684 -14.889 1.00 77.94 528 ASP A CA 1
ATOM 4086 C C . ASP A 1 528 ? 6.550 -26.359 -14.133 1.00 77.94 528 ASP A C 1
ATOM 4088 O O . ASP A 1 528 ? 6.667 -26.317 -12.906 1.00 77.94 528 ASP A O 1
ATOM 4092 N N . TYR A 1 529 ? 6.192 -25.295 -14.850 1.00 83.25 529 TYR A N 1
ATOM 4093 C CA . TYR A 1 529 ? 5.924 -23.981 -14.280 1.00 83.25 529 TYR A CA 1
ATOM 4094 C C . TYR A 1 529 ? 4.461 -23.664 -14.026 1.00 83.25 529 TYR A C 1
ATOM 4096 O O . TYR A 1 529 ? 4.207 -22.654 -13.375 1.00 83.25 529 TYR A O 1
ATOM 4104 N N . ALA A 1 530 ? 3.536 -24.521 -14.458 1.00 89.06 530 ALA A N 1
ATOM 4105 C CA . ALA A 1 530 ? 2.112 -24.276 -14.293 1.00 89.06 530 ALA A CA 1
ATOM 4106 C C . ALA A 1 530 ? 1.743 -24.047 -12.819 1.00 89.06 530 ALA A C 1
ATOM 4108 O O . ALA A 1 530 ? 2.142 -24.818 -11.937 1.00 89.06 530 ALA A O 1
ATOM 4109 N N . VAL A 1 531 ? 0.951 -23.005 -12.571 1.00 93.44 531 VAL A N 1
ATOM 4110 C CA . VAL A 1 531 ? 0.332 -22.739 -11.271 1.00 93.44 531 VAL A CA 1
ATOM 4111 C C . VAL A 1 531 ? -1.168 -22.790 -11.481 1.00 93.44 531 VAL A C 1
ATOM 4113 O O . VAL A 1 531 ? -1.753 -21.863 -12.030 1.00 93.44 531 VAL A O 1
ATOM 4116 N N . LEU A 1 532 ? -1.779 -23.906 -11.089 1.00 94.88 532 LEU A N 1
ATOM 4117 C CA . LEU A 1 532 ? -3.196 -24.148 -11.332 1.00 94.88 532 LEU A CA 1
ATOM 4118 C C . LEU A 1 532 ? -4.039 -23.517 -10.226 1.00 94.88 532 LEU A C 1
ATOM 4120 O O . LEU A 1 532 ? -3.766 -23.748 -9.048 1.00 94.88 532 LEU A O 1
ATOM 4124 N N . ALA A 1 533 ? -5.068 -22.762 -10.596 1.00 94.69 533 ALA A N 1
ATOM 4125 C CA . ALA A 1 533 ? -6.050 -22.254 -9.648 1.00 94.69 533 ALA A CA 1
ATOM 4126 C C . ALA A 1 533 ? -6.836 -23.418 -9.009 1.00 94.69 533 ALA A C 1
ATOM 4128 O O . ALA A 1 533 ? -7.356 -24.276 -9.720 1.00 94.69 533 ALA A O 1
ATOM 4129 N N . GLU A 1 534 ? -6.948 -23.459 -7.676 1.00 95.81 534 GLU A N 1
ATOM 4130 C CA . GLU A 1 534 ? -7.758 -24.476 -6.968 1.00 95.81 534 GLU A CA 1
ATOM 4131 C C . GLU A 1 534 ? -9.227 -24.045 -6.781 1.00 95.81 534 GLU A C 1
ATOM 4133 O O . GLU A 1 534 ? -10.074 -24.840 -6.381 1.00 95.81 534 GLU A O 1
ATOM 4138 N N . ALA A 1 535 ? -9.534 -22.781 -7.074 1.00 94.94 535 ALA A N 1
ATOM 4139 C CA . ALA A 1 535 ? -10.861 -22.177 -7.042 1.00 94.94 535 ALA A CA 1
ATOM 4140 C C . ALA A 1 535 ? -10.878 -20.950 -7.976 1.00 94.94 535 ALA A C 1
ATOM 4142 O O . ALA A 1 535 ? -9.796 -20.476 -8.340 1.00 94.94 535 ALA A O 1
ATOM 4143 N N . PRO A 1 536 ? -12.058 -20.401 -8.331 1.00 94.38 536 PRO A N 1
ATOM 4144 C CA . PRO A 1 536 ? -12.131 -19.158 -9.087 1.00 94.38 536 PRO A CA 1
ATOM 4145 C C . PRO A 1 536 ? -11.315 -18.035 -8.433 1.00 94.38 536 PRO A C 1
ATOM 4147 O O . PRO A 1 536 ? -11.478 -17.766 -7.240 1.00 94.38 536 PRO A O 1
ATOM 4150 N N . LEU A 1 537 ? -10.445 -17.398 -9.219 1.00 95.31 537 LEU A N 1
ATOM 4151 C CA . LEU A 1 537 ? -9.542 -16.335 -8.773 1.00 95.31 537 LEU A CA 1
ATOM 4152 C C . LEU A 1 537 ? -9.605 -15.147 -9.737 1.00 95.31 537 LEU A C 1
ATOM 4154 O O . LEU A 1 537 ? -9.377 -15.290 -10.943 1.00 95.31 537 LEU A O 1
ATOM 4158 N N . HIS A 1 538 ? -9.877 -13.959 -9.193 1.00 94.81 538 HIS A N 1
ATOM 4159 C CA . HIS A 1 538 ? -9.984 -12.724 -9.968 1.00 94.81 538 HIS A CA 1
ATOM 4160 C C . HIS A 1 538 ? -8.742 -11.845 -9.796 1.00 94.81 538 HIS A C 1
ATOM 4162 O O . HIS A 1 538 ? -8.394 -11.460 -8.683 1.00 94.81 538 HIS A O 1
ATOM 4168 N N . PHE A 1 539 ? -8.108 -11.461 -10.897 1.00 94.12 539 PHE A N 1
ATOM 4169 C CA . PHE A 1 539 ? -7.071 -10.433 -10.920 1.00 94.12 539 PHE A CA 1
ATOM 4170 C C . PHE A 1 539 ? -7.698 -9.133 -11.415 1.00 94.12 539 PHE A C 1
ATOM 4172 O O . PHE A 1 539 ? -8.087 -9.026 -12.578 1.00 94.12 539 PHE A O 1
ATOM 4179 N N . VAL A 1 540 ? -7.836 -8.170 -10.511 1.00 93.31 540 VAL A N 1
ATOM 4180 C CA . VAL A 1 540 ? -8.495 -6.882 -10.723 1.00 93.31 540 VAL A CA 1
ATOM 4181 C C . VAL A 1 540 ? -7.424 -5.807 -10.788 1.00 93.31 540 VAL A C 1
ATOM 4183 O O . VAL A 1 540 ? -6.749 -5.549 -9.802 1.00 93.31 540 VAL A O 1
ATOM 4186 N N . HIS A 1 541 ? -7.294 -5.156 -11.928 1.00 91.50 541 HIS A N 1
ATOM 4187 C CA . HIS A 1 541 ? -6.446 -3.987 -12.105 1.00 91.50 541 HIS A CA 1
ATOM 4188 C C . HIS A 1 541 ? -7.289 -2.726 -12.016 1.00 91.50 541 HIS A C 1
ATOM 4190 O O . HIS A 1 541 ? -8.404 -2.684 -12.550 1.00 91.50 541 HIS A O 1
ATOM 4196 N N . VAL A 1 542 ? -6.777 -1.729 -11.302 1.00 90.88 542 VAL A N 1
ATOM 4197 C CA . VAL A 1 542 ? -7.454 -0.458 -11.067 1.00 90.88 542 VAL A CA 1
ATOM 4198 C C . VAL A 1 542 ? -6.663 0.698 -11.653 1.00 90.88 542 VAL A C 1
ATOM 4200 O O . VAL A 1 542 ? -5.439 0.707 -11.659 1.00 90.88 542 VAL A O 1
ATOM 4203 N N . ASP A 1 543 ? -7.413 1.659 -12.167 1.00 85.38 543 ASP A N 1
ATOM 4204 C CA . ASP A 1 543 ? -6.914 2.837 -12.863 1.00 85.38 543 ASP A CA 1
ATOM 4205 C C . ASP A 1 543 ? -6.359 3.901 -11.910 1.00 85.38 543 ASP A C 1
ATOM 4207 O O . ASP A 1 543 ? -6.624 3.893 -10.698 1.00 85.38 543 ASP A O 1
ATOM 4211 N N . ASP A 1 544 ? -5.617 4.828 -12.500 1.00 87.00 544 ASP A N 1
ATOM 4212 C CA . ASP A 1 544 ? -4.921 5.906 -11.820 1.00 87.00 544 ASP A CA 1
ATOM 4213 C C . ASP A 1 544 ? -5.891 7.018 -11.448 1.00 87.00 544 ASP A C 1
ATOM 4215 O O . ASP A 1 544 ? -6.772 7.406 -12.224 1.00 87.00 544 ASP A O 1
ATOM 4219 N N . ILE A 1 545 ? -5.653 7.640 -10.296 1.00 87.00 545 ILE A N 1
ATOM 4220 C CA . ILE A 1 545 ? -6.355 8.877 -9.920 1.00 87.00 545 ILE A CA 1
ATOM 4221 C C . ILE A 1 545 ? -5.569 10.145 -10.283 1.00 87.00 545 ILE A C 1
ATOM 4223 O O . ILE A 1 545 ? -6.050 11.255 -10.021 1.00 87.00 545 ILE A O 1
ATOM 4227 N N . GLY A 1 546 ? -4.382 10.018 -10.891 1.00 72.88 546 GLY A N 1
ATOM 4228 C CA . GLY A 1 546 ? -3.592 11.176 -11.314 1.00 72.88 546 GLY A CA 1
ATOM 4229 C C . GLY A 1 546 ? -2.279 10.893 -12.052 1.00 72.88 546 GLY A C 1
ATOM 4230 O O . GLY A 1 546 ? -1.271 11.389 -11.579 1.00 72.88 546 GLY A O 1
ATOM 4231 N N . ALA A 1 547 ? -2.304 10.208 -13.207 1.00 66.56 547 ALA A N 1
ATOM 4232 C CA . ALA A 1 547 ? -1.114 9.724 -13.946 1.00 66.56 547 ALA A CA 1
ATOM 4233 C C . ALA A 1 547 ? -0.082 10.781 -14.453 1.00 66.56 547 ALA A C 1
ATOM 4235 O O . ALA A 1 547 ? 0.512 11.520 -13.683 1.00 66.56 547 ALA A O 1
ATOM 4236 N N . TYR A 1 548 ? 0.226 10.846 -15.762 1.00 65.81 548 TYR A N 1
ATOM 4237 C CA . TYR A 1 548 ? 1.282 11.718 -16.322 1.00 65.81 548 TYR A CA 1
ATOM 4238 C C . TYR A 1 548 ? 0.769 12.929 -17.127 1.00 65.81 548 TYR A C 1
ATOM 4240 O O . TYR A 1 548 ? 1.553 13.828 -17.450 1.00 65.81 548 TYR A O 1
ATOM 4248 N N . ARG A 1 549 ? -0.513 12.965 -17.519 1.00 62.59 549 ARG A N 1
ATOM 4249 C CA . ARG A 1 549 ? -1.077 13.977 -18.442 1.00 62.59 549 ARG A CA 1
ATOM 4250 C C . ARG A 1 549 ? -1.983 14.938 -17.675 1.00 62.59 549 ARG A C 1
ATOM 4252 O O . ARG A 1 549 ? -3.052 14.523 -17.238 1.00 62.59 549 ARG A O 1
ATOM 4259 N N . HIS A 1 550 ? -1.526 16.177 -17.447 1.00 62.56 550 HIS A N 1
ATOM 4260 C CA . HIS A 1 550 ? -2.167 17.094 -16.484 1.00 62.56 550 HIS A CA 1
ATOM 4261 C C . HIS A 1 550 ? -2.160 18.572 -16.868 1.00 62.56 550 HIS A C 1
ATOM 4263 O O . HIS A 1 550 ? -1.990 19.442 -16.007 1.00 62.56 550 HIS A O 1
ATOM 4269 N N . SER A 1 551 ? -2.340 18.896 -18.142 1.00 55.34 551 SER A N 1
ATOM 4270 C CA . SER A 1 551 ? -2.468 20.304 -18.531 1.00 55.34 551 SER A CA 1
ATOM 4271 C C . SER A 1 551 ? -3.912 20.767 -18.677 1.00 55.34 551 SER A C 1
ATOM 4273 O O . SER A 1 551 ? -4.139 21.978 -18.610 1.00 55.34 551 SER A O 1
ATOM 4275 N N . GLU A 1 552 ? -4.885 19.865 -18.846 1.00 67.69 552 GLU A N 1
ATOM 4276 C CA . GLU A 1 552 ? -6.229 20.255 -19.279 1.00 67.69 552 GLU A CA 1
ATOM 4277 C C . GLU A 1 552 ? -7.362 19.582 -18.492 1.00 67.69 552 GLU A C 1
ATOM 4279 O O . GLU A 1 552 ? -7.244 18.495 -17.939 1.00 67.69 552 GLU A O 1
ATOM 4284 N N . GLU A 1 553 ? -8.515 20.254 -18.441 1.00 72.31 553 GLU A N 1
ATOM 4285 C CA . GLU A 1 553 ? -9.719 19.754 -17.768 1.00 72.31 553 GLU A CA 1
ATOM 4286 C C . GLU A 1 553 ? -10.216 18.431 -18.371 1.00 72.31 553 GLU A C 1
ATOM 4288 O O . GLU A 1 553 ? -10.912 17.680 -17.695 1.00 72.31 553 GLU A O 1
ATOM 4293 N N . THR A 1 554 ? -9.891 18.157 -19.634 1.00 70.81 554 THR A N 1
ATOM 4294 C CA . THR A 1 554 ? -10.218 16.917 -20.348 1.00 70.81 554 THR A CA 1
ATOM 4295 C C . THR A 1 554 ? -9.445 15.712 -19.834 1.00 70.81 554 THR A C 1
ATOM 4297 O O . THR A 1 554 ? -9.967 14.612 -19.917 1.00 70.81 554 THR A O 1
ATOM 4300 N N . ASP A 1 555 ? -8.267 15.908 -19.236 1.00 70.62 555 ASP A N 1
ATOM 4301 C CA . ASP A 1 555 ? -7.441 14.798 -18.741 1.00 70.62 555 ASP A CA 1
ATOM 4302 C C . ASP A 1 555 ? -8.160 14.029 -17.610 1.00 70.62 555 ASP A C 1
ATOM 4304 O O . ASP A 1 555 ? -7.939 12.844 -17.404 1.00 70.62 555 ASP A O 1
ATOM 4308 N N . PHE A 1 556 ? -9.095 14.673 -16.900 1.00 73.75 556 PHE A N 1
ATOM 4309 C CA . PHE A 1 556 ? -9.910 14.041 -15.852 1.00 73.75 556 PHE A CA 1
ATOM 4310 C C . PHE A 1 556 ? -10.966 13.056 -16.369 1.00 73.75 556 PHE A C 1
ATOM 4312 O O . PHE A 1 556 ? -11.600 12.377 -15.561 1.00 73.75 556 PHE A O 1
ATOM 4319 N N . ASP A 1 557 ? -11.208 13.006 -17.678 1.00 71.06 557 ASP A N 1
ATOM 4320 C CA . ASP A 1 557 ? -12.069 11.983 -18.275 1.00 71.06 557 ASP A CA 1
ATOM 4321 C C . ASP A 1 557 ? -11.369 10.619 -18.351 1.00 71.06 557 ASP A C 1
ATOM 4323 O O . ASP A 1 557 ? -12.050 9.593 -18.351 1.00 71.06 557 ASP A O 1
ATOM 4327 N N . ASP A 1 558 ? -10.034 10.624 -18.346 1.00 70.44 558 ASP A N 1
ATOM 4328 C CA . ASP A 1 558 ? -9.196 9.443 -18.556 1.00 70.44 558 ASP A CA 1
ATOM 4329 C C . ASP A 1 558 ? -8.737 8.786 -17.244 1.00 70.44 558 ASP A C 1
ATOM 4331 O O . ASP A 1 558 ? -8.174 7.702 -17.287 1.00 70.44 558 ASP A O 1
ATOM 4335 N N . TYR A 1 559 ? -8.988 9.426 -16.095 1.00 80.81 559 TYR A N 1
ATOM 4336 C CA . TYR A 1 559 ? -8.644 8.918 -14.762 1.00 80.81 559 TYR A CA 1
ATOM 4337 C C . TYR A 1 559 ? -9.872 8.428 -14.021 1.00 80.81 559 TYR A C 1
ATOM 4339 O O . TYR A 1 559 ? -10.970 8.980 -14.185 1.00 80.81 559 TYR A O 1
ATOM 4347 N N . GLY A 1 560 ? -9.688 7.470 -13.122 1.00 84.31 560 GLY A N 1
ATOM 4348 C CA . GLY A 1 560 ? -10.808 6.865 -12.429 1.00 84.31 560 GLY A CA 1
ATOM 4349 C C . GLY A 1 560 ? -10.444 6.047 -11.206 1.00 84.31 560 GLY A C 1
ATOM 4350 O O . GLY A 1 560 ? -9.332 6.054 -10.701 1.00 84.31 560 GLY A O 1
ATOM 4351 N N . TYR A 1 561 ? -11.459 5.379 -10.686 1.00 91.12 561 TYR A N 1
ATOM 4352 C CA . TYR A 1 561 ? -11.364 4.452 -9.570 1.00 91.12 561 TYR A CA 1
ATOM 4353 C C . TYR A 1 561 ? -12.442 3.383 -9.726 1.00 91.12 561 TYR A C 1
ATOM 4355 O O . TYR A 1 561 ? -13.418 3.563 -10.458 1.00 91.12 561 TYR A O 1
ATOM 4363 N N . VAL A 1 562 ? -12.296 2.276 -9.011 1.00 9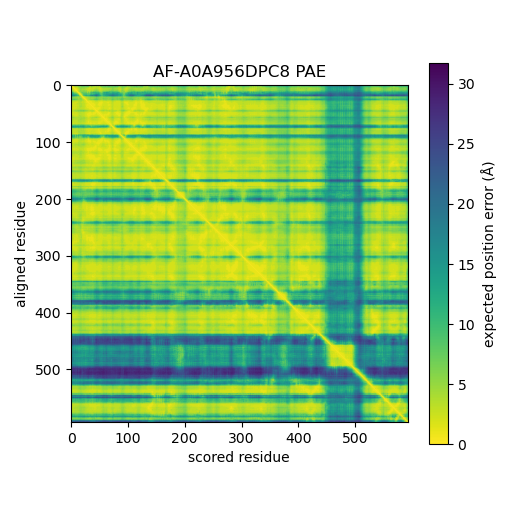1.50 562 VAL A N 1
ATOM 4364 C CA . VAL A 1 562 ? -13.275 1.192 -8.985 1.00 91.50 562 VAL A CA 1
ATOM 4365 C C . VAL A 1 562 ? -14.076 1.260 -7.697 1.00 91.50 562 VAL A C 1
ATOM 4367 O O . VAL A 1 562 ? -13.532 1.173 -6.596 1.00 91.50 562 VAL A O 1
ATOM 4370 N N . LYS A 1 563 ? -15.394 1.378 -7.831 1.00 94.00 563 LYS A N 1
ATOM 4371 C CA . LYS A 1 563 ? -16.345 1.107 -6.757 1.00 94.00 563 LYS A CA 1
ATOM 4372 C C . LYS A 1 563 ? -16.566 -0.396 -6.672 1.00 94.00 563 LYS A C 1
ATOM 4374 O O . LYS A 1 563 ? -16.904 -1.026 -7.671 1.00 94.00 563 LYS A O 1
ATOM 4379 N N . ALA A 1 564 ? -16.409 -0.962 -5.485 1.00 95.12 564 ALA A N 1
ATOM 4380 C CA . ALA A 1 564 ? -16.659 -2.372 -5.238 1.00 95.12 564 ALA A CA 1
ATOM 4381 C C . ALA A 1 564 ? -17.766 -2.535 -4.201 1.00 95.12 564 ALA A C 1
ATOM 4383 O O . ALA A 1 564 ? -17.628 -2.096 -3.056 1.00 95.12 564 ALA A O 1
ATOM 4384 N N . ARG A 1 565 ? -18.870 -3.174 -4.594 1.00 95.94 565 ARG A N 1
ATOM 4385 C CA . ARG A 1 565 ? -19.880 -3.624 -3.633 1.00 95.94 565 ARG A CA 1
ATOM 4386 C C . ARG A 1 565 ? -19.439 -4.964 -3.071 1.00 95.94 565 ARG A C 1
ATOM 4388 O O . ARG A 1 565 ? -19.113 -5.883 -3.831 1.00 95.94 565 ARG A O 1
ATOM 4395 N N . LEU A 1 566 ? -19.425 -5.055 -1.748 1.00 96.38 566 LEU A N 1
ATOM 4396 C CA . LEU A 1 566 ? -19.042 -6.269 -1.052 1.00 96.38 566 LEU A CA 1
ATOM 4397 C C . LEU A 1 566 ? -20.263 -7.158 -0.757 1.00 96.38 566 LEU A C 1
ATOM 4399 O O . LEU A 1 566 ? -21.399 -6.688 -0.726 1.00 96.38 566 LEU A O 1
ATOM 4403 N N . SER A 1 567 ? -20.017 -8.451 -0.549 1.00 96.19 567 SER A N 1
ATOM 4404 C CA . SER A 1 567 ? -20.957 -9.402 0.050 1.00 96.19 567 SER A CA 1
ATOM 4405 C C . SER A 1 567 ? -20.194 -10.303 1.012 1.00 96.19 567 SER A C 1
ATOM 4407 O O . SER A 1 567 ? -19.277 -11.024 0.603 1.00 96.19 567 SER A O 1
ATOM 4409 N N . GLY A 1 568 ? -20.531 -10.267 2.301 1.00 95.44 568 GLY A N 1
ATOM 4410 C CA . GLY A 1 568 ? -19.775 -11.000 3.328 1.00 95.44 568 GLY A CA 1
ATOM 4411 C C . GLY A 1 568 ? -18.282 -10.628 3.370 1.00 95.44 568 GLY A C 1
ATOM 4412 O O . GLY A 1 568 ? -17.434 -11.427 3.767 1.00 95.44 568 GLY A O 1
ATOM 4413 N N . GLY A 1 569 ? -17.947 -9.418 2.936 1.00 95.44 569 GLY A N 1
ATOM 4414 C CA . GLY A 1 569 ? -16.608 -8.844 2.869 1.00 95.44 569 GLY A CA 1
ATOM 4415 C C . GLY A 1 569 ? -15.885 -9.057 1.540 1.00 95.44 569 GLY A C 1
ATOM 4416 O O . GLY A 1 569 ? -14.850 -8.429 1.338 1.00 95.44 569 GLY A O 1
ATOM 4417 N N . LYS A 1 570 ? -16.404 -9.893 0.632 1.00 96.50 570 LYS A N 1
ATOM 4418 C CA . LYS A 1 570 ? -15.783 -10.168 -0.674 1.00 96.50 570 LYS A CA 1
ATOM 4419 C C . LYS A 1 570 ? -16.310 -9.203 -1.733 1.00 96.50 570 LYS A C 1
ATOM 4421 O O . LYS A 1 570 ? -17.517 -8.980 -1.750 1.00 96.50 570 LYS A O 1
ATOM 4426 N N . PRO A 1 571 ? -15.480 -8.666 -2.639 1.00 94.31 571 PRO A N 1
ATOM 4427 C CA . PRO A 1 571 ? -15.975 -7.885 -3.766 1.00 94.31 571 PRO A CA 1
ATOM 4428 C C . PRO A 1 571 ? -16.776 -8.781 -4.714 1.00 94.31 571 PRO A C 1
ATOM 4430 O O . PRO A 1 571 ? -16.274 -9.803 -5.176 1.00 94.31 571 PRO A O 1
ATOM 4433 N N . VAL A 1 572 ? -18.027 -8.412 -4.990 1.00 94.31 572 VAL A N 1
ATOM 4434 C CA . VAL A 1 572 ? -18.930 -9.193 -5.861 1.00 94.31 572 VAL A CA 1
ATOM 4435 C C . VAL A 1 572 ? -19.362 -8.441 -7.108 1.00 94.31 572 VAL A C 1
ATOM 4437 O O . VAL A 1 572 ? -19.702 -9.064 -8.106 1.00 94.31 572 VAL A O 1
ATOM 4440 N N . TYR A 1 573 ? -19.304 -7.112 -7.065 1.00 92.06 573 TYR A N 1
ATOM 4441 C CA . TYR A 1 573 ? -19.617 -6.231 -8.181 1.00 92.06 573 TYR A CA 1
ATOM 4442 C C . TYR A 1 573 ? -18.603 -5.097 -8.212 1.00 92.06 573 TYR A C 1
ATOM 4444 O O . TYR A 1 573 ? -18.383 -4.442 -7.188 1.00 92.06 573 TYR A O 1
ATOM 4452 N N . LEU A 1 574 ? -18.009 -4.874 -9.380 1.00 90.81 574 LEU A N 1
ATOM 4453 C CA . LEU A 1 574 ? -17.056 -3.808 -9.646 1.00 90.81 574 LEU A CA 1
ATOM 4454 C C . LEU A 1 574 ? -17.634 -2.837 -10.669 1.00 90.81 574 LEU A C 1
ATOM 4456 O O . LEU A 1 574 ? -18.176 -3.242 -11.696 1.00 90.81 574 LEU A O 1
ATOM 4460 N N . GLU A 1 575 ? -17.463 -1.550 -10.416 1.00 90.31 575 GLU A N 1
ATOM 4461 C CA . GLU A 1 575 ? -17.893 -0.470 -11.295 1.00 90.31 575 GLU A CA 1
ATOM 4462 C C . GLU A 1 575 ? -16.762 0.543 -11.438 1.00 90.31 575 GLU A C 1
ATOM 4464 O O . GLU A 1 575 ? -16.368 1.188 -10.465 1.00 90.31 575 GLU A O 1
ATOM 4469 N N . GLY A 1 576 ? -16.234 0.693 -12.653 1.00 86.56 576 GLY A N 1
ATOM 4470 C CA . GLY A 1 576 ? -15.257 1.741 -12.932 1.00 86.56 576 GLY A CA 1
ATOM 4471 C C . GLY A 1 576 ? -15.947 3.100 -13.026 1.00 86.56 576 GLY A C 1
ATOM 4472 O O . GLY A 1 576 ? -16.956 3.238 -13.722 1.00 86.56 576 GLY A O 1
ATOM 4473 N N . VAL A 1 577 ? -15.390 4.116 -12.380 1.00 85.31 577 VAL A N 1
ATOM 4474 C CA . VAL A 1 577 ? -15.930 5.478 -12.339 1.00 85.31 577 VAL A CA 1
ATOM 4475 C C . VAL A 1 577 ? -14.831 6.457 -12.715 1.00 85.31 577 VAL A C 1
ATOM 4477 O O . VAL A 1 577 ? -13.757 6.427 -12.121 1.00 85.31 577 VAL A O 1
ATOM 4480 N N . THR A 1 578 ? -15.095 7.356 -13.664 1.00 84.81 578 THR A N 1
ATOM 4481 C CA . THR A 1 578 ? -14.124 8.405 -14.009 1.00 84.81 578 THR A CA 1
ATOM 4482 C C . THR A 1 578 ? -14.090 9.506 -12.949 1.00 84.81 578 THR A C 1
ATOM 4484 O O . THR A 1 578 ? -15.034 9.689 -12.172 1.00 84.81 578 THR A O 1
ATOM 4487 N N . MET A 1 579 ? -13.046 10.331 -12.942 1.00 81.38 579 MET A N 1
ATOM 4488 C CA . MET A 1 579 ? -12.921 11.468 -12.026 1.00 81.38 579 MET A CA 1
ATOM 4489 C C . MET A 1 579 ? -14.010 12.537 -12.233 1.00 81.38 579 MET A C 1
ATOM 4491 O O . MET A 1 579 ? -14.322 13.283 -11.301 1.00 81.38 579 MET A O 1
ATOM 4495 N N . ARG A 1 580 ? -14.671 12.575 -13.402 1.00 79.94 580 ARG A N 1
ATOM 4496 C CA . ARG A 1 580 ? -15.898 13.371 -13.622 1.00 79.94 580 ARG A CA 1
ATOM 4497 C C . ARG A 1 580 ? -17.163 12.769 -13.008 1.00 79.94 580 ARG A C 1
ATOM 4499 O O . ARG A 1 580 ? -18.195 13.436 -12.969 1.00 79.94 580 ARG A O 1
ATOM 4506 N N . GLY A 1 581 ? -17.101 11.527 -12.542 1.00 74.06 581 GLY A N 1
ATOM 4507 C CA . GLY A 1 581 ? -18.249 10.777 -12.050 1.00 74.06 581 GLY A CA 1
ATOM 4508 C C . GLY A 1 581 ? -19.084 10.131 -13.153 1.00 74.06 581 GLY A C 1
ATOM 4509 O O . GLY A 1 581 ? -20.225 9.772 -12.880 1.00 74.06 581 GLY A O 1
ATOM 4510 N N . ALA A 1 582 ? -18.556 9.995 -14.374 1.00 75.38 582 ALA A N 1
ATOM 4511 C CA . ALA A 1 582 ? -19.212 9.180 -15.387 1.00 75.38 582 ALA A CA 1
ATOM 4512 C C . ALA A 1 582 ? -18.984 7.701 -15.053 1.00 75.38 582 ALA A C 1
ATOM 4514 O O . ALA A 1 582 ? -17.844 7.262 -14.887 1.00 75.38 582 ALA A O 1
ATOM 4515 N N . GLU A 1 583 ? -20.073 6.947 -14.942 1.00 74.69 583 GLU A N 1
ATOM 4516 C CA . GLU A 1 583 ? -20.018 5.495 -14.783 1.00 74.69 583 GLU A CA 1
ATOM 4517 C C . GLU A 1 583 ? -19.500 4.868 -16.081 1.00 74.69 583 GLU A C 1
ATOM 4519 O O . GLU A 1 583 ? -19.904 5.239 -17.191 1.00 74.69 583 GLU A O 1
ATOM 4524 N N . SER A 1 584 ? -18.559 3.940 -15.942 1.00 70.31 584 SER A N 1
ATOM 4525 C CA . SER A 1 584 ? -17.962 3.209 -17.055 1.00 70.31 584 SER A CA 1
ATOM 4526 C C . SER A 1 584 ? -18.517 1.778 -17.113 1.00 70.31 584 SER A C 1
ATOM 4528 O O . SER A 1 584 ? -19.693 1.552 -16.844 1.00 70.31 584 SER A O 1
ATOM 4530 N N . ALA A 1 585 ? -17.720 0.806 -17.563 1.00 75.12 585 ALA A N 1
ATOM 4531 C CA . ALA A 1 585 ? -18.150 -0.588 -17.535 1.00 75.12 585 ALA A CA 1
ATOM 4532 C C . ALA A 1 585 ? -18.245 -1.107 -16.092 1.00 75.12 585 ALA A C 1
ATOM 4534 O O . ALA A 1 585 ? -17.495 -0.678 -15.213 1.00 75.12 585 ALA A O 1
ATOM 4535 N N . SER A 1 586 ? -19.140 -2.068 -15.887 1.00 81.31 586 SER A N 1
ATOM 4536 C CA . SER A 1 586 ? -19.239 -2.836 -14.655 1.00 81.31 586 SER A CA 1
ATOM 4537 C C . SER A 1 586 ? -19.036 -4.324 -14.912 1.00 81.31 586 SER A C 1
ATOM 4539 O O . SER A 1 586 ? -19.217 -4.805 -16.036 1.00 81.31 586 SER A O 1
ATOM 4541 N N . VAL A 1 587 ? -18.601 -5.033 -13.873 1.00 81.56 587 VAL A N 1
ATOM 4542 C CA . VAL A 1 587 ? -18.282 -6.461 -13.899 1.00 81.56 587 VAL A CA 1
ATOM 4543 C C . VAL A 1 587 ? -18.823 -7.108 -12.627 1.00 81.56 587 VAL A C 1
ATOM 4545 O O . VAL A 1 587 ? -18.463 -6.708 -11.520 1.00 81.56 587 VAL A O 1
ATOM 4548 N N . ASP A 1 588 ? -19.663 -8.127 -12.788 1.00 84.31 588 ASP A N 1
ATOM 4549 C CA . ASP A 1 588 ? -20.032 -9.041 -11.707 1.00 84.31 588 ASP A CA 1
ATOM 4550 C C . ASP A 1 588 ? -18.911 -10.077 -11.534 1.00 84.31 588 ASP A C 1
ATOM 4552 O O . ASP A 1 588 ? -18.550 -10.772 -12.484 1.00 84.31 588 ASP A O 1
ATOM 4556 N N . LEU A 1 589 ? -18.339 -10.173 -10.330 1.00 80.38 589 LEU A N 1
ATOM 4557 C CA . LEU A 1 589 ? -17.319 -11.180 -10.000 1.00 80.38 589 LEU A CA 1
ATOM 4558 C C . LEU A 1 589 ? -17.942 -12.515 -9.582 1.00 80.38 589 LEU A C 1
ATOM 4560 O O . LEU A 1 589 ? -17.289 -13.550 -9.640 1.00 80.38 589 LEU A O 1
ATOM 4564 N N . ILE A 1 590 ? -19.213 -12.506 -9.178 1.00 77.19 590 ILE A N 1
ATOM 4565 C CA . ILE A 1 590 ? -19.978 -13.727 -8.940 1.00 77.19 590 ILE A CA 1
ATOM 4566 C C . ILE A 1 590 ? -20.944 -13.909 -10.103 1.00 77.19 590 ILE A C 1
ATOM 4568 O O . ILE A 1 590 ? -21.899 -13.149 -10.251 1.00 77.19 590 ILE A O 1
ATOM 4572 N N . VAL A 1 591 ? -20.721 -14.947 -10.905 1.00 54.97 591 VAL A N 1
ATOM 4573 C CA . VAL A 1 591 ? -21.763 -15.469 -11.789 1.00 54.97 591 VAL A CA 1
ATOM 4574 C C . VAL A 1 591 ? -22.675 -16.310 -10.899 1.00 54.97 591 VAL A C 1
ATOM 4576 O O . VAL A 1 591 ? -22.251 -17.354 -10.412 1.00 54.97 591 VAL A O 1
ATOM 4579 N N . GLU A 1 592 ? -23.883 -15.829 -10.592 1.00 45.75 592 GLU A N 1
ATOM 4580 C CA . GLU A 1 592 ? -24.879 -16.663 -9.903 1.00 45.75 592 GLU A CA 1
ATOM 4581 C C . GLU A 1 592 ? -25.096 -17.954 -10.721 1.00 45.75 592 GLU A C 1
ATOM 4583 O O . GLU A 1 592 ? -25.441 -17.876 -11.903 1.00 45.75 592 GLU A O 1
ATOM 4588 N N . GLU A 1 593 ? -24.853 -19.122 -10.108 1.00 36.06 593 GLU A N 1
ATOM 4589 C CA . GLU A 1 593 ? -25.179 -20.441 -10.685 1.00 36.06 593 GLU A CA 1
ATOM 4590 C C . GLU A 1 593 ? -26.690 -20.672 -10.837 1.00 36.06 593 GLU A C 1
ATOM 4592 O O . GLU A 1 593 ? -27.456 -20.352 -9.892 1.00 36.06 593 GLU A O 1
#

Secondary structure (DSSP, 8-state):
-PPPPPPGGGTTTT-TTS--BSS----SSSSEEES-SSS-EEEETTSEEEEEEEEETT--GGG-EEEEEESSSS--EEEEPEEEEE-TT--BTTEEEEEEEEE-TT--SSEEEEEEESSSS-EEEEEEEEEES---S--EEEEEE---B-TTTHHHHHHHHHHHTSGGGTTEEEEEEES-SB-TT--SHHHHHHHHHH--SSS---SHHHHHHHHHHHHTT-SS-EEEE--TTTT-EEETTSS-------SSS--SSS-EEEEHHHHHHHHT--SSEEEEETTEEEEE--TB---GGGGBEETTEES--SBB--HHHHHHHHHHHHHHHHTT-EEEEEESS-TT-SSTT-STT--EEPPP--TTSHHHHHHHHHHHHHHTTTS-----BEE-TT--GGG-HHHHHHHHHHHTT--EEEE-SS-S-EEEEE-TT-BTTTS------------------HHHHHHHHHHHTT-HHHHHHHHHTS-HHHHHHHHHHHS---S-------S---GGGGSBTB-S--GGG-GGG--B-SS-EEEEE--BSS-S--SSGGGGGS-EEEEEEEETTEEEEEEEEETT--EEEEEES----

Mean predicted aligned error: 8.32 Å